Protein AF-A0A388LQ43-F1 (afdb_monomer_lite)

Sequence (448 aa):
MLLDFRTAFRGSVFERYHVLPIQVATLEAFSDVDDGNFFWELCEFLQYGENADLLKRDDDAFVNKFSKEIRADLHSPDTSMQRAFVDMTKAFANESPELFEELLEKANAEYFSDFDYDDPICTELEIKLRELALLHSNDYLAKIFHRSGMEVGHESDMDLAIKMFDLCTNAQPLDALERRMRILVTEVHLIDFDAVGVGGKHFPLRMLMLNLTDDGYEDHGWFAEVRDRETDILVARAYESALMEETLGLMEQTRLDIVAADVVEQRYEPHGDVPTLQRTSGYFNDRSWKEPDGYDFQWCDDGFCERAGRQRKVFSKLLPEERKLVVEDLVRLRKNSFSRSHDHSISYSSALEFERLIPVAAMLSSLHFREIFAKRTRPCDHFDSVVRRFELRTSTLDESRKRDLVQNVNGFRGVFKGTCWEQLPDDLITWILSHVVRPQRHLFRPPE

pLDDT: mean 81.87, std 15.71, range [39.0, 98.69]

Foldseek 3Di:
DFFALVAQQVVWLCVVLQKRFAKKKKFQLFACPQLHPLLLLVLVQCLDDCLVVCLVPPVVVNLVVSQVSPDPSNPDVDSPVSSLLSVLVVVCCVVCVPLNVVLSVVSNVPPDDPDDVQPLSSLVSSLVSSLSCLVPPPPSLVVRMDMAHDDDPVDDSSNVNNVQSCCLQVDDDDDSRRSSVQSNQWMWMWTWIWRQAPVRFTQTKIKIKIDGHDPVVLQWDIWIFIARPVPRHTQKIWDWPCPDDDDPPDGIETEIEGPCVVCCVVRHHHPPLQALLDQKLFFFDPPCPPDPPDTDGDHPCVVVVPDDPPSVVVLVPDDPVRSVVSVVNSVSLSLQFADSARRYMYGYPDSDSVRSSVRNSVCVNVLPDDCSPCPDGDVDDQNVRSCVSGVTDDDDPVVLVVVCLVVQLVVQLVVQPPHPSVPDDSVVSSVVCVVVPDDGGIRDRDDD

Organism: Chara braunii (NCBI:txid69332)

Structure (mmCIF, N/CA/C/O backbone):
data_AF-A0A388LQ43-F1
#
_entry.id   AF-A0A388LQ43-F1
#
loop_
_atom_site.group_PDB
_atom_site.id
_atom_site.type_symbol
_atom_site.label_atom_id
_atom_site.label_alt_id
_atom_site.label_comp_id
_atom_site.label_asym_id
_atom_site.label_entity_id
_atom_site.label_seq_id
_atom_site.pdbx_PDB_ins_code
_atom_site.Cartn_x
_atom_site.Cartn_y
_atom_site.Cartn_z
_atom_site.occupancy
_atom_site.B_iso_or_equiv
_atom_site.auth_seq_id
_atom_site.auth_comp_id
_atom_site.auth_asym_id
_atom_site.auth_atom_id
_atom_site.pdbx_PDB_model_num
ATOM 1 N N . MET A 1 1 ? -8.028 -21.688 -0.648 1.00 91.88 1 MET A N 1
ATOM 2 C CA . MET A 1 1 ? -8.621 -20.767 0.352 1.00 91.88 1 MET A CA 1
ATOM 3 C C . MET A 1 1 ? -8.323 -19.341 -0.074 1.00 91.88 1 MET A C 1
ATOM 5 O O . MET A 1 1 ? -7.348 -19.148 -0.791 1.00 91.88 1 MET A O 1
ATOM 9 N N . LEU A 1 2 ? -9.151 -18.373 0.311 1.00 94.06 2 LEU A N 1
ATOM 10 C CA . LEU A 1 2 ? -8.925 -16.954 0.022 1.00 94.06 2 LEU A CA 1
ATOM 11 C C . LEU A 1 2 ? -9.348 -16.055 1.190 1.00 94.06 2 LEU A C 1
ATOM 13 O O . LEU A 1 2 ? -10.093 -16.501 2.069 1.00 94.06 2 LEU A O 1
ATOM 17 N N . LEU A 1 3 ? -8.901 -14.799 1.176 1.00 94.31 3 LEU A N 1
ATOM 18 C CA . LEU A 1 3 ? -9.446 -13.722 2.000 1.00 94.31 3 LEU A CA 1
ATOM 19 C C . LEU A 1 3 ? -10.449 -12.899 1.193 1.00 94.31 3 LEU A C 1
ATOM 21 O O . LEU A 1 3 ? -10.112 -12.255 0.197 1.00 94.31 3 LEU A O 1
ATOM 25 N N . ASP A 1 4 ? -11.690 -12.899 1.664 1.00 94.19 4 ASP A N 1
ATOM 26 C CA . ASP A 1 4 ? -12.735 -12.000 1.193 1.00 94.19 4 ASP A CA 1
ATOM 27 C C . ASP A 1 4 ? -12.801 -10.785 2.124 1.00 94.19 4 ASP A C 1
ATOM 29 O O . ASP A 1 4 ? -13.309 -10.888 3.240 1.00 94.19 4 ASP A O 1
ATOM 33 N N . PHE A 1 5 ? -12.335 -9.626 1.655 1.00 94.31 5 PHE A N 1
ATOM 34 C CA . PHE A 1 5 ? -12.284 -8.380 2.432 1.00 94.31 5 PHE A CA 1
ATOM 35 C C . PHE A 1 5 ? -13.626 -7.970 3.058 1.00 94.31 5 PHE A C 1
ATOM 37 O O . PHE A 1 5 ? -13.638 -7.318 4.097 1.00 94.31 5 PHE A O 1
ATOM 44 N N . ARG A 1 6 ? -14.771 -8.412 2.521 1.00 91.00 6 ARG A N 1
ATOM 45 C CA . ARG A 1 6 ? -16.088 -8.102 3.103 1.00 91.00 6 ARG A CA 1
ATOM 46 C C . ARG A 1 6 ? -16.316 -8.773 4.451 1.00 91.00 6 ARG A C 1
ATOM 48 O O . ARG A 1 6 ? -17.154 -8.325 5.237 1.00 91.00 6 ARG A O 1
ATOM 55 N N . THR A 1 7 ? -15.651 -9.902 4.698 1.00 93.94 7 THR A N 1
ATOM 56 C CA . THR A 1 7 ? -15.949 -10.749 5.862 1.00 93.94 7 THR A CA 1
ATOM 57 C C . THR A 1 7 ? -14.750 -11.349 6.569 1.00 93.94 7 THR A C 1
ATOM 59 O O . THR A 1 7 ? -14.905 -11.768 7.716 1.00 93.94 7 THR A O 1
ATOM 62 N N . ALA A 1 8 ? -13.576 -11.344 5.939 1.00 96.44 8 ALA A N 1
ATOM 63 C CA . ALA A 1 8 ? -12.334 -11.846 6.508 1.00 96.44 8 ALA A CA 1
ATOM 64 C C . ALA A 1 8 ? -11.986 -11.147 7.825 1.00 96.44 8 ALA A C 1
ATOM 66 O O . ALA A 1 8 ? -11.459 -11.781 8.732 1.00 96.44 8 ALA A O 1
ATOM 67 N N . PHE A 1 9 ? -12.351 -9.870 7.950 1.00 97.31 9 PHE A N 1
ATOM 68 C CA . PHE A 1 9 ? -12.008 -9.044 9.102 1.00 97.31 9 PHE A CA 1
ATOM 69 C C . PHE A 1 9 ? -13.013 -9.118 10.262 1.00 97.31 9 PHE A C 1
ATOM 71 O O . PHE A 1 9 ? -12.752 -8.553 11.319 1.00 97.31 9 PHE A O 1
ATOM 78 N N . ARG A 1 10 ? -14.128 -9.851 10.134 1.00 96.56 10 ARG A N 1
ATOM 79 C CA . ARG A 1 10 ? -15.099 -9.992 11.234 1.00 96.56 10 ARG A CA 1
ATOM 80 C C . ARG A 1 10 ? -14.528 -10.836 12.371 1.00 96.56 10 ARG A C 1
ATOM 82 O O . ARG A 1 10 ? -14.233 -12.018 12.188 1.00 96.56 10 ARG A O 1
ATOM 89 N N . GLY A 1 11 ? -14.454 -10.265 13.561 1.00 97.12 11 GLY A N 1
ATOM 90 C CA . GLY A 1 11 ? -13.809 -10.817 14.748 1.00 97.12 11 GLY A CA 1
ATOM 91 C C . GLY A 1 11 ? -12.283 -10.801 14.687 1.00 97.12 11 GLY A C 1
ATOM 92 O O . GLY A 1 11 ? -11.658 -11.444 15.520 1.00 97.12 11 GLY A O 1
ATOM 93 N N . SER A 1 12 ? -11.691 -10.123 13.700 1.00 97.81 12 SER A N 1
ATOM 94 C CA . SER A 1 12 ? -10.238 -10.064 13.535 1.00 97.81 12 SER A CA 1
ATOM 95 C C . SER A 1 12 ? -9.582 -9.097 14.522 1.00 97.81 12 SER A C 1
ATOM 97 O O . SER A 1 12 ? -10.242 -8.323 15.219 1.00 97.81 12 SER A O 1
ATOM 99 N N . VAL A 1 13 ? -8.248 -9.093 14.547 1.00 96.81 13 VAL A N 1
ATOM 100 C CA . VAL A 1 13 ? -7.459 -8.037 15.206 1.00 96.81 13 VAL A CA 1
ATOM 101 C C . VAL A 1 13 ? -7.864 -6.646 14.708 1.00 96.81 13 VAL A C 1
ATOM 103 O O . VAL A 1 13 ? -8.061 -5.754 15.524 1.00 96.81 13 VAL A O 1
ATOM 106 N N . PHE A 1 14 ? -8.035 -6.460 13.398 1.00 98.06 14 PHE A N 1
ATOM 107 C CA . PHE A 1 14 ? -8.345 -5.150 12.821 1.00 98.06 14 PHE A CA 1
ATOM 108 C C . PHE A 1 14 ? -9.700 -4.617 13.303 1.00 98.06 14 PHE A C 1
ATOM 110 O O . PHE A 1 14 ? -9.779 -3.471 13.736 1.00 98.06 14 PHE A O 1
ATOM 117 N N . GLU A 1 15 ? -10.734 -5.468 13.340 1.00 97.75 15 GLU A N 1
ATOM 118 C CA . GLU A 1 15 ? -12.054 -5.081 13.864 1.00 97.75 15 GLU A CA 1
ATOM 119 C C . GLU A 1 15 ? -11.996 -4.741 15.361 1.00 97.75 15 GLU A C 1
ATOM 121 O O . GLU A 1 15 ? -12.636 -3.783 15.783 1.00 97.75 15 GLU A O 1
ATOM 126 N N . ARG A 1 16 ? -11.186 -5.457 16.157 1.00 97.44 16 ARG A N 1
ATOM 127 C CA . ARG A 1 16 ? -10.976 -5.139 17.585 1.00 97.44 16 ARG A CA 1
ATOM 128 C C . ARG A 1 16 ? -10.305 -3.787 17.823 1.00 97.44 16 ARG A C 1
ATOM 130 O O . ARG A 1 16 ? -10.501 -3.211 18.882 1.00 97.44 16 ARG A O 1
ATOM 137 N N . TYR A 1 17 ? -9.514 -3.308 16.866 1.00 97.75 17 TYR A N 1
ATOM 138 C CA . TYR A 1 17 ? -8.923 -1.967 16.880 1.00 97.75 17 TYR A CA 1
ATOM 139 C C . TYR A 1 17 ? -9.683 -0.996 15.975 1.00 97.75 17 TYR A C 1
ATOM 141 O O . TYR A 1 17 ? -9.131 0.016 15.557 1.00 97.75 17 TYR A O 1
ATOM 149 N N . HIS A 1 18 ? -10.943 -1.297 15.653 1.00 97.94 18 HIS A N 1
ATOM 150 C CA . HIS A 1 18 ? -11.836 -0.391 14.931 1.00 97.94 18 HIS A CA 1
ATOM 151 C C . HIS A 1 18 ? -11.313 0.052 13.556 1.00 97.94 18 HIS A C 1
ATOM 153 O O . HIS A 1 18 ? -11.688 1.106 13.042 1.00 97.94 18 HIS A O 1
ATOM 159 N N . VAL A 1 19 ? -10.454 -0.766 12.947 1.00 98.38 19 VAL A N 1
ATOM 160 C CA . VAL A 1 19 ? -9.948 -0.601 11.585 1.00 98.38 19 VAL A CA 1
ATOM 161 C C . VAL A 1 19 ? -10.724 -1.551 10.684 1.00 98.38 19 VAL A C 1
ATOM 163 O O . VAL A 1 19 ? -10.642 -2.770 10.833 1.00 98.38 19 VAL A O 1
ATOM 166 N N . LEU A 1 20 ? -11.463 -1.000 9.722 1.00 98.06 20 LEU A N 1
ATOM 167 C CA . LEU A 1 20 ? -12.168 -1.768 8.702 1.00 98.06 20 LEU A CA 1
ATOM 168 C C . LEU A 1 20 ? -11.425 -1.669 7.361 1.00 98.06 20 LEU A C 1
ATOM 170 O O . LEU A 1 20 ? -11.495 -0.629 6.706 1.00 98.06 20 LEU A O 1
ATOM 174 N N . PRO A 1 21 ? -10.731 -2.727 6.914 1.00 97.56 21 PRO A N 1
ATOM 175 C CA . PRO A 1 21 ? -9.998 -2.700 5.652 1.00 97.56 21 PRO A CA 1
ATOM 176 C C . PRO A 1 21 ? -10.946 -2.716 4.452 1.00 97.56 21 PRO A C 1
ATOM 178 O O . PRO A 1 21 ? -11.890 -3.506 4.411 1.00 97.56 21 PRO A O 1
ATOM 181 N N . ILE A 1 22 ? -10.667 -1.881 3.453 1.00 97.19 22 ILE A N 1
ATOM 182 C CA . ILE A 1 22 ? -11.454 -1.779 2.216 1.00 97.19 22 ILE A CA 1
ATOM 183 C C . ILE A 1 22 ? -10.654 -2.307 1.028 1.00 97.19 22 ILE A C 1
ATOM 185 O O . ILE A 1 22 ? -11.149 -3.143 0.266 1.00 97.19 22 ILE A O 1
ATOM 189 N N . GLN A 1 23 ? -9.415 -1.840 0.888 1.00 96.62 23 GLN A N 1
ATOM 190 C CA . GLN A 1 23 ? -8.528 -2.181 -0.214 1.00 96.62 23 GLN A CA 1
ATOM 191 C C . GLN A 1 23 ? -7.077 -2.148 0.260 1.00 96.62 23 GLN A C 1
ATOM 193 O O . GLN A 1 23 ? -6.700 -1.294 1.058 1.00 96.62 23 GLN A O 1
ATOM 198 N N . VAL A 1 24 ? -6.255 -3.040 -0.279 1.00 96.88 24 VAL A N 1
ATOM 199 C CA . VAL A 1 24 ? -4.796 -2.934 -0.212 1.00 96.88 24 VAL A CA 1
ATOM 200 C C . VAL A 1 24 ? -4.269 -3.037 -1.634 1.00 96.88 24 VAL A C 1
ATOM 202 O O . VAL A 1 24 ? -4.712 -3.897 -2.396 1.00 96.88 24 VAL A O 1
ATOM 205 N N . ALA A 1 25 ? -3.353 -2.155 -2.005 1.00 96.31 25 ALA A N 1
ATOM 206 C CA . ALA A 1 25 ? -2.533 -2.280 -3.193 1.00 96.31 25 ALA A CA 1
ATOM 207 C C . ALA A 1 25 ? -1.055 -2.185 -2.808 1.00 96.31 25 ALA A C 1
ATOM 209 O O . ALA A 1 25 ? -0.704 -1.417 -1.916 1.00 96.31 25 ALA A O 1
ATOM 210 N N . THR A 1 26 ? -0.210 -2.962 -3.472 1.00 94.31 26 THR A N 1
ATOM 211 C CA . THR A 1 26 ? 1.242 -2.975 -3.293 1.00 94.31 26 THR A CA 1
ATOM 212 C C . THR A 1 26 ? 1.895 -2.830 -4.655 1.00 94.31 26 THR A C 1
ATOM 214 O O . THR A 1 26 ? 1.435 -3.442 -5.620 1.00 94.31 26 THR A O 1
ATOM 217 N N . LEU A 1 27 ? 2.939 -2.012 -4.718 1.00 92.62 27 LEU A N 1
ATOM 218 C CA . LEU A 1 27 ? 3.814 -1.870 -5.867 1.00 92.62 27 LEU A CA 1
ATOM 219 C C . LEU A 1 27 ? 5.225 -2.294 -5.444 1.00 92.62 27 LEU A C 1
ATOM 221 O O . LEU A 1 27 ? 5.887 -1.586 -4.686 1.00 92.62 27 LEU A O 1
ATOM 225 N N . GLU A 1 28 ? 5.660 -3.433 -5.967 1.00 85.81 28 GLU A N 1
ATOM 226 C CA . GLU A 1 28 ? 6.992 -4.035 -5.829 1.00 85.81 28 GLU A CA 1
ATOM 227 C C . GLU A 1 28 ? 7.897 -3.551 -6.973 1.00 85.81 28 GLU A C 1
ATOM 229 O O . GLU A 1 28 ? 8.601 -4.323 -7.617 1.00 85.81 28 GLU A O 1
ATOM 234 N N . ALA A 1 29 ? 7.823 -2.262 -7.320 1.00 70.25 29 ALA A N 1
ATOM 235 C CA . ALA A 1 29 ? 8.491 -1.750 -8.518 1.00 70.25 29 ALA A CA 1
ATOM 236 C C . ALA A 1 29 ? 10.015 -1.851 -8.451 1.00 70.25 29 ALA A C 1
ATOM 238 O O . ALA A 1 29 ? 10.653 -1.693 -9.488 1.00 70.25 29 ALA A O 1
ATOM 239 N N . PHE A 1 30 ? 10.581 -2.085 -7.270 1.00 71.19 30 PHE A N 1
ATOM 240 C CA . PHE A 1 30 ? 11.991 -1.865 -7.004 1.00 71.19 30 PHE A CA 1
ATOM 241 C C . PHE A 1 30 ? 12.665 -2.996 -6.235 1.00 71.19 30 PHE A C 1
ATOM 243 O O . PHE A 1 30 ? 13.814 -3.292 -6.527 1.00 71.19 30 PHE A O 1
ATOM 250 N N . SER A 1 31 ? 11.939 -3.676 -5.345 1.00 64.12 31 SER A N 1
ATOM 251 C CA . SER A 1 31 ? 12.473 -4.743 -4.502 1.00 64.12 31 SER A CA 1
ATOM 252 C C . SER A 1 31 ? 13.214 -5.816 -5.312 1.00 64.12 31 SER A C 1
ATOM 254 O O . SER A 1 31 ? 12.702 -6.293 -6.327 1.00 64.12 31 SER A O 1
ATOM 256 N N . ASP A 1 32 ? 14.384 -6.219 -4.810 1.00 58.84 32 ASP A N 1
ATOM 257 C CA . ASP A 1 32 ? 15.380 -7.147 -5.388 1.00 58.84 32 ASP A CA 1
ATOM 258 C C . ASP A 1 32 ? 14.907 -8.625 -5.437 1.00 58.84 32 ASP A C 1
ATOM 260 O O . ASP A 1 32 ? 15.654 -9.583 -5.234 1.00 58.84 32 ASP A O 1
ATOM 264 N N . VAL A 1 33 ? 13.605 -8.820 -5.630 1.00 52.72 33 VAL A N 1
ATOM 265 C CA . VAL A 1 33 ? 12.873 -10.071 -5.436 1.00 52.72 33 VAL A CA 1
ATOM 266 C C . VAL A 1 33 ? 13.206 -11.054 -6.544 1.00 52.72 33 VAL A C 1
ATOM 268 O O . VAL A 1 33 ? 12.558 -11.012 -7.581 1.00 52.72 33 VAL A O 1
ATOM 271 N N . ASP A 1 34 ? 14.188 -11.923 -6.279 1.00 50.56 34 ASP A N 1
ATOM 272 C CA . ASP A 1 34 ? 14.472 -13.281 -6.801 1.00 50.56 34 ASP A CA 1
ATOM 273 C C . ASP A 1 34 ? 14.432 -13.557 -8.330 1.00 50.56 34 ASP A C 1
ATOM 275 O O . ASP A 1 34 ? 15.023 -14.540 -8.769 1.00 50.56 34 ASP A O 1
ATOM 279 N N . ASP A 1 35 ? 13.844 -12.703 -9.169 1.00 52.22 35 ASP A N 1
ATOM 280 C CA . ASP A 1 35 ? 13.850 -12.769 -10.639 1.00 52.22 35 ASP A CA 1
ATOM 281 C C . ASP A 1 35 ? 15.061 -12.033 -11.241 1.00 52.22 35 ASP A C 1
ATOM 283 O O . ASP A 1 35 ? 15.132 -11.793 -12.451 1.00 52.22 35 ASP A O 1
ATOM 287 N N . GLY A 1 36 ? 16.038 -11.713 -10.387 1.00 55.44 36 GLY A N 1
ATOM 288 C CA . GLY A 1 36 ? 17.244 -10.992 -10.745 1.00 55.44 36 GLY A CA 1
ATOM 289 C C . GLY A 1 36 ? 16.996 -9.522 -10.933 1.00 55.44 36 GLY A C 1
ATOM 290 O O . GLY A 1 36 ? 15.954 -9.097 -11.431 1.00 55.44 36 GLY A O 1
ATOM 291 N N . ASN A 1 37 ? 17.989 -8.728 -10.571 1.00 72.44 37 ASN A N 1
ATOM 292 C CA . ASN A 1 37 ? 17.971 -7.313 -10.860 1.00 72.44 37 ASN A CA 1
ATOM 293 C C . ASN A 1 37 ? 18.207 -7.095 -12.367 1.00 72.44 37 ASN A C 1
ATOM 295 O O . ASN A 1 37 ? 19.271 -6.679 -12.810 1.00 72.44 37 ASN A O 1
ATOM 299 N N . PHE A 1 38 ? 17.223 -7.475 -13.185 1.00 78.00 38 PHE A N 1
ATOM 300 C CA . PHE A 1 38 ? 17.348 -7.536 -14.635 1.00 78.00 38 PHE A CA 1
ATOM 301 C C . PHE A 1 38 ? 17.635 -6.161 -15.228 1.00 78.00 38 PHE A C 1
ATOM 303 O O . PHE A 1 38 ? 18.419 -6.038 -16.165 1.00 78.00 38 PHE A O 1
ATOM 310 N N . PHE A 1 39 ? 16.986 -5.124 -14.693 1.00 83.56 39 PHE A N 1
ATOM 311 C CA . PHE A 1 39 ? 17.239 -3.758 -15.126 1.00 83.56 39 PHE A CA 1
ATOM 312 C C . PHE A 1 39 ? 18.651 -3.321 -14.768 1.00 83.56 39 PHE A C 1
ATOM 314 O O . PHE A 1 39 ? 19.301 -2.739 -15.627 1.00 83.56 39 PHE A O 1
ATOM 321 N N . TRP A 1 40 ? 19.151 -3.663 -13.580 1.00 83.12 40 TRP A N 1
ATOM 322 C CA . TRP A 1 40 ? 20.548 -3.427 -13.234 1.00 83.12 40 TRP A CA 1
ATOM 323 C C . TRP A 1 40 ? 21.513 -4.153 -14.171 1.00 83.12 40 TRP A C 1
ATOM 325 O O . TRP A 1 40 ? 22.398 -3.520 -14.736 1.00 83.12 40 TRP A O 1
ATOM 335 N N . GLU A 1 41 ? 21.315 -5.452 -14.420 1.00 84.75 41 GLU A N 1
ATOM 336 C CA . GLU A 1 41 ? 22.174 -6.219 -15.336 1.00 84.75 41 GLU A CA 1
ATOM 337 C C . GLU A 1 41 ? 22.113 -5.676 -16.770 1.00 84.75 41 GLU A C 1
ATOM 339 O O . GLU A 1 41 ? 23.115 -5.664 -17.483 1.00 84.75 41 GLU A O 1
ATOM 344 N N . LEU A 1 42 ? 20.946 -5.196 -17.203 1.00 86.69 42 LEU A N 1
ATOM 345 C CA . LEU A 1 42 ? 20.780 -4.521 -18.484 1.00 86.69 42 LEU A CA 1
ATOM 346 C C . LEU A 1 42 ? 21.525 -3.182 -18.510 1.00 86.69 42 LEU A C 1
ATOM 348 O O . LEU A 1 42 ? 22.198 -2.901 -19.499 1.00 86.69 42 LEU A O 1
ATOM 352 N N . CYS A 1 43 ? 21.418 -2.370 -17.456 1.00 86.25 43 CYS A N 1
ATOM 353 C CA . CYS A 1 43 ? 22.168 -1.123 -17.314 1.00 86.25 43 CYS A CA 1
ATOM 354 C C . CYS A 1 43 ? 23.670 -1.402 -17.399 1.00 86.25 43 CYS A C 1
ATOM 356 O O . CYS A 1 43 ? 24.331 -0.863 -18.283 1.00 86.25 43 CYS A O 1
ATOM 358 N N . GLU A 1 44 ? 24.177 -2.313 -16.571 1.00 84.69 44 GLU A N 1
ATOM 359 C CA . GLU A 1 44 ? 25.574 -2.751 -16.554 1.00 84.69 44 GLU A CA 1
ATOM 360 C C . GLU A 1 44 ? 26.016 -3.246 -17.945 1.00 84.69 44 GLU A C 1
ATOM 362 O O . GLU A 1 44 ? 27.027 -2.801 -18.490 1.00 84.69 44 GLU A O 1
ATOM 367 N N . PHE A 1 45 ? 25.216 -4.095 -18.599 1.00 88.69 45 PHE A N 1
ATOM 368 C CA . PHE A 1 45 ? 25.523 -4.590 -19.940 1.00 88.69 45 PHE A CA 1
ATOM 369 C C . PHE A 1 45 ? 25.579 -3.470 -20.986 1.00 88.69 45 PHE A C 1
ATOM 371 O O . PHE A 1 45 ? 26.456 -3.485 -21.854 1.00 88.69 45 PHE A O 1
ATOM 378 N N . LEU A 1 46 ? 24.675 -2.489 -20.926 1.00 87.88 46 LEU A N 1
ATOM 379 C CA . LEU A 1 46 ? 24.654 -1.353 -21.852 1.00 87.88 46 LEU A CA 1
ATOM 380 C C . LEU A 1 46 ? 25.879 -0.448 -21.706 1.00 87.88 46 LEU A C 1
ATOM 382 O O . LEU A 1 46 ? 26.302 0.142 -22.701 1.00 87.88 46 LEU A O 1
ATOM 386 N N . GLN A 1 47 ? 26.463 -0.372 -20.509 1.00 83.62 47 GLN A N 1
ATOM 387 C CA . GLN A 1 47 ? 27.664 0.421 -20.248 1.00 83.62 47 GLN A CA 1
ATOM 388 C C . GLN A 1 47 ? 28.932 -0.186 -20.869 1.00 83.62 47 GLN A C 1
ATOM 390 O O . GLN A 1 47 ? 29.909 0.525 -21.104 1.00 83.62 47 GLN A O 1
ATOM 395 N N . TYR A 1 48 ? 28.941 -1.483 -21.196 1.00 84.00 48 TYR A N 1
ATOM 396 C CA . TYR A 1 48 ? 30.130 -2.139 -21.738 1.00 84.00 48 TYR A CA 1
ATOM 397 C C . TYR A 1 48 ? 30.265 -2.035 -23.268 1.00 84.00 48 TYR A C 1
ATOM 399 O O . TYR A 1 48 ? 29.606 -2.733 -24.043 1.00 84.00 48 TYR A O 1
ATOM 407 N N . GLY A 1 49 ? 31.256 -1.258 -23.716 1.00 80.56 49 GLY A N 1
ATOM 408 C CA . GLY A 1 49 ? 31.788 -1.308 -25.083 1.00 80.56 49 GLY A CA 1
ATOM 409 C C . GLY A 1 49 ? 30.765 -0.951 -26.168 1.00 80.56 49 GLY A C 1
ATOM 410 O O . GLY A 1 49 ? 30.114 0.081 -26.104 1.00 80.56 49 GLY A O 1
ATOM 411 N N . GLU A 1 50 ? 30.637 -1.798 -27.197 1.00 88.75 50 GLU A N 1
ATOM 412 C CA . GLU A 1 50 ? 29.730 -1.580 -28.342 1.00 88.75 50 GLU A CA 1
ATOM 413 C C . GLU A 1 50 ? 28.282 -2.053 -28.074 1.00 88.75 50 GLU A C 1
ATOM 415 O O . GLU A 1 50 ? 27.505 -2.209 -29.014 1.00 88.75 50 GLU A O 1
ATOM 420 N N . ASN A 1 51 ? 27.897 -2.353 -26.826 1.00 90.56 51 ASN A N 1
ATOM 421 C CA . ASN A 1 51 ? 26.597 -2.972 -26.530 1.00 90.56 51 ASN A CA 1
ATOM 422 C C . ASN A 1 51 ? 25.406 -2.042 -26.789 1.00 90.56 51 ASN A C 1
ATOM 424 O O . ASN A 1 51 ? 24.409 -2.483 -27.361 1.00 90.56 51 ASN A O 1
ATOM 428 N N . ALA A 1 52 ? 25.513 -0.756 -26.452 1.00 87.94 52 ALA A N 1
ATOM 429 C CA . ALA A 1 52 ? 24.486 0.224 -26.803 1.00 87.94 52 ALA A CA 1
ATOM 430 C C . ALA A 1 52 ? 24.323 0.370 -28.328 1.00 87.94 52 ALA A C 1
ATOM 432 O O . ALA A 1 52 ? 23.204 0.437 -28.839 1.00 87.94 52 ALA A O 1
ATOM 433 N N . ASP A 1 53 ? 25.426 0.344 -29.080 1.00 89.19 53 ASP A N 1
ATOM 434 C CA . ASP A 1 53 ? 25.388 0.353 -30.546 1.00 89.19 53 ASP A CA 1
ATOM 435 C C . ASP A 1 53 ? 24.818 -0.953 -31.111 1.00 89.19 53 ASP A C 1
ATOM 437 O O . ASP A 1 53 ? 24.089 -0.947 -32.108 1.00 89.19 53 ASP A O 1
ATOM 441 N N . LEU A 1 54 ? 25.104 -2.083 -30.460 1.00 90.50 54 LEU A N 1
ATOM 442 C CA . LEU A 1 54 ? 24.544 -3.382 -30.809 1.00 90.50 54 LEU A CA 1
ATOM 443 C C . LEU A 1 54 ? 23.023 -3.391 -30.627 1.00 90.50 54 LEU A C 1
ATOM 445 O O . LEU A 1 54 ? 22.333 -3.849 -31.533 1.00 90.50 54 LEU A O 1
ATOM 449 N N . LEU A 1 55 ? 22.502 -2.815 -29.534 1.00 89.44 55 LEU A N 1
ATOM 450 C CA . LEU A 1 55 ? 21.060 -2.656 -29.298 1.00 89.44 55 LEU A CA 1
ATOM 451 C C . LEU A 1 55 ? 20.382 -1.897 -30.447 1.00 89.44 55 LEU A C 1
ATOM 453 O O . LEU A 1 55 ? 19.283 -2.255 -30.873 1.00 89.44 55 LEU A O 1
ATOM 457 N N . LYS A 1 56 ? 21.043 -0.851 -30.955 1.00 87.44 56 LYS A N 1
ATOM 458 C CA . LYS A 1 56 ? 20.540 -0.015 -32.055 1.00 87.44 56 LYS A CA 1
ATOM 459 C C . LYS A 1 56 ? 20.611 -0.727 -33.411 1.00 87.44 56 LYS A C 1
ATOM 461 O O . LYS A 1 56 ? 19.757 -0.489 -34.262 1.00 87.44 56 LYS A O 1
ATOM 466 N N . ARG A 1 57 ? 21.631 -1.566 -33.637 1.00 92.31 57 ARG A N 1
ATOM 467 C CA . ARG A 1 57 ? 21.929 -2.167 -34.950 1.00 92.31 57 ARG A CA 1
ATOM 468 C C . ARG A 1 57 ? 21.314 -3.552 -35.172 1.00 92.31 57 ARG A C 1
ATOM 470 O O . ARG A 1 57 ? 20.930 -3.837 -36.304 1.00 92.31 57 ARG A O 1
ATOM 477 N N . ASP A 1 58 ? 21.319 -4.421 -34.161 1.00 91.00 58 ASP A N 1
ATOM 478 C CA . ASP A 1 58 ? 20.959 -5.841 -34.296 1.00 91.00 58 ASP A CA 1
ATOM 479 C C . ASP A 1 58 ? 20.386 -6.419 -32.987 1.00 91.00 58 ASP A C 1
ATOM 481 O O . ASP A 1 58 ? 21.111 -6.824 -32.075 1.00 91.00 58 ASP A O 1
ATOM 485 N N . ASP A 1 59 ? 19.058 -6.464 -32.928 1.00 85.12 59 ASP A N 1
ATOM 486 C CA . ASP A 1 59 ? 18.240 -6.872 -31.783 1.00 85.12 59 ASP A CA 1
ATOM 487 C C . ASP A 1 59 ? 18.525 -8.312 -31.368 1.00 85.12 59 ASP A C 1
ATOM 489 O O . ASP A 1 59 ? 18.739 -8.605 -30.191 1.00 85.12 59 ASP A O 1
ATOM 493 N N . ASP A 1 60 ? 18.560 -9.218 -32.344 1.00 86.00 60 ASP A N 1
ATOM 494 C CA . ASP A 1 60 ? 18.777 -10.635 -32.090 1.00 86.00 60 ASP A CA 1
ATOM 495 C C . ASP A 1 60 ? 20.207 -10.864 -31.593 1.00 86.00 60 ASP A C 1
ATOM 497 O O . ASP A 1 60 ? 20.424 -11.662 -30.678 1.00 86.00 60 ASP A O 1
ATOM 501 N N . ALA A 1 61 ? 21.200 -10.161 -32.148 1.00 91.31 61 ALA A N 1
ATOM 502 C CA . ALA A 1 61 ? 22.569 -10.239 -31.652 1.00 91.31 61 ALA A CA 1
ATOM 503 C C . ALA A 1 61 ? 22.703 -9.665 -30.234 1.00 91.31 61 ALA A C 1
ATOM 505 O O . ALA A 1 61 ? 23.392 -10.276 -29.413 1.00 91.31 61 ALA A O 1
ATOM 506 N N . PHE A 1 62 ? 22.026 -8.552 -29.927 1.00 90.12 62 PHE A N 1
ATOM 507 C CA . PHE A 1 62 ? 21.988 -7.981 -28.580 1.00 90.12 62 PHE A CA 1
ATOM 508 C C . PHE A 1 62 ? 21.374 -8.964 -27.583 1.00 90.12 62 PHE A C 1
ATOM 510 O O . PHE A 1 62 ? 22.045 -9.342 -26.628 1.00 90.12 62 PHE A O 1
ATOM 517 N N . VAL A 1 63 ? 20.151 -9.451 -27.833 1.00 85.62 63 VAL A N 1
ATOM 518 C CA . VAL A 1 63 ? 19.451 -10.405 -26.952 1.00 85.62 63 VAL A CA 1
ATOM 519 C C . VAL A 1 63 ? 20.299 -11.654 -26.733 1.00 85.62 63 VAL A C 1
ATOM 521 O O . VAL A 1 63 ? 20.445 -12.112 -25.602 1.00 85.62 63 VAL A O 1
ATOM 524 N N . ASN A 1 64 ? 20.897 -12.200 -27.796 1.00 86.44 64 ASN A N 1
ATOM 525 C CA . ASN A 1 64 ? 21.738 -13.391 -27.701 1.00 86.44 64 ASN A CA 1
ATOM 526 C C . ASN A 1 64 ? 23.035 -13.154 -26.925 1.00 86.44 64 ASN A C 1
ATOM 528 O O . ASN A 1 64 ? 23.537 -14.092 -26.306 1.00 86.44 64 ASN A O 1
ATOM 532 N N . LYS A 1 65 ? 23.621 -11.955 -27.008 1.00 91.19 65 LYS A N 1
ATOM 533 C CA . LYS A 1 65 ? 24.821 -11.600 -26.246 1.00 91.19 65 LYS A CA 1
ATOM 534 C C . LYS A 1 65 ? 24.459 -11.363 -24.782 1.00 91.19 65 LYS A C 1
ATOM 536 O O . LYS A 1 65 ? 25.023 -12.023 -23.918 1.00 91.19 65 LYS A O 1
ATOM 541 N N . PHE A 1 66 ? 23.451 -10.534 -24.529 1.00 87.50 66 PHE A N 1
ATOM 542 C CA . PHE A 1 66 ? 22.964 -10.221 -23.192 1.00 87.50 66 PHE A CA 1
ATOM 543 C C . PHE A 1 66 ? 22.534 -11.480 -22.429 1.00 87.50 66 PHE A C 1
ATOM 545 O O . PHE A 1 66 ? 23.012 -11.729 -21.330 1.00 87.50 66 PHE A O 1
ATOM 552 N N . SER A 1 67 ? 21.761 -12.371 -23.060 1.00 83.44 67 SER A N 1
ATOM 553 C CA . SER A 1 67 ? 21.320 -13.633 -22.437 1.00 83.44 67 SER A CA 1
ATOM 554 C C . SER A 1 67 ? 22.466 -14.578 -22.051 1.00 83.44 67 SER A C 1
ATOM 556 O O . SER A 1 67 ? 22.258 -15.477 -21.242 1.00 83.44 67 SER A O 1
ATOM 558 N N . LYS A 1 68 ? 23.657 -14.431 -22.652 1.00 85.50 68 LYS A N 1
ATOM 559 C CA . LYS A 1 68 ? 24.851 -15.222 -22.305 1.00 85.50 68 LYS A CA 1
ATOM 560 C C . LYS A 1 68 ? 25.679 -14.595 -21.186 1.00 85.50 68 LYS A C 1
ATOM 562 O O . LYS A 1 68 ? 26.486 -15.307 -20.597 1.00 85.50 68 LYS A O 1
ATOM 567 N N . GLU A 1 69 ? 25.539 -13.290 -20.977 1.00 83.94 69 GLU A N 1
ATOM 568 C CA . GLU A 1 69 ? 26.323 -12.512 -20.011 1.00 83.94 69 GLU A CA 1
ATOM 569 C C . GLU A 1 69 ? 25.551 -12.252 -18.707 1.00 83.94 69 GLU A C 1
ATOM 571 O O . GLU A 1 69 ? 26.181 -12.093 -17.666 1.00 83.94 69 GLU A O 1
ATOM 576 N N . ILE A 1 70 ? 24.214 -12.314 -18.744 1.00 81.06 70 ILE A N 1
ATOM 577 C CA . ILE A 1 70 ? 23.331 -12.349 -17.567 1.00 81.06 70 ILE A CA 1
ATOM 578 C C . ILE A 1 70 ? 23.716 -13.499 -16.621 1.00 81.06 70 ILE A C 1
ATOM 580 O O . ILE A 1 70 ? 24.079 -14.595 -17.072 1.00 81.06 70 ILE A O 1
ATOM 584 N N . ARG A 1 71 ? 23.612 -13.265 -15.303 1.00 70.81 71 ARG A N 1
ATOM 585 C CA . ARG A 1 71 ? 23.952 -14.259 -14.270 1.00 70.81 71 ARG A CA 1
ATOM 586 C C . ARG A 1 71 ? 23.184 -15.564 -14.484 1.00 70.81 71 ARG A C 1
ATOM 588 O O . ARG A 1 71 ? 21.996 -15.574 -14.801 1.00 70.81 71 ARG A O 1
ATOM 595 N N . ALA A 1 72 ? 23.866 -16.690 -14.256 1.00 60.22 72 ALA A N 1
ATOM 596 C CA . ALA A 1 72 ? 23.328 -18.015 -14.564 1.00 60.22 72 ALA A CA 1
ATOM 597 C C . ALA A 1 72 ? 22.032 -18.359 -13.811 1.00 60.22 72 ALA A C 1
ATOM 599 O O . ALA A 1 72 ? 21.227 -19.158 -14.292 1.00 60.22 72 ALA A O 1
ATOM 600 N N . ASP A 1 73 ? 21.823 -17.723 -12.660 1.00 58.53 73 ASP A N 1
ATOM 601 C CA . ASP A 1 73 ? 20.650 -17.900 -11.806 1.00 58.53 73 ASP A CA 1
ATOM 602 C C . ASP A 1 73 ? 19.376 -17.300 -12.436 1.00 58.53 73 ASP A C 1
ATOM 604 O O . ASP A 1 73 ? 18.269 -17.685 -12.073 1.00 58.53 73 ASP A O 1
ATOM 608 N N . LEU A 1 74 ? 19.530 -16.436 -13.448 1.00 58.69 74 LEU A N 1
ATOM 609 C CA . LEU A 1 74 ? 18.447 -15.809 -14.217 1.00 58.69 74 LEU A CA 1
ATOM 610 C C . LEU A 1 74 ? 18.201 -16.484 -15.566 1.00 58.69 74 LEU A C 1
ATOM 612 O O . LEU A 1 74 ? 17.424 -15.996 -16.394 1.00 58.69 74 LEU A O 1
ATOM 616 N N . HIS A 1 75 ? 18.846 -17.627 -15.815 1.00 57.38 75 HIS A N 1
ATOM 617 C CA . HIS A 1 75 ? 18.564 -18.453 -16.979 1.00 57.38 75 HIS A CA 1
ATOM 618 C C . HIS A 1 75 ? 17.208 -19.149 -16.829 1.00 57.38 75 HIS A C 1
ATOM 620 O O . HIS A 1 75 ? 17.109 -20.358 -16.610 1.00 57.38 75 HIS A O 1
ATOM 626 N N . SER A 1 76 ? 16.137 -18.386 -17.028 1.00 60.31 76 SER A N 1
ATOM 627 C CA . SER A 1 76 ? 14.879 -18.970 -17.457 1.00 60.31 76 SER A CA 1
ATOM 628 C C . SER A 1 76 ? 15.063 -19.521 -18.877 1.00 60.31 76 SER A C 1
ATOM 630 O O . SER A 1 76 ? 15.567 -18.808 -19.750 1.00 60.31 76 SER A O 1
ATOM 632 N N . PRO A 1 77 ? 14.643 -20.768 -19.163 1.00 61.81 77 PRO A N 1
ATOM 633 C CA . PRO A 1 77 ? 14.579 -21.262 -20.536 1.00 61.81 77 PRO A CA 1
ATOM 634 C C . PRO A 1 77 ? 13.587 -20.457 -21.392 1.00 61.81 77 PRO A C 1
ATOM 636 O O . PRO A 1 77 ? 13.607 -20.568 -22.618 1.00 61.81 77 PRO A O 1
ATOM 639 N N . ASP A 1 78 ? 12.725 -19.654 -20.764 1.00 70.75 78 ASP A N 1
ATOM 640 C CA . ASP A 1 78 ? 11.845 -18.728 -21.452 1.00 70.75 78 ASP A CA 1
ATOM 641 C C . ASP A 1 78 ? 12.539 -17.382 -21.705 1.00 70.75 78 ASP A C 1
ATOM 643 O O . ASP A 1 78 ? 12.671 -16.556 -20.804 1.00 70.75 78 ASP A O 1
ATOM 647 N N . THR A 1 79 ? 12.935 -17.157 -22.964 1.00 70.94 79 THR A N 1
ATOM 648 C CA . THR A 1 79 ? 13.538 -15.888 -23.407 1.00 70.94 79 THR A CA 1
ATOM 649 C C . THR A 1 79 ? 12.545 -14.719 -23.551 1.00 70.94 79 THR A C 1
ATOM 651 O O . THR A 1 79 ? 12.924 -13.630 -23.993 1.00 70.94 79 THR A O 1
ATOM 654 N N . SER A 1 80 ? 11.248 -14.943 -23.295 1.00 72.38 80 SER A N 1
ATOM 655 C CA . SER A 1 80 ? 10.194 -13.947 -23.536 1.00 72.38 80 SER A CA 1
ATOM 656 C C . SER A 1 80 ? 1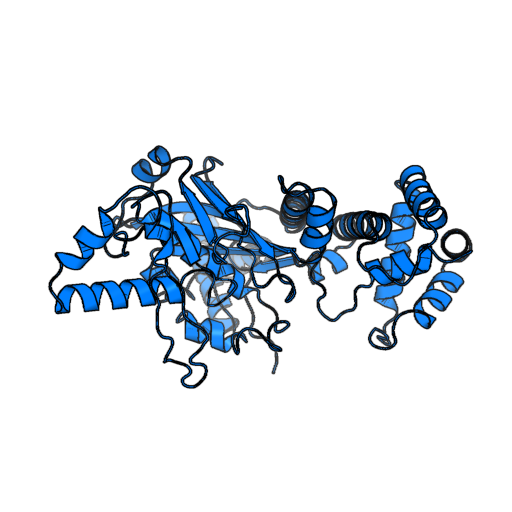0.398 -12.683 -22.707 1.00 72.38 80 SER A C 1
ATOM 658 O O . SER A 1 80 ? 10.186 -11.577 -23.205 1.00 72.38 80 SER A O 1
ATOM 660 N N . MET A 1 81 ? 10.881 -12.842 -21.473 1.00 69.50 81 MET A N 1
ATOM 661 C CA . MET A 1 81 ? 11.124 -11.724 -20.574 1.00 69.50 81 MET A CA 1
ATOM 662 C C . MET A 1 81 ? 12.305 -10.874 -21.053 1.00 69.50 81 MET A C 1
ATOM 664 O O . MET A 1 81 ? 12.152 -9.662 -21.172 1.00 69.50 81 MET A O 1
ATOM 668 N N . GLN A 1 82 ? 13.431 -11.494 -21.436 1.00 73.88 82 GLN A N 1
ATOM 669 C CA . GLN A 1 82 ? 14.589 -10.779 -21.990 1.00 73.88 82 GLN A CA 1
ATOM 670 C C . GLN A 1 82 ? 14.205 -9.969 -23.228 1.00 73.88 82 GLN A C 1
ATOM 672 O O . GLN A 1 82 ? 14.609 -8.817 -23.357 1.00 73.88 82 GLN A O 1
ATOM 677 N N . ARG A 1 83 ? 13.399 -10.550 -24.127 1.00 77.12 83 ARG A N 1
ATOM 678 C CA . ARG A 1 83 ? 12.903 -9.842 -25.317 1.00 77.12 83 ARG A CA 1
ATOM 679 C C . ARG A 1 83 ? 12.040 -8.643 -24.942 1.00 77.12 83 ARG A C 1
ATOM 681 O O . ARG A 1 83 ? 12.298 -7.558 -25.442 1.00 77.12 83 ARG A O 1
ATOM 688 N N . ALA A 1 84 ? 11.085 -8.819 -24.027 1.00 76.56 84 ALA A N 1
ATOM 689 C CA . ALA A 1 84 ? 10.234 -7.723 -23.572 1.00 76.56 84 ALA A CA 1
ATOM 690 C C . ALA A 1 84 ? 11.060 -6.570 -22.985 1.00 76.56 84 ALA A C 1
ATOM 692 O O . ALA A 1 84 ? 10.798 -5.411 -23.289 1.00 76.56 84 ALA A O 1
ATOM 693 N N . PHE A 1 85 ? 12.092 -6.869 -22.193 1.00 75.81 85 PHE A N 1
ATOM 694 C CA . PHE A 1 85 ? 12.975 -5.834 -21.666 1.00 75.81 85 PHE A CA 1
ATOM 695 C C . PHE A 1 85 ? 13.786 -5.133 -22.751 1.00 75.81 85 PHE A C 1
ATOM 697 O O . PHE A 1 85 ? 13.835 -3.910 -22.747 1.00 75.81 85 PHE A O 1
ATOM 704 N N . VAL A 1 86 ? 14.355 -5.871 -23.707 1.00 78.81 86 VAL A N 1
ATOM 705 C CA . VAL A 1 86 ? 15.086 -5.279 -24.839 1.00 78.81 86 VAL A CA 1
ATOM 706 C C . VAL A 1 86 ? 14.185 -4.373 -25.679 1.00 78.81 86 VAL A C 1
ATOM 708 O O . VAL A 1 86 ? 14.593 -3.270 -26.047 1.00 78.81 86 VAL A O 1
ATOM 711 N N . ASP A 1 87 ? 12.947 -4.797 -25.933 1.00 81.00 87 ASP A N 1
ATOM 712 C CA . ASP A 1 87 ? 11.946 -3.990 -26.630 1.00 81.00 87 ASP A CA 1
ATOM 713 C C . ASP A 1 87 ? 11.623 -2.705 -25.844 1.00 81.00 87 ASP A C 1
ATOM 715 O O . ASP A 1 87 ? 11.521 -1.627 -26.435 1.00 81.00 87 ASP A O 1
ATOM 719 N N . MET A 1 88 ? 11.543 -2.779 -24.510 1.00 79.31 88 MET A N 1
ATOM 720 C CA . MET A 1 88 ? 11.346 -1.610 -23.640 1.00 79.31 88 MET A CA 1
ATOM 721 C C . MET A 1 88 ? 12.565 -0.677 -23.622 1.00 79.31 88 MET A C 1
ATOM 723 O O . MET A 1 88 ? 12.401 0.538 -23.705 1.00 79.31 88 MET A O 1
ATOM 727 N N . THR A 1 89 ? 13.793 -1.203 -23.596 1.00 80.75 89 THR A N 1
ATOM 728 C CA . THR A 1 89 ? 15.018 -0.387 -23.706 1.00 80.75 89 THR A CA 1
ATOM 729 C C . THR A 1 89 ? 15.082 0.343 -25.041 1.00 80.75 89 THR A C 1
ATOM 731 O O . THR A 1 89 ? 15.485 1.501 -25.105 1.00 80.75 89 THR A O 1
ATOM 734 N N . LYS A 1 90 ? 14.653 -0.309 -26.124 1.00 81.38 90 LYS A N 1
ATOM 735 C CA . LYS A 1 90 ? 14.539 0.324 -27.442 1.00 81.38 90 LYS A CA 1
ATOM 736 C C . LYS A 1 90 ? 13.481 1.407 -27.463 1.00 81.38 90 LYS A C 1
ATOM 738 O O . LYS A 1 90 ? 13.724 2.462 -28.042 1.00 81.38 90 LYS A O 1
ATOM 743 N N . ALA A 1 91 ? 12.323 1.157 -26.854 1.00 82.25 91 ALA A N 1
ATOM 744 C CA . ALA A 1 91 ? 11.301 2.182 -26.697 1.00 82.25 91 ALA A CA 1
ATOM 745 C C . ALA A 1 91 ? 11.888 3.400 -25.971 1.00 82.25 91 ALA A C 1
ATOM 747 O O . ALA A 1 91 ? 11.798 4.501 -26.503 1.00 82.25 91 ALA A O 1
ATOM 748 N N . PHE A 1 92 ? 12.624 3.196 -24.872 1.00 80.75 92 PHE A N 1
ATOM 749 C CA . PHE A 1 92 ? 13.308 4.282 -24.167 1.00 80.75 92 PHE A CA 1
ATOM 750 C C . PHE A 1 92 ? 14.301 5.045 -25.050 1.00 80.75 92 PHE A C 1
ATOM 752 O O . PHE A 1 92 ? 14.219 6.268 -25.159 1.00 80.75 92 PHE A O 1
ATOM 759 N N . ALA A 1 93 ? 15.203 4.327 -25.724 1.00 83.69 93 ALA A N 1
ATOM 760 C CA . ALA A 1 93 ? 16.205 4.929 -26.599 1.00 83.69 93 ALA A CA 1
ATOM 761 C C . ALA A 1 93 ? 15.575 5.727 -27.756 1.00 83.69 93 ALA A C 1
ATOM 763 O O . ALA A 1 93 ? 16.172 6.684 -28.240 1.00 83.69 93 ALA A O 1
ATOM 764 N N . ASN A 1 94 ? 14.367 5.357 -28.194 1.00 84.69 94 ASN A N 1
ATOM 765 C CA . ASN A 1 94 ? 13.633 6.063 -29.243 1.00 84.69 94 ASN A CA 1
ATOM 766 C C . ASN A 1 94 ? 12.797 7.239 -28.713 1.00 84.69 94 ASN A C 1
ATOM 768 O O . ASN A 1 94 ? 12.668 8.249 -29.402 1.00 84.69 94 ASN A O 1
ATOM 772 N N . GLU A 1 95 ? 12.197 7.109 -27.528 1.00 84.00 95 GLU A N 1
ATOM 773 C CA . GLU A 1 95 ? 11.345 8.134 -26.910 1.00 84.00 95 GLU A CA 1
ATOM 774 C C . GLU A 1 95 ? 12.150 9.260 -26.259 1.00 84.00 95 GLU A C 1
ATOM 776 O O . GLU A 1 95 ? 11.669 10.388 -26.155 1.00 84.00 95 GLU A O 1
ATOM 781 N N . SER A 1 96 ? 13.364 8.966 -25.798 1.00 84.81 96 SER A N 1
ATOM 782 C CA . SER A 1 96 ? 14.247 9.921 -25.122 1.00 84.81 96 SER A CA 1
ATOM 783 C C . SER A 1 96 ? 15.709 9.706 -25.532 1.00 84.81 96 SER A C 1
ATOM 785 O O . SER A 1 96 ? 16.543 9.386 -24.680 1.00 84.81 96 SER A O 1
ATOM 787 N N . PRO A 1 97 ? 16.043 9.875 -26.828 1.00 87.69 97 PRO A N 1
ATOM 788 C CA . PRO A 1 97 ? 17.378 9.586 -27.337 1.00 87.69 97 PRO A CA 1
ATOM 789 C C . PRO A 1 97 ? 18.445 10.447 -26.662 1.00 87.69 97 PRO A C 1
ATOM 791 O O . PRO A 1 97 ? 19.497 9.930 -26.309 1.00 87.69 97 PRO A O 1
ATOM 794 N N . GLU A 1 98 ? 18.178 11.731 -26.405 1.00 87.75 98 GLU A N 1
ATOM 795 C CA . GLU A 1 98 ? 19.152 12.616 -25.757 1.00 87.75 98 GLU A CA 1
ATOM 796 C C . GLU A 1 98 ? 19.483 12.163 -24.331 1.00 87.75 98 GLU A C 1
ATOM 798 O O . GLU A 1 98 ? 20.652 12.135 -23.958 1.00 87.75 98 GLU A O 1
ATOM 803 N N . LEU A 1 99 ? 18.470 11.768 -23.552 1.00 81.12 99 LEU A N 1
ATOM 804 C CA . LEU A 1 99 ? 18.661 11.279 -22.185 1.00 81.12 99 LEU A CA 1
ATOM 805 C C . LEU A 1 99 ? 19.367 9.917 -22.174 1.00 81.12 99 LEU A C 1
ATOM 807 O O . LEU A 1 99 ? 20.221 9.678 -21.325 1.00 81.12 99 LEU A O 1
ATOM 811 N N . PHE A 1 100 ? 19.027 9.031 -23.114 1.00 85.19 100 PHE A N 1
ATOM 812 C CA . PHE A 1 100 ? 19.671 7.727 -23.238 1.00 85.19 100 PHE A CA 1
ATOM 813 C C . PHE A 1 100 ? 21.166 7.868 -23.550 1.00 85.19 100 PHE A C 1
ATOM 815 O O . PHE A 1 100 ? 21.987 7.266 -22.861 1.00 85.19 100 PHE A O 1
ATOM 822 N N . GLU A 1 101 ? 21.534 8.703 -24.527 1.00 87.44 101 GLU A N 1
ATOM 823 C CA . GLU A 1 101 ? 22.948 8.964 -24.830 1.00 87.44 101 GLU A CA 1
ATOM 824 C C . GLU A 1 101 ? 23.648 9.691 -23.673 1.00 87.44 101 GLU A C 1
ATOM 826 O O . GLU A 1 101 ? 24.772 9.335 -23.342 1.00 87.44 101 GLU A O 1
ATOM 831 N N . GLU A 1 102 ? 22.995 10.651 -23.004 1.00 86.06 102 GLU A N 1
ATOM 832 C CA . GLU A 1 102 ? 23.567 11.346 -21.840 1.00 86.06 102 GLU A CA 1
ATOM 833 C C . GLU A 1 102 ? 23.922 10.368 -20.709 1.00 86.06 102 GLU A C 1
ATOM 835 O O . GLU A 1 102 ? 25.008 10.453 -20.131 1.00 86.06 102 GLU A O 1
ATOM 840 N N . LEU A 1 103 ? 23.025 9.427 -20.395 1.00 80.44 103 LEU A N 1
ATOM 841 C CA . LEU A 1 103 ? 23.265 8.408 -19.372 1.00 80.44 103 LEU A CA 1
ATOM 842 C C . LEU A 1 103 ? 24.413 7.471 -19.779 1.00 80.44 103 LEU A C 1
ATOM 844 O O . LEU A 1 103 ? 25.271 7.164 -18.953 1.00 80.44 103 LEU A O 1
ATOM 848 N N . LEU A 1 104 ? 24.493 7.072 -21.051 1.00 82.75 104 LEU A N 1
ATOM 849 C CA . LEU A 1 104 ? 25.590 6.234 -21.549 1.00 82.75 104 LEU A CA 1
ATOM 850 C C . LEU A 1 104 ? 26.937 6.968 -21.593 1.00 82.75 104 LEU A C 1
ATOM 852 O O . LEU A 1 104 ? 27.972 6.382 -21.274 1.00 82.75 104 LEU A O 1
ATOM 856 N N . GLU A 1 105 ? 26.959 8.243 -21.982 1.00 85.00 105 GLU A N 1
ATOM 857 C CA . GLU A 1 105 ? 28.174 9.063 -21.988 1.00 85.00 105 GLU A CA 1
ATOM 858 C C . GLU A 1 105 ? 28.712 9.260 -20.570 1.00 85.00 105 GLU A C 1
ATOM 860 O O . GLU A 1 105 ? 29.914 9.100 -20.343 1.00 85.00 105 GLU A O 1
ATOM 865 N N . LYS A 1 106 ? 27.825 9.552 -19.609 1.00 80.06 106 LYS A N 1
ATOM 866 C CA . LYS A 1 106 ? 28.180 9.663 -18.189 1.00 80.06 106 LYS A CA 1
ATOM 867 C C . LYS A 1 106 ? 28.787 8.364 -17.667 1.00 80.06 106 LYS A C 1
ATOM 869 O O . LYS A 1 106 ? 29.853 8.407 -17.060 1.00 80.06 106 LYS A O 1
ATOM 874 N N . ALA A 1 107 ? 28.166 7.226 -17.978 1.00 73.31 107 ALA A N 1
ATOM 875 C CA . ALA A 1 107 ? 28.669 5.921 -17.564 1.00 73.31 107 ALA A CA 1
ATOM 876 C C . ALA A 1 107 ? 30.060 5.608 -18.143 1.00 73.31 107 ALA A C 1
ATOM 878 O O . ALA A 1 107 ? 30.914 5.064 -17.458 1.00 73.31 107 ALA A O 1
ATOM 879 N N . ASN A 1 108 ? 30.331 5.992 -19.394 1.00 73.81 108 ASN A N 1
ATOM 880 C CA . ASN A 1 108 ? 31.643 5.776 -20.016 1.00 73.81 108 ASN A CA 1
ATOM 881 C C . ASN A 1 108 ? 32.745 6.715 -19.485 1.00 73.81 108 ASN A C 1
ATOM 883 O O . ASN A 1 108 ? 33.932 6.399 -19.599 1.00 73.81 108 ASN A O 1
ATOM 887 N N . ALA A 1 109 ? 32.379 7.896 -18.976 1.00 74.38 109 ALA A N 1
ATOM 888 C CA . ALA A 1 109 ? 33.327 8.907 -18.507 1.00 74.38 109 ALA A CA 1
ATOM 889 C C . ALA A 1 109 ? 33.870 8.614 -17.100 1.00 74.38 109 ALA A C 1
ATOM 891 O O . ALA A 1 109 ? 35.009 8.982 -16.788 1.00 74.38 109 ALA A O 1
ATOM 892 N N . GLU A 1 110 ? 33.080 7.954 -16.257 1.00 70.69 110 GLU A N 1
ATOM 893 C CA . GLU A 1 110 ? 33.480 7.556 -14.912 1.00 70.69 110 GLU A CA 1
ATOM 894 C C . GLU A 1 110 ? 34.185 6.195 -14.984 1.00 70.69 110 GLU A C 1
ATOM 896 O O . GLU A 1 110 ? 33.581 5.146 -15.172 1.00 70.69 110 GLU A O 1
ATOM 901 N N . TYR A 1 111 ? 35.521 6.208 -14.914 1.00 62.59 111 TYR A N 1
ATOM 902 C CA . TYR A 1 111 ? 36.324 4.984 -14.929 1.00 62.59 111 TYR A CA 1
ATOM 903 C C . TYR A 1 111 ? 36.039 4.184 -13.652 1.00 62.59 111 TYR A C 1
ATOM 905 O O . TYR A 1 111 ? 36.607 4.480 -12.599 1.00 62.59 111 TYR A O 1
ATOM 913 N N . PHE A 1 112 ? 35.160 3.187 -13.756 1.00 60.41 112 PHE A N 1
ATOM 914 C CA . PHE A 1 112 ? 34.762 2.309 -12.660 1.00 60.41 112 PHE A CA 1
ATOM 915 C C . PHE A 1 112 ? 35.984 1.676 -11.986 1.00 60.41 112 PHE A C 1
ATOM 917 O O . PHE A 1 112 ? 36.672 0.825 -12.558 1.00 60.41 112 PHE A O 1
ATOM 924 N N . SER A 1 113 ? 36.269 2.093 -10.754 1.00 54.22 113 SER A N 1
ATOM 925 C CA . SER A 1 113 ? 37.115 1.324 -9.851 1.00 54.22 113 SER A CA 1
ATOM 926 C C . SER A 1 113 ? 36.217 0.353 -9.092 1.00 54.22 113 SER A C 1
ATOM 928 O O . SER A 1 113 ? 35.391 0.811 -8.318 1.00 54.22 113 SER A O 1
ATOM 930 N N . ASP A 1 114 ? 36.377 -0.947 -9.345 1.00 57.97 114 ASP A N 1
ATOM 931 C CA . ASP A 1 114 ? 35.796 -2.075 -8.601 1.00 57.97 114 ASP A CA 1
ATOM 932 C C . ASP A 1 114 ? 34.323 -1.919 -8.150 1.00 57.97 114 ASP A C 1
ATOM 934 O O . ASP A 1 114 ? 34.075 -1.491 -7.033 1.00 57.97 114 ASP A O 1
ATOM 938 N N . PHE A 1 115 ? 33.372 -2.354 -8.996 1.00 56.56 115 PHE A N 1
ATOM 939 C CA . PHE A 1 115 ? 31.988 -2.767 -8.661 1.00 56.56 115 PHE A CA 1
ATOM 940 C C . PHE A 1 115 ? 31.337 -2.082 -7.447 1.00 56.56 115 PHE A C 1
ATOM 942 O O . PHE A 1 115 ? 30.919 -2.757 -6.500 1.00 56.56 115 PHE A O 1
ATOM 949 N N . ASP A 1 116 ? 31.241 -0.756 -7.470 1.00 62.94 116 ASP A N 1
ATOM 950 C CA . ASP A 1 116 ? 30.455 -0.048 -6.470 1.00 62.94 116 ASP A CA 1
ATOM 951 C C . ASP A 1 116 ? 28.974 -0.185 -6.852 1.00 62.94 116 ASP A C 1
ATOM 953 O O . ASP A 1 116 ? 28.568 0.237 -7.937 1.00 62.94 116 ASP A O 1
ATOM 957 N N . TYR A 1 117 ? 28.172 -0.817 -5.988 1.00 62.12 117 TYR A N 1
ATOM 958 C CA . TYR A 1 117 ? 26.716 -0.962 -6.173 1.00 62.12 117 TYR A CA 1
ATOM 959 C C . TYR A 1 117 ? 25.991 0.397 -6.174 1.00 62.12 117 TYR A C 1
ATOM 961 O O . TYR A 1 117 ? 24.805 0.471 -6.482 1.00 62.12 117 TYR A O 1
ATOM 969 N N . ASP A 1 118 ? 26.732 1.469 -5.904 1.00 67.44 118 ASP A N 1
ATOM 970 C CA . ASP A 1 118 ? 26.250 2.830 -5.765 1.00 67.44 118 ASP A CA 1
ATOM 971 C C . ASP A 1 118 ? 26.465 3.682 -7.034 1.00 67.44 118 ASP A C 1
ATOM 973 O O . ASP A 1 118 ? 26.488 4.909 -6.925 1.00 67.44 118 ASP A O 1
ATOM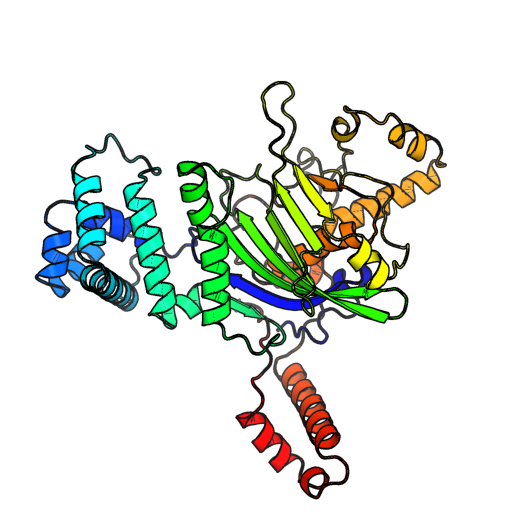 977 N N . ASP A 1 119 ? 26.622 3.093 -8.238 1.00 77.81 119 ASP A N 1
ATOM 978 C CA . ASP A 1 119 ? 26.707 3.886 -9.481 1.00 77.81 119 ASP A CA 1
ATOM 979 C C . ASP A 1 119 ? 25.413 4.712 -9.670 1.00 77.81 119 ASP A C 1
ATOM 981 O O . ASP A 1 119 ? 24.340 4.167 -9.995 1.00 77.81 119 ASP A O 1
ATOM 985 N N . PRO A 1 120 ? 25.486 6.050 -9.505 1.00 77.81 120 PRO A N 1
ATOM 986 C CA . PRO A 1 120 ? 24.316 6.902 -9.601 1.00 77.81 120 PRO A CA 1
ATOM 987 C C . PRO A 1 120 ? 23.691 6.842 -11.001 1.00 77.81 120 PRO A C 1
ATOM 989 O O . PRO A 1 120 ? 22.477 7.018 -11.122 1.00 77.81 120 PRO A O 1
ATOM 992 N N . ILE A 1 121 ? 24.483 6.600 -12.046 1.00 80.69 121 ILE A N 1
ATOM 993 C CA . ILE A 1 121 ? 24.041 6.605 -13.441 1.00 80.69 121 ILE A CA 1
ATOM 994 C C . ILE A 1 121 ? 23.285 5.316 -13.772 1.00 80.69 121 ILE A C 1
ATOM 996 O O . ILE A 1 121 ? 22.184 5.407 -14.321 1.00 80.69 121 ILE A O 1
ATOM 1000 N N . CYS A 1 122 ? 23.810 4.141 -13.388 1.00 81.06 122 CYS A N 1
ATOM 1001 C CA . CYS A 1 122 ? 23.077 2.867 -13.478 1.00 81.06 122 CYS A CA 1
ATOM 1002 C C . CYS A 1 122 ? 21.704 2.967 -12.815 1.00 81.06 122 CYS A C 1
ATOM 1004 O O . CYS A 1 122 ? 20.696 2.603 -13.420 1.00 81.06 122 CYS A O 1
ATOM 1006 N N . THR A 1 123 ? 21.665 3.518 -11.599 1.00 80.62 123 THR A N 1
ATOM 1007 C CA . THR A 1 123 ? 20.427 3.633 -10.821 1.00 80.62 123 THR A CA 1
ATOM 1008 C C . THR A 1 123 ? 19.411 4.553 -11.502 1.00 80.62 123 THR A C 1
ATOM 1010 O O . THR A 1 123 ? 18.219 4.256 -11.556 1.00 80.62 123 THR A O 1
ATOM 1013 N N . GLU A 1 124 ? 19.859 5.681 -12.059 1.00 83.75 124 GLU A N 1
ATOM 1014 C CA . GLU A 1 124 ? 18.979 6.614 -12.768 1.00 83.75 124 GLU A CA 1
ATOM 1015 C C . GLU A 1 124 ? 18.407 6.002 -14.055 1.00 83.75 124 GLU A C 1
ATOM 1017 O O . GLU A 1 124 ? 17.208 6.133 -14.321 1.00 83.75 124 GLU A O 1
ATOM 1022 N N . LEU A 1 125 ? 19.242 5.286 -14.816 1.00 83.19 125 LEU A N 1
ATOM 1023 C CA . LEU A 1 125 ? 18.816 4.541 -15.999 1.00 83.19 125 LEU A CA 1
ATOM 1024 C C . LEU A 1 125 ? 17.815 3.438 -15.632 1.00 83.19 125 LEU A C 1
ATOM 1026 O O . LEU A 1 125 ? 16.776 3.311 -16.279 1.00 83.19 125 LEU A O 1
ATOM 1030 N N . GLU A 1 126 ? 18.084 2.687 -14.568 1.00 84.81 126 GLU A N 1
ATOM 1031 C CA . GLU A 1 126 ? 17.201 1.637 -14.069 1.00 84.81 126 GLU A CA 1
ATOM 1032 C C . GLU A 1 126 ? 15.823 2.192 -13.685 1.00 84.81 126 GLU A C 1
ATOM 1034 O O . GLU A 1 126 ? 14.802 1.663 -14.131 1.00 84.81 126 GLU A O 1
ATOM 1039 N N . ILE A 1 127 ? 15.772 3.286 -12.917 1.00 85.25 127 ILE A N 1
ATOM 1040 C CA . ILE A 1 127 ? 14.510 3.932 -12.529 1.00 85.25 127 ILE A CA 1
ATOM 1041 C C . ILE A 1 127 ? 13.704 4.319 -13.775 1.00 85.25 127 ILE A C 1
ATOM 1043 O O . ILE A 1 127 ? 12.497 4.076 -13.823 1.00 85.25 127 ILE A O 1
ATOM 1047 N N . LYS A 1 128 ? 14.355 4.871 -14.806 1.00 85.75 128 LYS A N 1
ATOM 1048 C CA . LYS A 1 128 ? 13.695 5.268 -16.061 1.00 85.75 128 LYS A CA 1
ATOM 1049 C C . LYS A 1 128 ? 13.190 4.077 -16.868 1.00 85.75 128 LYS A C 1
ATOM 1051 O O . LYS A 1 128 ? 12.079 4.118 -17.395 1.00 85.75 128 LYS A O 1
ATOM 1056 N N . LEU A 1 129 ? 13.966 2.999 -16.938 1.00 85.00 129 LEU A N 1
ATOM 1057 C CA . LEU A 1 129 ? 13.540 1.771 -17.604 1.00 85.00 129 LEU A CA 1
ATOM 1058 C C . LEU A 1 129 ? 12.352 1.120 -16.881 1.00 85.00 129 LEU A C 1
ATOM 1060 O O . LEU A 1 129 ? 11.420 0.665 -17.544 1.00 85.00 129 LEU A O 1
ATOM 1064 N N . ARG A 1 130 ? 12.336 1.132 -15.542 1.00 86.06 130 ARG A N 1
ATOM 1065 C CA . ARG A 1 130 ? 11.204 0.658 -14.729 1.00 86.06 130 ARG A CA 1
ATOM 1066 C C . ARG A 1 130 ? 9.960 1.534 -14.907 1.00 86.06 130 ARG A C 1
ATOM 1068 O O . ARG A 1 130 ? 8.866 0.989 -15.033 1.00 86.06 130 ARG A O 1
ATOM 1075 N N . GLU A 1 131 ? 10.118 2.859 -14.969 1.00 87.88 131 GLU A N 1
ATOM 1076 C CA . GLU A 1 131 ? 9.035 3.815 -15.263 1.00 87.88 131 GLU A CA 1
ATOM 1077 C C . GLU A 1 131 ? 8.377 3.501 -16.614 1.00 87.88 131 GLU A C 1
ATOM 1079 O O . GLU A 1 131 ? 7.159 3.357 -16.711 1.00 87.88 131 GLU A O 1
ATOM 1084 N N . LEU A 1 132 ? 9.185 3.306 -17.657 1.00 85.31 132 LEU A N 1
ATOM 1085 C CA . LEU A 1 132 ? 8.680 2.963 -18.985 1.00 85.31 132 LEU A CA 1
ATOM 1086 C C . LEU A 1 132 ? 8.056 1.575 -19.032 1.00 85.31 132 LEU A C 1
ATOM 1088 O O . LEU A 1 132 ? 6.993 1.393 -19.625 1.00 85.31 132 LEU A O 1
ATOM 1092 N N . ALA A 1 133 ? 8.671 0.595 -18.375 1.00 84.19 133 ALA A N 1
ATOM 1093 C CA . ALA A 1 133 ? 8.102 -0.738 -18.287 1.00 84.19 133 ALA A CA 1
ATOM 1094 C C . ALA A 1 133 ? 6.730 -0.715 -17.610 1.00 84.19 133 ALA A C 1
ATOM 1096 O O . ALA A 1 133 ? 5.797 -1.368 -18.079 1.00 84.19 133 ALA A O 1
ATOM 1097 N N . LEU A 1 134 ? 6.580 0.091 -16.559 1.00 86.56 134 LEU A N 1
ATOM 1098 C CA . LEU A 1 134 ? 5.308 0.296 -15.883 1.00 86.56 134 LEU A CA 1
ATOM 1099 C C . LEU A 1 134 ? 4.259 0.914 -16.818 1.00 86.56 134 LEU A C 1
ATOM 1101 O O . LEU A 1 134 ? 3.136 0.421 -16.862 1.00 86.56 134 LEU A O 1
ATOM 1105 N N . LEU A 1 135 ? 4.621 1.943 -17.590 1.00 86.69 135 LEU A N 1
ATOM 1106 C CA . LEU A 1 135 ? 3.700 2.657 -18.483 1.00 86.69 135 LEU A CA 1
ATOM 1107 C C . LEU A 1 135 ? 3.294 1.856 -19.730 1.00 86.69 135 LEU A C 1
ATOM 1109 O O . LEU A 1 135 ? 2.181 2.026 -20.235 1.00 86.69 135 LEU A O 1
ATOM 1113 N N . HIS A 1 136 ? 4.177 0.991 -20.235 1.00 83.69 136 HIS A N 1
ATOM 1114 C CA . HIS A 1 136 ? 4.021 0.368 -21.554 1.00 83.69 136 HIS A CA 1
ATOM 1115 C C . HIS A 1 136 ? 3.813 -1.151 -21.528 1.00 83.69 136 HIS A C 1
ATOM 1117 O O . HIS A 1 136 ? 3.392 -1.715 -22.541 1.00 83.69 136 HIS A O 1
ATOM 1123 N N . SER A 1 137 ? 4.049 -1.829 -20.399 1.00 83.19 137 SER A N 1
ATOM 1124 C CA . SER A 1 137 ? 3.927 -3.286 -20.298 1.00 83.19 137 SER A CA 1
ATOM 1125 C C . SER A 1 137 ? 2.917 -3.709 -19.231 1.00 83.19 137 SER A C 1
ATOM 1127 O O . SER A 1 137 ? 3.199 -3.727 -18.035 1.00 83.19 137 SER A O 1
ATOM 1129 N N . ASN A 1 138 ? 1.731 -4.138 -19.680 1.00 84.75 138 ASN A N 1
ATOM 1130 C CA . ASN A 1 138 ? 0.720 -4.736 -18.797 1.00 84.75 138 ASN A CA 1
ATOM 1131 C C . ASN A 1 138 ? 1.241 -5.997 -18.092 1.00 84.75 138 ASN A C 1
ATOM 1133 O O . ASN A 1 138 ? 0.842 -6.264 -16.963 1.00 84.75 138 ASN A O 1
ATOM 1137 N N . ASP A 1 139 ? 2.126 -6.756 -18.744 1.00 81.00 139 ASP A N 1
ATOM 1138 C CA . ASP A 1 139 ? 2.734 -7.953 -18.160 1.00 81.00 139 ASP A CA 1
ATOM 1139 C C . ASP A 1 139 ? 3.709 -7.582 -17.041 1.00 81.00 139 ASP A C 1
ATOM 1141 O O . ASP A 1 139 ? 3.750 -8.256 -16.014 1.00 81.00 139 ASP A O 1
ATOM 1145 N N . TYR A 1 140 ? 4.472 -6.498 -17.217 1.00 83.19 140 TYR A N 1
ATOM 1146 C CA . TYR A 1 140 ? 5.328 -5.963 -16.163 1.00 83.19 140 TYR A CA 1
ATOM 1147 C C . TYR A 1 140 ? 4.484 -5.440 -14.999 1.00 83.19 140 TYR A C 1
ATOM 1149 O O . TYR A 1 140 ? 4.668 -5.894 -13.873 1.00 83.19 140 TYR A O 1
ATOM 1157 N N . LEU A 1 141 ? 3.485 -4.592 -15.276 1.00 87.31 141 LEU A N 1
ATOM 1158 C CA . LEU A 1 141 ? 2.535 -4.103 -14.273 1.00 87.31 141 LEU A CA 1
ATOM 1159 C C . LEU A 1 141 ? 1.896 -5.260 -13.489 1.00 87.31 141 LEU A C 1
ATOM 1161 O O . LEU A 1 141 ? 1.870 -5.223 -12.266 1.00 87.31 141 LEU A O 1
ATOM 1165 N N . ALA A 1 142 ? 1.416 -6.308 -14.163 1.00 85.19 142 ALA A N 1
ATOM 1166 C CA . ALA A 1 142 ? 0.783 -7.456 -13.512 1.00 85.19 142 ALA A CA 1
ATOM 1167 C C . ALA A 1 142 ? 1.731 -8.247 -12.592 1.00 85.19 142 ALA A C 1
ATOM 1169 O O . ALA A 1 142 ? 1.257 -8.915 -11.670 1.00 85.19 142 ALA A O 1
ATOM 1170 N N . LYS A 1 143 ? 3.046 -8.187 -12.836 1.00 83.19 143 LYS A N 1
ATOM 1171 C CA . LYS A 1 143 ? 4.064 -8.813 -11.982 1.00 83.19 143 LYS A CA 1
ATOM 1172 C C . LYS A 1 143 ? 4.357 -7.987 -10.738 1.00 83.19 143 LYS A C 1
ATOM 1174 O O . LYS A 1 143 ? 4.440 -8.572 -9.668 1.00 83.19 143 LYS A O 1
ATOM 1179 N N . ILE A 1 144 ? 4.494 -6.668 -10.881 1.00 86.25 144 ILE A N 1
ATOM 1180 C CA . ILE A 1 144 ? 4.949 -5.793 -9.788 1.00 86.25 144 ILE A CA 1
ATOM 1181 C C . ILE A 1 144 ? 3.810 -5.130 -9.009 1.00 86.25 144 ILE A C 1
ATOM 1183 O O . ILE A 1 144 ? 4.044 -4.563 -7.947 1.00 86.25 144 ILE A O 1
ATOM 1187 N N . PHE A 1 145 ? 2.580 -5.139 -9.528 1.00 92.06 145 PHE A N 1
ATOM 1188 C CA . PHE A 1 145 ? 1.432 -4.506 -8.889 1.00 92.06 145 PHE A CA 1
ATOM 1189 C C . PHE A 1 145 ? 0.412 -5.541 -8.420 1.00 92.06 145 PHE A C 1
ATOM 1191 O O . PHE A 1 145 ? -0.106 -6.362 -9.184 1.00 92.06 145 PHE A O 1
ATOM 1198 N N . HIS A 1 146 ? 0.061 -5.460 -7.143 1.00 92.31 146 HIS A N 1
ATOM 1199 C CA . HIS A 1 146 ? -0.873 -6.369 -6.494 1.00 92.31 146 HIS A CA 1
ATOM 1200 C C . HIS A 1 146 ? -1.983 -5.578 -5.823 1.00 92.31 146 HIS A C 1
ATOM 1202 O O . HIS A 1 146 ? -1.718 -4.643 -5.080 1.00 92.31 146 HIS A O 1
ATOM 1208 N N . ARG A 1 147 ? -3.246 -5.955 -6.048 1.00 95.00 147 ARG A N 1
ATOM 1209 C CA . ARG A 1 147 ? -4.412 -5.265 -5.476 1.00 95.00 147 ARG A CA 1
ATOM 1210 C C . ARG A 1 147 ? -5.456 -6.260 -4.991 1.00 95.00 147 ARG A C 1
ATOM 1212 O O . ARG A 1 147 ? -5.942 -7.073 -5.775 1.00 95.00 147 ARG A O 1
ATOM 1219 N N . SER A 1 148 ? -5.861 -6.117 -3.734 1.00 94.81 148 SER A N 1
ATOM 1220 C CA . SER A 1 148 ? -6.909 -6.901 -3.079 1.00 94.81 148 SER A CA 1
ATOM 1221 C C . SER A 1 148 ? -7.966 -5.989 -2.460 1.00 94.81 148 SER A C 1
ATOM 1223 O O . SER A 1 148 ? -7.683 -4.856 -2.072 1.00 94.81 148 SER A O 1
ATOM 1225 N N . GLY A 1 149 ? -9.193 -6.492 -2.342 1.00 94.38 149 GLY A N 1
ATOM 1226 C CA . GLY A 1 149 ? -10.315 -5.770 -1.749 1.00 94.38 149 GLY A CA 1
ATOM 1227 C C . GLY A 1 149 ? -11.268 -5.154 -2.772 1.00 94.38 149 GLY A C 1
ATOM 1228 O O . GLY A 1 149 ? -11.412 -5.642 -3.897 1.00 94.38 149 GLY A O 1
ATOM 1229 N N . MET A 1 150 ? -11.997 -4.130 -2.335 1.00 90.38 150 MET A N 1
ATOM 1230 C CA . MET A 1 150 ? -12.994 -3.432 -3.147 1.00 90.38 150 MET A CA 1
ATOM 1231 C C . MET A 1 150 ? -12.349 -2.299 -3.942 1.00 90.38 150 MET A C 1
ATOM 1233 O O . MET A 1 150 ? -11.509 -1.585 -3.410 1.00 90.38 150 MET A O 1
ATOM 1237 N N . GLU A 1 151 ? -12.767 -2.108 -5.197 1.00 89.12 151 GLU A N 1
ATOM 1238 C CA . GLU A 1 151 ? -12.320 -0.962 -5.992 1.00 89.12 151 GLU A CA 1
ATOM 1239 C C . GLU A 1 151 ? -12.873 0.337 -5.398 1.00 89.12 151 G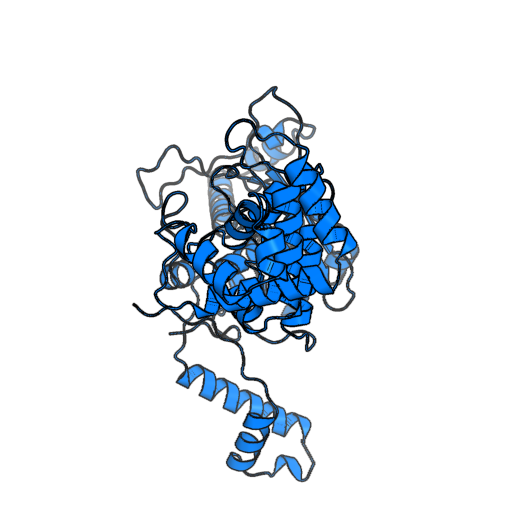LU A C 1
ATOM 1241 O O . GLU A 1 151 ? -14.068 0.631 -5.474 1.00 89.12 151 GLU A O 1
ATOM 1246 N N . VAL A 1 152 ? -11.982 1.120 -4.807 1.00 89.75 152 VAL A N 1
ATOM 1247 C CA . VAL A 1 152 ? -12.268 2.465 -4.325 1.00 89.75 152 VAL A CA 1
ATOM 1248 C C . VAL A 1 152 ? -12.116 3.459 -5.478 1.00 89.75 152 VAL A C 1
ATOM 1250 O O . VAL A 1 152 ? -11.164 3.385 -6.250 1.00 89.75 152 VAL A O 1
ATOM 1253 N N . GLY A 1 153 ? -13.076 4.376 -5.631 1.00 87.38 153 GLY A N 1
ATOM 1254 C CA . GLY A 1 153 ? -12.967 5.507 -6.563 1.00 87.38 153 GLY A CA 1
ATOM 1255 C C . GLY A 1 153 ? -12.930 5.162 -8.059 1.00 87.38 153 GLY A C 1
ATOM 1256 O O . GLY A 1 153 ? -12.689 6.057 -8.859 1.00 87.38 153 GLY A O 1
ATOM 1257 N N . HIS A 1 154 ? -13.171 3.903 -8.448 1.00 88.00 154 HIS A N 1
ATOM 1258 C CA . HIS A 1 154 ? -13.025 3.413 -9.831 1.00 88.00 154 HIS A CA 1
ATOM 1259 C C . HIS A 1 154 ? -11.631 3.644 -10.445 1.00 88.00 154 HIS A C 1
ATOM 1261 O O . HIS A 1 154 ? -11.493 3.690 -11.667 1.00 88.00 154 HIS A O 1
ATOM 1267 N N . GLU A 1 155 ? -10.597 3.764 -9.612 1.00 93.88 155 GLU A N 1
ATOM 1268 C CA . GLU A 1 155 ? -9.218 3.950 -10.069 1.00 93.88 155 GLU A CA 1
ATOM 1269 C C . GLU A 1 155 ? -8.715 2.686 -10.776 1.00 93.88 155 GLU A C 1
ATOM 1271 O O . GLU A 1 155 ? -8.919 1.565 -10.283 1.00 93.88 155 GLU A O 1
ATOM 1276 N N . SER A 1 156 ? -8.061 2.856 -11.929 1.00 93.50 156 SER A N 1
ATOM 1277 C CA . SER A 1 156 ? -7.434 1.739 -12.632 1.00 93.50 156 SER A CA 1
ATOM 1278 C C . SER A 1 156 ? -6.142 1.310 -11.936 1.00 93.50 156 SER A C 1
ATOM 1280 O O . SER A 1 156 ? -5.550 2.063 -11.167 1.00 93.50 156 SER A O 1
ATOM 1282 N N . ASP A 1 157 ? -5.697 0.083 -12.198 1.00 94.81 157 ASP A N 1
ATOM 1283 C CA . ASP A 1 157 ? -4.440 -0.410 -11.625 1.00 94.81 157 ASP A CA 1
ATOM 1284 C C . ASP A 1 157 ? -3.237 0.379 -12.135 1.00 94.81 157 ASP A C 1
ATOM 1286 O O . ASP A 1 157 ? -2.330 0.655 -11.361 1.00 94.81 157 ASP A O 1
ATOM 1290 N N . MET A 1 158 ? -3.274 0.803 -13.401 1.00 94.69 158 MET A N 1
ATOM 1291 C CA . MET A 1 158 ? -2.250 1.664 -13.983 1.00 94.69 158 MET A CA 1
ATOM 1292 C C . MET A 1 158 ? -2.191 3.015 -13.259 1.00 94.69 158 MET A C 1
ATOM 1294 O O . MET A 1 158 ? -1.115 3.432 -12.849 1.00 94.69 158 MET A O 1
ATOM 1298 N N . ASP A 1 159 ? -3.338 3.665 -13.020 1.00 95.06 159 ASP A N 1
ATOM 1299 C CA . ASP A 1 159 ? -3.371 4.960 -12.318 1.00 95.06 159 ASP A CA 1
ATOM 1300 C C . ASP A 1 159 ? -2.817 4.843 -10.892 1.00 95.06 159 ASP A C 1
ATOM 1302 O O . ASP A 1 159 ? -2.063 5.702 -10.433 1.00 95.06 159 ASP A O 1
ATOM 1306 N N . LEU A 1 160 ? -3.184 3.768 -10.182 1.00 95.88 160 LEU A N 1
ATOM 1307 C CA . LEU A 1 160 ? -2.680 3.512 -8.836 1.00 95.88 160 LEU A CA 1
ATOM 1308 C C . LEU A 1 160 ? -1.181 3.220 -8.843 1.00 95.88 160 LEU A C 1
ATOM 1310 O O . LEU A 1 160 ? -0.461 3.765 -8.010 1.00 95.88 160 LEU A O 1
ATOM 1314 N N . ALA A 1 161 ? -0.710 2.396 -9.776 1.00 95.19 161 ALA A N 1
ATOM 1315 C CA . ALA A 1 161 ? 0.694 2.042 -9.872 1.00 95.19 161 ALA A CA 1
ATOM 1316 C C . ALA A 1 161 ? 1.561 3.252 -10.245 1.00 95.19 161 ALA A C 1
ATOM 1318 O O . ALA A 1 161 ? 2.565 3.478 -9.579 1.00 95.19 161 ALA A O 1
ATOM 1319 N N . ILE A 1 162 ? 1.140 4.085 -11.206 1.00 93.88 162 ILE A N 1
ATOM 1320 C CA . ILE A 1 162 ? 1.818 5.352 -11.537 1.00 93.88 162 ILE A CA 1
ATOM 1321 C C . ILE A 1 162 ? 1.870 6.255 -10.305 1.00 93.88 162 ILE A C 1
ATOM 1323 O O . ILE A 1 162 ? 2.937 6.719 -9.924 1.00 93.88 162 ILE A O 1
ATOM 1327 N N . LYS A 1 163 ? 0.745 6.440 -9.605 1.00 94.50 163 LYS A N 1
ATOM 1328 C CA . LYS A 1 163 ? 0.700 7.260 -8.386 1.00 94.50 163 LYS A CA 1
ATOM 1329 C C . LYS A 1 163 ? 1.645 6.751 -7.291 1.00 94.50 163 LYS A C 1
ATOM 1331 O O . LYS A 1 163 ? 2.238 7.545 -6.564 1.00 94.50 163 LYS A O 1
ATOM 1336 N N . MET A 1 164 ? 1.749 5.434 -7.132 1.00 94.62 164 MET A N 1
ATOM 1337 C CA . MET A 1 164 ? 2.642 4.800 -6.160 1.00 94.62 164 MET A CA 1
ATOM 1338 C C . MET A 1 164 ? 4.111 4.915 -6.590 1.00 94.62 164 MET A C 1
ATOM 1340 O O . MET A 1 164 ? 4.967 5.188 -5.751 1.00 94.62 164 MET A O 1
ATOM 1344 N N . PHE A 1 165 ? 4.392 4.793 -7.886 1.00 91.44 165 PHE A N 1
ATOM 1345 C CA . PHE A 1 165 ? 5.713 5.010 -8.469 1.00 91.44 165 PHE A CA 1
ATOM 1346 C C . PHE A 1 165 ? 6.173 6.464 -8.290 1.00 91.44 165 PHE A C 1
ATOM 1348 O O . PHE A 1 165 ? 7.263 6.713 -7.776 1.00 91.44 165 PHE A O 1
ATOM 1355 N N . ASP A 1 166 ? 5.305 7.428 -8.605 1.00 90.88 166 ASP A N 1
ATOM 1356 C CA . ASP A 1 166 ? 5.541 8.861 -8.413 1.00 90.88 166 ASP A CA 1
ATOM 1357 C C . ASP A 1 166 ? 5.812 9.204 -6.948 1.00 90.88 166 ASP A C 1
ATOM 1359 O O . ASP A 1 166 ? 6.648 10.056 -6.650 1.00 90.88 166 ASP A O 1
ATOM 1363 N N . LEU A 1 167 ? 5.115 8.558 -6.010 1.00 88.12 167 LEU A N 1
ATOM 1364 C CA . LEU A 1 167 ? 5.364 8.762 -4.586 1.00 88.12 167 LEU A CA 1
ATOM 1365 C C . LEU A 1 167 ? 6.787 8.342 -4.204 1.00 88.12 167 LEU A C 1
ATOM 1367 O O . LEU A 1 167 ? 7.448 9.065 -3.464 1.00 88.12 167 LEU A O 1
ATOM 1371 N N . CYS A 1 168 ? 7.247 7.195 -4.707 1.00 86.19 168 CYS A N 1
ATOM 1372 C CA . CYS A 1 168 ? 8.585 6.681 -4.436 1.00 86.19 168 CYS A CA 1
ATOM 1373 C C . CYS A 1 168 ? 9.668 7.604 -5.020 1.00 86.19 168 CYS A C 1
ATOM 1375 O O . CYS A 1 168 ? 10.587 8.011 -4.312 1.00 86.19 168 CYS A O 1
ATOM 1377 N N . THR A 1 169 ? 9.513 8.025 -6.278 1.00 84.12 169 THR A N 1
ATOM 1378 C CA . THR A 1 169 ? 10.500 8.876 -6.966 1.00 84.12 169 THR A CA 1
ATOM 1379 C C . THR A 1 169 ? 10.540 10.313 -6.433 1.00 84.12 169 THR A C 1
ATOM 1381 O O . THR A 1 169 ? 11.598 10.950 -6.435 1.00 84.12 169 THR A O 1
ATOM 1384 N N . ASN A 1 170 ? 9.413 10.828 -5.927 1.00 83.88 170 ASN A N 1
ATOM 1385 C CA . ASN A 1 170 ? 9.299 12.197 -5.416 1.00 83.88 170 ASN A CA 1
ATOM 1386 C C . ASN A 1 170 ? 9.409 12.318 -3.886 1.00 83.88 170 ASN A C 1
ATOM 1388 O O . ASN A 1 170 ? 9.285 13.433 -3.366 1.00 83.88 170 ASN A O 1
ATOM 1392 N N . ALA A 1 171 ? 9.643 11.226 -3.151 1.00 75.81 171 ALA A N 1
ATOM 1393 C CA . ALA A 1 171 ? 9.768 11.258 -1.695 1.00 75.81 171 ALA A CA 1
ATOM 1394 C C . ALA A 1 171 ? 10.958 12.142 -1.249 1.00 75.81 171 ALA A C 1
ATOM 1396 O O . ALA A 1 171 ? 12.127 11.780 -1.359 1.00 75.81 171 ALA A O 1
ATOM 1397 N N . GLN A 1 172 ? 10.653 13.342 -0.746 1.00 64.31 172 GLN A N 1
ATOM 1398 C CA . GLN A 1 172 ? 11.582 14.244 -0.047 1.00 64.31 172 GLN A CA 1
ATOM 1399 C C . GLN A 1 172 ? 11.527 13.935 1.464 1.00 64.31 172 GLN A C 1
ATOM 1401 O O . GLN A 1 172 ? 10.443 13.588 1.940 1.00 64.31 172 GLN A O 1
ATOM 1406 N N . PRO A 1 173 ? 12.614 14.096 2.251 1.00 52.28 173 PRO A N 1
ATOM 1407 C CA . PRO A 1 173 ? 13.788 14.936 2.001 1.00 52.28 173 PRO A CA 1
ATOM 1408 C C . PRO A 1 173 ? 15.118 14.158 2.010 1.00 52.28 173 PRO A C 1
ATOM 1410 O O . PRO A 1 173 ? 16.094 14.623 2.589 1.00 52.28 173 PRO A O 1
ATOM 1413 N N . LEU A 1 174 ? 15.159 12.973 1.407 1.00 58.50 174 LEU A N 1
ATOM 1414 C CA . LEU A 1 174 ? 16.397 12.193 1.334 1.00 58.50 174 LEU A CA 1
ATOM 1415 C C . LEU A 1 174 ? 17.415 12.896 0.434 1.00 58.50 174 LEU A C 1
ATOM 1417 O O . LEU A 1 174 ? 17.023 13.524 -0.566 1.00 58.50 174 LEU A O 1
ATOM 1421 N N . ASP A 1 175 ? 18.700 12.790 0.779 1.00 63.72 175 ASP A N 1
ATOM 1422 C CA . ASP A 1 175 ? 19.762 13.225 -0.122 1.00 63.72 175 ASP A CA 1
ATOM 1423 C C . ASP A 1 175 ? 19.667 12.468 -1.464 1.00 63.72 175 ASP A C 1
ATOM 1425 O O . ASP A 1 175 ? 18.937 11.485 -1.602 1.00 63.72 175 ASP A O 1
ATOM 1429 N N . ALA A 1 176 ? 20.318 12.971 -2.512 1.00 63.84 176 ALA A N 1
ATOM 1430 C CA . ALA A 1 176 ? 20.134 12.413 -3.850 1.00 63.84 176 ALA A CA 1
ATOM 1431 C C . ALA A 1 176 ? 20.620 10.955 -3.988 1.00 63.84 176 ALA A C 1
ATOM 1433 O O . ALA A 1 176 ? 20.105 10.261 -4.863 1.00 63.84 176 ALA A O 1
ATOM 1434 N N . LEU A 1 177 ? 21.571 10.506 -3.160 1.00 61.62 177 LEU A N 1
ATOM 1435 C CA . LEU A 1 177 ? 22.155 9.163 -3.204 1.00 61.62 177 LEU A CA 1
ATOM 1436 C C . LEU A 1 177 ? 21.345 8.186 -2.337 1.00 61.62 177 LEU A C 1
ATOM 1438 O O . LEU A 1 177 ? 20.892 7.159 -2.835 1.00 61.62 177 LEU A O 1
ATOM 1442 N N . GLU A 1 178 ? 21.037 8.555 -1.093 1.00 66.62 178 GLU A N 1
ATOM 1443 C CA . GLU A 1 178 ? 20.130 7.827 -0.199 1.00 66.62 178 GLU A CA 1
ATOM 1444 C C . GLU A 1 178 ? 18.754 7.647 -0.831 1.00 66.62 178 GLU A C 1
ATOM 1446 O O . GLU A 1 178 ? 18.145 6.588 -0.709 1.00 66.62 178 GLU A O 1
ATOM 1451 N N . ARG A 1 179 ? 18.254 8.660 -1.548 1.00 69.25 179 ARG A N 1
ATOM 1452 C CA . ARG A 1 179 ? 16.995 8.556 -2.292 1.00 69.25 179 ARG A CA 1
ATOM 1453 C C . ARG A 1 179 ? 17.058 7.470 -3.355 1.00 69.25 179 ARG A C 1
ATOM 1455 O O . ARG A 1 179 ? 16.098 6.725 -3.496 1.00 69.25 179 ARG A O 1
ATOM 1462 N N . ARG A 1 180 ? 18.162 7.391 -4.099 1.00 67.56 180 ARG A N 1
ATOM 1463 C CA . ARG A 1 180 ? 18.357 6.416 -5.180 1.00 67.56 180 ARG A CA 1
ATOM 1464 C C . ARG A 1 180 ? 18.415 4.995 -4.625 1.00 67.56 180 ARG A C 1
ATOM 1466 O O . ARG A 1 180 ? 17.628 4.161 -5.061 1.00 67.56 180 ARG A O 1
ATOM 1473 N N . MET A 1 181 ? 19.233 4.774 -3.596 1.00 67.62 181 MET A N 1
ATOM 1474 C CA . MET A 1 181 ? 19.333 3.478 -2.916 1.00 67.62 181 MET A CA 1
ATOM 1475 C C . MET A 1 181 ? 18.002 3.060 -2.296 1.00 67.62 181 MET A C 1
ATOM 1477 O O . MET A 1 181 ? 17.536 1.944 -2.502 1.00 67.62 181 MET A O 1
ATOM 1481 N N . ARG A 1 182 ? 17.320 3.986 -1.610 1.00 71.44 182 ARG A N 1
ATOM 1482 C CA . ARG A 1 182 ? 16.020 3.706 -0.996 1.00 71.44 182 ARG A CA 1
ATOM 1483 C C . ARG A 1 182 ? 14.957 3.374 -2.031 1.00 71.44 182 ARG A C 1
ATOM 1485 O O . ARG A 1 182 ? 14.181 2.465 -1.765 1.00 71.44 182 ARG A O 1
ATOM 1492 N N . ILE A 1 183 ? 14.922 4.043 -3.189 1.00 75.75 183 ILE A N 1
ATOM 1493 C CA . ILE A 1 183 ? 13.964 3.722 -4.259 1.00 75.75 183 ILE A CA 1
ATOM 1494 C C . ILE A 1 183 ? 14.065 2.240 -4.618 1.00 75.75 183 ILE A C 1
ATOM 1496 O O . ILE A 1 183 ? 13.041 1.569 -4.553 1.00 75.75 183 ILE A O 1
ATOM 1500 N N . LEU A 1 184 ? 15.277 1.729 -4.878 1.00 73.94 184 LEU A N 1
ATOM 1501 C CA . LEU A 1 184 ? 15.529 0.328 -5.249 1.00 73.94 184 LEU A CA 1
ATOM 1502 C C . LEU A 1 184 ? 15.071 -0.684 -4.187 1.00 73.94 184 LEU A C 1
ATOM 1504 O O . LEU A 1 184 ? 14.759 -1.821 -4.499 1.00 73.94 184 LEU A O 1
ATOM 1508 N N . VAL A 1 185 ? 14.953 -0.275 -2.931 1.00 76.75 185 VAL A N 1
ATOM 1509 C CA . VAL A 1 185 ? 14.553 -1.171 -1.841 1.00 76.75 185 VAL A CA 1
ATOM 1510 C C . VAL A 1 185 ? 13.216 -0.768 -1.229 1.00 76.75 185 VAL A C 1
ATOM 1512 O O . VAL A 1 185 ? 12.925 -1.136 -0.098 1.00 76.75 185 VAL A O 1
ATOM 1515 N N . THR A 1 186 ? 12.396 0.023 -1.927 1.00 84.31 186 THR A N 1
ATOM 1516 C CA . THR A 1 186 ? 11.097 0.467 -1.408 1.00 84.31 186 THR A CA 1
ATOM 1517 C C . THR A 1 186 ? 9.948 -0.349 -1.985 1.00 84.31 186 THR A C 1
ATOM 1519 O O . THR A 1 186 ? 9.693 -0.345 -3.189 1.00 84.31 186 THR A O 1
ATOM 1522 N N . GLU A 1 187 ? 9.154 -0.933 -1.096 1.00 88.06 187 GLU A N 1
ATOM 1523 C CA . GLU A 1 187 ? 7.775 -1.310 -1.372 1.00 88.06 187 GLU A CA 1
ATOM 1524 C C . GLU A 1 187 ? 6.848 -0.130 -1.092 1.00 88.06 187 GLU A C 1
ATOM 1526 O O . GLU A 1 187 ? 6.892 0.504 -0.031 1.00 88.06 187 GLU A O 1
ATOM 1531 N N . VAL A 1 188 ? 5.957 0.149 -2.039 1.00 92.75 188 VAL A N 1
ATOM 1532 C CA . VAL A 1 188 ? 4.907 1.146 -1.841 1.00 92.75 188 VAL A CA 1
ATOM 1533 C C . VAL A 1 188 ? 3.600 0.424 -1.575 1.00 92.75 188 VAL A C 1
ATOM 1535 O O . VAL A 1 188 ? 3.214 -0.466 -2.331 1.00 92.75 188 VAL A O 1
ATOM 1538 N N . HIS A 1 189 ? 2.875 0.839 -0.540 1.00 95.25 189 HIS A N 1
ATOM 1539 C CA . HIS A 1 189 ? 1.533 0.348 -0.252 1.00 95.25 189 HIS A CA 1
ATOM 1540 C C . HIS A 1 189 ? 0.513 1.482 -0.304 1.00 95.25 189 HIS A C 1
ATOM 1542 O O . HIS A 1 189 ? 0.733 2.578 0.212 1.00 95.25 189 HIS A O 1
ATOM 1548 N N . LEU A 1 190 ? -0.644 1.192 -0.886 1.00 97.50 190 LEU A N 1
ATOM 1549 C CA . LEU A 1 190 ? -1.846 2.003 -0.782 1.00 97.50 190 LEU A CA 1
ATOM 1550 C C . LEU A 1 190 ? -2.889 1.196 -0.018 1.00 97.50 190 LEU A C 1
ATOM 1552 O O . LEU A 1 190 ? -3.330 0.142 -0.470 1.00 97.50 190 LEU A O 1
ATOM 1556 N N . ILE A 1 191 ? -3.290 1.693 1.144 1.00 98.25 191 ILE A N 1
ATOM 1557 C CA . ILE A 1 191 ? -4.216 1.015 2.049 1.00 98.25 191 ILE A CA 1
ATOM 1558 C C . ILE A 1 191 ? -5.439 1.909 2.230 1.00 98.25 191 ILE A C 1
ATOM 1560 O O . ILE A 1 191 ? -5.364 2.962 2.863 1.00 98.25 191 ILE A O 1
ATOM 1564 N N . ASP A 1 192 ? -6.576 1.483 1.690 1.00 98.56 192 ASP A N 1
ATOM 1565 C CA . ASP A 1 192 ? -7.865 2.097 1.985 1.00 98.56 192 ASP A CA 1
ATOM 1566 C C . ASP A 1 192 ? -8.514 1.365 3.154 1.00 98.56 192 ASP A C 1
ATOM 1568 O O . ASP A 1 192 ? -8.731 0.150 3.114 1.00 98.56 192 ASP A O 1
ATOM 1572 N N . PHE A 1 193 ? -8.856 2.116 4.191 1.00 98.62 193 PHE A N 1
ATOM 1573 C CA . PHE A 1 193 ? -9.517 1.599 5.381 1.00 98.62 193 PHE A CA 1
ATOM 1574 C C . PHE A 1 193 ? -10.471 2.647 5.943 1.00 98.62 193 PHE A C 1
ATOM 1576 O O . PHE A 1 193 ? -10.353 3.835 5.646 1.00 98.62 193 PHE A O 1
ATOM 1583 N N . ASP A 1 194 ? -11.418 2.212 6.759 1.00 98.56 194 ASP A N 1
ATOM 1584 C CA . ASP A 1 194 ? -12.257 3.107 7.539 1.00 98.56 194 ASP A CA 1
ATOM 1585 C C . ASP A 1 194 ? -11.889 2.954 9.018 1.00 98.56 194 ASP A C 1
ATOM 1587 O O . ASP A 1 194 ? -11.837 1.837 9.537 1.00 98.56 194 ASP A O 1
ATOM 1591 N N . ALA A 1 195 ? -11.647 4.071 9.706 1.00 98.38 195 ALA A N 1
ATOM 1592 C CA . ALA A 1 195 ? -11.625 4.085 11.165 1.00 98.38 195 ALA A CA 1
ATOM 1593 C C . ALA A 1 195 ? -13.072 4.195 11.665 1.00 98.38 195 ALA A C 1
ATOM 1595 O O . ALA A 1 195 ? -13.789 5.134 11.309 1.00 98.38 195 ALA A O 1
ATOM 1596 N N . VAL A 1 196 ? -13.527 3.226 12.453 1.00 98.44 196 VAL A N 1
ATOM 1597 C CA . VAL A 1 196 ? -14.923 3.130 12.896 1.00 98.44 196 VAL A CA 1
ATOM 1598 C C . VAL A 1 196 ? -15.038 3.712 14.299 1.00 98.44 196 VAL A C 1
ATOM 1600 O O . VAL A 1 196 ? -14.454 3.176 15.227 1.00 98.44 196 VAL A O 1
ATOM 1603 N N . GLY A 1 197 ? -15.777 4.805 14.483 1.00 98.06 197 GLY A N 1
ATOM 1604 C CA . GLY A 1 197 ? -16.000 5.377 15.818 1.00 98.06 197 GLY A CA 1
ATOM 1605 C C . GLY A 1 197 ? -17.007 4.580 16.657 1.00 98.06 197 GLY A C 1
ATOM 1606 O O . GLY A 1 197 ? -17.718 3.722 16.130 1.00 98.06 197 GLY A O 1
ATOM 1607 N N . VAL A 1 198 ? -17.134 4.906 17.946 1.00 97.69 198 VAL A N 1
ATOM 1608 C CA . VAL A 1 198 ? -18.021 4.198 18.902 1.00 97.69 198 VAL A CA 1
ATOM 1609 C C . VAL A 1 198 ? -19.490 4.136 18.465 1.00 97.69 198 VAL A C 1
ATOM 1611 O O . VAL A 1 198 ? -20.174 3.138 18.685 1.00 97.69 198 VAL A O 1
ATOM 1614 N N . GLY A 1 199 ? -19.977 5.166 17.767 1.00 95.81 199 GLY A N 1
ATOM 1615 C CA . GLY A 1 199 ? -21.320 5.193 17.178 1.00 95.81 199 GLY A CA 1
ATOM 1616 C C . GLY A 1 199 ? -21.482 4.375 15.889 1.00 95.81 199 GLY A C 1
ATOM 1617 O O . GLY A 1 199 ? -22.529 4.458 15.249 1.00 95.81 199 GLY A O 1
ATOM 1618 N N . GLY A 1 200 ? -20.454 3.641 15.453 1.00 97.06 200 GLY A N 1
ATOM 1619 C CA . GLY A 1 200 ? -20.424 2.943 14.166 1.00 97.06 200 GLY A CA 1
ATOM 1620 C C . GLY A 1 200 ? -20.276 3.879 12.963 1.00 97.06 200 GLY A C 1
ATOM 1621 O O . GLY A 1 200 ? -20.538 3.472 11.836 1.00 97.06 200 GLY A O 1
ATOM 1622 N N . LYS A 1 201 ? -19.896 5.147 13.177 1.00 97.75 201 LYS A N 1
ATOM 1623 C CA . LYS A 1 201 ? -19.631 6.107 12.096 1.00 97.75 201 LYS A CA 1
ATOM 1624 C C . LYS A 1 201 ? -18.270 5.807 11.476 1.00 97.75 201 LYS A C 1
ATOM 1626 O O . LYS A 1 201 ? -17.277 5.704 12.189 1.00 97.75 201 LYS A O 1
ATOM 1631 N N . HIS A 1 202 ? -18.230 5.713 10.152 1.00 98.12 202 HIS A N 1
ATOM 1632 C CA . HIS A 1 202 ? -17.000 5.463 9.410 1.00 98.12 202 HIS A CA 1
ATOM 1633 C C . HIS A 1 202 ? -16.277 6.781 9.114 1.00 98.12 202 HIS A C 1
ATOM 1635 O O . HIS A 1 202 ? -16.883 7.746 8.637 1.00 98.12 202 HIS A O 1
ATOM 1641 N N . PHE A 1 203 ? -14.971 6.801 9.363 1.00 98.31 203 PHE A N 1
ATOM 1642 C CA . PHE A 1 203 ? -14.054 7.815 8.869 1.00 98.31 203 PHE A CA 1
ATOM 1643 C C . PHE A 1 203 ? -13.200 7.195 7.750 1.00 98.31 203 PHE A C 1
ATOM 1645 O O . PHE A 1 203 ? -12.267 6.449 8.053 1.00 98.31 203 PHE A O 1
ATOM 1652 N N . PRO A 1 204 ? -13.544 7.443 6.473 1.00 98.38 204 PRO A N 1
ATOM 1653 C CA . PRO A 1 204 ? -12.875 6.823 5.339 1.00 98.38 204 PRO A CA 1
ATOM 1654 C C . PRO A 1 204 ? -11.501 7.438 5.090 1.00 98.38 204 PRO A C 1
ATOM 1656 O O . PRO A 1 204 ? -11.366 8.644 4.884 1.00 98.38 204 PRO A O 1
ATOM 1659 N N . LEU A 1 205 ? -10.476 6.594 5.077 1.00 98.69 205 LEU A N 1
ATOM 1660 C CA . LEU A 1 205 ? -9.083 7.002 4.986 1.00 98.69 205 LEU A CA 1
ATOM 1661 C C . LEU A 1 205 ? -8.368 6.261 3.863 1.00 98.69 205 LEU A C 1
ATOM 1663 O O . LEU A 1 205 ? -8.742 5.152 3.467 1.00 98.69 205 LEU A O 1
ATOM 1667 N N . ARG A 1 206 ? -7.318 6.902 3.366 1.00 98.50 206 ARG A N 1
ATOM 1668 C CA . ARG A 1 206 ? -6.336 6.326 2.460 1.00 98.50 206 ARG A CA 1
ATOM 1669 C C . ARG A 1 206 ? -4.953 6.563 3.030 1.00 98.50 206 ARG A C 1
ATOM 1671 O O . ARG A 1 206 ? -4.582 7.704 3.294 1.00 98.50 206 ARG A O 1
ATOM 1678 N N . MET A 1 207 ? -4.194 5.493 3.194 1.00 98.44 207 MET A N 1
ATOM 1679 C CA . MET A 1 207 ? -2.791 5.541 3.565 1.00 98.44 207 MET A CA 1
ATOM 1680 C C . MET A 1 207 ? -1.934 5.235 2.344 1.00 98.44 207 MET A C 1
ATOM 1682 O O . MET A 1 207 ? -2.145 4.225 1.681 1.00 98.44 207 MET A O 1
ATOM 1686 N N . LEU A 1 208 ? -0.972 6.106 2.067 1.00 96.81 208 LEU A N 1
ATOM 1687 C CA . LEU A 1 208 ? 0.136 5.853 1.156 1.00 96.81 208 LEU A CA 1
ATOM 1688 C C . LEU A 1 208 ? 1.379 5.625 2.005 1.00 96.81 208 LEU A C 1
ATOM 1690 O O . LEU A 1 208 ? 1.760 6.521 2.750 1.00 96.81 208 LEU A O 1
ATOM 1694 N N . MET A 1 209 ? 1.971 4.442 1.926 1.00 93.88 209 MET A N 1
ATOM 1695 C CA . MET A 1 209 ? 3.043 3.991 2.806 1.00 93.88 209 MET A CA 1
ATOM 1696 C C . MET A 1 209 ? 4.259 3.564 1.986 1.00 93.88 209 MET A C 1
ATOM 1698 O O . MET A 1 209 ? 4.107 2.863 0.991 1.00 93.88 209 MET A O 1
ATOM 1702 N N . LEU A 1 210 ? 5.448 3.973 2.424 1.00 90.75 210 LEU A N 1
ATOM 1703 C CA . LEU A 1 210 ? 6.734 3.520 1.901 1.00 90.75 210 LEU A CA 1
ATOM 1704 C C . LEU A 1 210 ? 7.376 2.616 2.956 1.00 90.75 210 LEU A C 1
ATOM 1706 O O . LEU A 1 210 ? 7.588 3.035 4.100 1.00 90.75 210 LEU A O 1
ATOM 1710 N N . ASN A 1 211 ? 7.648 1.376 2.567 1.00 86.44 211 ASN A N 1
ATOM 1711 C CA . ASN A 1 211 ? 8.288 0.362 3.387 1.00 86.44 211 ASN A CA 1
ATOM 1712 C C . ASN A 1 211 ? 9.624 -0.015 2.748 1.00 86.44 211 ASN A C 1
ATOM 1714 O O . ASN A 1 211 ? 9.643 -0.550 1.646 1.00 86.44 211 ASN A O 1
ATOM 1718 N N . LEU A 1 212 ? 10.734 0.265 3.425 1.00 80.62 212 LEU A N 1
ATOM 1719 C CA . LEU A 1 212 ? 12.044 -0.170 2.948 1.00 80.62 212 LEU A CA 1
ATOM 1720 C C . LEU A 1 212 ? 12.200 -1.672 3.248 1.00 80.62 212 LEU A C 1
ATOM 1722 O O . LEU A 1 212 ? 11.813 -2.141 4.321 1.00 80.62 212 LEU A O 1
ATOM 1726 N N . THR A 1 213 ? 12.721 -2.447 2.307 1.00 73.62 213 THR A N 1
ATOM 1727 C CA . THR A 1 213 ? 12.756 -3.915 2.370 1.00 73.62 213 THR A CA 1
ATOM 1728 C C . THR A 1 213 ? 14.146 -4.502 2.518 1.00 73.62 213 THR A C 1
ATOM 1730 O O . THR A 1 213 ? 14.257 -5.699 2.735 1.00 73.62 213 THR A O 1
ATOM 1733 N N . ASP A 1 214 ? 15.202 -3.709 2.390 1.00 71.56 214 ASP A N 1
ATOM 1734 C CA . ASP A 1 214 ? 16.561 -4.246 2.406 1.00 71.56 214 ASP A CA 1
ATOM 1735 C C . ASP A 1 214 ? 17.078 -4.497 3.834 1.00 71.56 214 ASP A C 1
ATOM 1737 O O . ASP A 1 214 ? 16.893 -3.682 4.745 1.00 71.56 214 ASP A O 1
ATOM 1741 N N . ASP A 1 215 ? 17.701 -5.669 3.992 1.00 60.75 215 ASP A N 1
ATOM 1742 C CA . ASP A 1 215 ? 18.302 -6.218 5.210 1.00 60.75 215 ASP A CA 1
ATOM 1743 C C . ASP A 1 215 ? 19.444 -5.323 5.731 1.00 60.75 215 ASP A C 1
ATOM 1745 O O . ASP A 1 215 ? 19.715 -5.285 6.930 1.00 60.75 215 ASP A O 1
ATOM 1749 N N . GLY A 1 216 ? 20.110 -4.562 4.854 1.00 64.56 216 GLY A N 1
ATOM 1750 C CA . GLY A 1 216 ? 21.099 -3.555 5.262 1.00 64.56 216 GLY A CA 1
ATOM 1751 C C . GLY A 1 216 ? 20.494 -2.357 6.003 1.00 64.56 216 GLY A C 1
ATOM 1752 O O . GLY A 1 216 ? 21.218 -1.601 6.649 1.00 64.56 216 GLY A O 1
ATOM 1753 N N . TYR A 1 217 ? 19.169 -2.209 5.943 1.00 61.34 217 TYR A N 1
ATOM 1754 C CA . TYR A 1 217 ? 18.409 -1.077 6.463 1.00 61.34 217 TYR A CA 1
ATOM 1755 C C . TYR A 1 217 ? 17.319 -1.512 7.453 1.00 61.34 217 TYR A C 1
ATOM 1757 O O . TYR A 1 217 ? 16.251 -0.883 7.534 1.00 61.34 217 TYR A O 1
ATOM 1765 N N . GLU A 1 218 ? 17.566 -2.599 8.195 1.00 62.12 218 GLU A N 1
ATOM 1766 C CA . GLU A 1 218 ? 16.705 -3.069 9.294 1.00 62.12 218 GLU A CA 1
ATOM 1767 C C . GLU A 1 218 ? 16.451 -1.980 10.345 1.00 62.12 218 GLU A C 1
ATOM 1769 O O . GLU A 1 218 ? 15.389 -1.973 10.973 1.00 62.12 218 GLU A O 1
ATOM 1774 N N . ASP A 1 219 ? 17.381 -1.033 10.470 1.00 64.19 219 ASP A N 1
ATOM 1775 C CA . ASP A 1 219 ? 17.285 0.064 11.421 1.00 64.19 219 ASP A CA 1
ATOM 1776 C C . ASP A 1 219 ? 16.254 1.122 10.993 1.00 64.19 219 ASP A C 1
ATOM 1778 O O . ASP A 1 219 ? 15.683 1.775 11.856 1.00 64.19 219 ASP A O 1
ATOM 1782 N N . HIS A 1 220 ? 15.903 1.239 9.706 1.00 72.38 220 HIS A N 1
ATOM 1783 C CA . HIS A 1 220 ? 15.066 2.347 9.235 1.00 72.38 220 HIS A CA 1
ATOM 1784 C C . HIS A 1 220 ? 13.602 2.318 9.697 1.00 72.38 220 HIS A C 1
ATOM 1786 O O . HIS A 1 220 ? 12.940 1.276 9.790 1.00 72.38 220 HIS A O 1
ATOM 1792 N N . GLY A 1 221 ? 13.044 3.509 9.923 1.00 79.38 221 GLY A N 1
ATOM 1793 C CA . GLY A 1 221 ? 11.615 3.702 10.163 1.00 79.38 221 GLY A CA 1
ATOM 1794 C C . GLY A 1 221 ? 10.752 3.335 8.946 1.00 79.38 221 GLY A C 1
ATOM 1795 O O . GLY A 1 221 ? 11.221 2.817 7.933 1.00 79.38 221 GLY A O 1
ATOM 1796 N N . TRP A 1 222 ? 9.450 3.610 9.027 1.00 88.69 222 TRP A N 1
ATOM 1797 C CA . TRP A 1 222 ? 8.560 3.586 7.861 1.00 88.69 222 TRP A CA 1
ATOM 1798 C C . TRP A 1 222 ? 7.904 4.946 7.673 1.00 88.69 222 TRP A C 1
ATOM 1800 O O . TRP A 1 222 ? 7.706 5.708 8.623 1.00 88.69 222 TRP A O 1
ATOM 1810 N N . PHE A 1 223 ? 7.560 5.248 6.426 1.00 91.38 223 PHE A N 1
ATOM 1811 C CA . PHE A 1 223 ? 6.898 6.492 6.073 1.00 91.38 223 PHE A CA 1
ATOM 1812 C C . PHE A 1 223 ? 5.465 6.220 5.639 1.00 91.38 223 PHE A C 1
ATOM 1814 O O . PHE A 1 223 ? 5.195 5.243 4.943 1.00 91.38 223 PHE A O 1
ATOM 1821 N N . ALA A 1 224 ? 4.545 7.105 6.008 1.00 94.94 224 ALA A N 1
ATOM 1822 C CA . ALA A 1 224 ? 3.218 7.114 5.423 1.00 94.94 224 ALA A CA 1
ATOM 1823 C C . ALA A 1 224 ? 2.555 8.490 5.465 1.00 94.94 224 ALA A C 1
ATOM 1825 O O . ALA A 1 224 ? 2.705 9.242 6.425 1.00 94.94 224 ALA A O 1
ATOM 1826 N N . GLU A 1 225 ? 1.717 8.772 4.473 1.00 96.75 225 GLU A N 1
ATOM 1827 C CA . GLU A 1 225 ? 0.705 9.823 4.537 1.00 96.75 225 GLU A CA 1
ATOM 1828 C C . GLU A 1 225 ? -0.681 9.196 4.673 1.00 96.75 225 GLU A C 1
ATOM 1830 O O . GLU A 1 225 ? -1.044 8.313 3.898 1.00 96.75 225 GLU A O 1
ATOM 1835 N N . VAL A 1 226 ? -1.481 9.678 5.626 1.00 98.38 226 VAL A N 1
ATOM 1836 C CA . VAL A 1 226 ? -2.879 9.269 5.799 1.00 98.38 226 VAL A CA 1
ATOM 1837 C C . VAL A 1 226 ? -3.782 10.445 5.464 1.00 98.38 226 VAL A C 1
ATOM 1839 O O . VAL A 1 226 ? -3.695 11.499 6.098 1.00 98.38 226 VAL A O 1
ATOM 1842 N N . ARG A 1 227 ? -4.662 10.266 4.481 1.00 98.38 227 ARG A N 1
ATOM 1843 C CA . ARG A 1 227 ? -5.597 11.282 3.986 1.00 98.38 227 ARG A CA 1
ATOM 1844 C C . ARG A 1 227 ? -7.039 10.850 4.192 1.00 98.38 227 ARG A C 1
ATOM 1846 O O . ARG A 1 227 ? -7.357 9.667 4.089 1.00 98.38 227 ARG A O 1
ATOM 1853 N N . ASP A 1 228 ? -7.906 11.818 4.455 1.00 98.31 228 ASP A N 1
ATOM 1854 C CA . ASP A 1 228 ? -9.353 11.639 4.378 1.00 98.31 228 ASP A CA 1
ATOM 1855 C C . ASP A 1 228 ? -9.729 11.386 2.919 1.00 98.31 228 ASP A C 1
ATOM 1857 O O . ASP A 1 228 ? -9.482 12.213 2.045 1.00 98.31 228 ASP A O 1
ATOM 1861 N N . ARG A 1 229 ? -10.325 10.230 2.649 1.00 97.12 229 ARG A N 1
ATOM 1862 C CA . ARG A 1 229 ? -10.611 9.782 1.287 1.00 97.12 229 ARG A CA 1
ATOM 1863 C C . ARG A 1 229 ? -11.719 10.583 0.604 1.00 97.12 229 ARG A C 1
ATOM 1865 O O . ARG A 1 229 ? -11.809 10.570 -0.619 1.00 97.12 229 ARG A O 1
ATOM 1872 N N . GLU A 1 230 ? -12.569 11.259 1.371 1.00 96.75 230 GLU A N 1
ATOM 1873 C CA . GLU A 1 230 ? -13.661 12.076 0.831 1.00 96.75 230 GLU A CA 1
ATOM 1874 C C . GLU A 1 230 ? -13.240 13.521 0.563 1.00 96.75 230 GLU A C 1
ATOM 1876 O O . GLU A 1 230 ? -13.785 14.159 -0.336 1.00 96.75 230 GLU A O 1
ATOM 1881 N N . THR A 1 231 ? -12.301 14.051 1.350 1.00 97.31 231 THR A N 1
ATOM 1882 C CA . THR A 1 231 ? -11.902 15.469 1.289 1.00 97.31 231 THR A CA 1
ATOM 1883 C C . THR A 1 231 ? -10.473 15.686 0.794 1.00 97.31 231 THR A C 1
ATOM 1885 O O . THR A 1 231 ? -10.088 16.826 0.547 1.00 97.31 231 THR A O 1
ATOM 1888 N N . ASP A 1 232 ? -9.693 14.611 0.657 1.00 97.06 232 ASP A N 1
ATOM 1889 C CA . ASP A 1 232 ? -8.257 14.592 0.344 1.00 97.06 232 ASP A CA 1
ATOM 1890 C C . ASP A 1 232 ? -7.372 15.378 1.338 1.00 97.06 232 ASP A C 1
ATOM 1892 O O . ASP A 1 232 ? -6.186 15.632 1.102 1.00 97.06 232 ASP A O 1
ATOM 1896 N N . ILE A 1 233 ? -7.928 15.742 2.499 1.00 98.06 233 ILE A N 1
ATOM 1897 C CA . ILE A 1 233 ? -7.194 16.430 3.559 1.00 98.06 233 ILE A CA 1
ATOM 1898 C C . ILE A 1 233 ? -6.180 15.463 4.172 1.00 98.06 233 ILE A C 1
ATOM 1900 O O . ILE A 1 233 ? -6.523 14.349 4.566 1.00 98.06 233 ILE A O 1
ATOM 1904 N N . LEU A 1 234 ? -4.930 15.908 4.300 1.00 98.06 234 LEU A N 1
ATOM 1905 C CA . LEU A 1 234 ? -3.894 15.189 5.034 1.00 98.06 234 LEU A CA 1
ATOM 1906 C C . LEU A 1 234 ? -4.215 15.177 6.533 1.00 98.06 234 LEU A C 1
ATOM 1908 O O . LEU A 1 234 ? -4.175 16.210 7.198 1.00 98.06 234 LEU A O 1
ATOM 1912 N N . VAL A 1 235 ? -4.497 13.989 7.057 1.00 98.44 235 VAL A N 1
ATOM 1913 C CA . VAL A 1 235 ? -4.901 13.766 8.446 1.00 98.44 235 VAL A CA 1
ATOM 1914 C C . VAL A 1 235 ? -3.693 13.476 9.326 1.00 98.44 235 VAL A C 1
ATOM 1916 O O . VAL A 1 235 ? -3.580 14.038 10.416 1.00 98.44 235 VAL A O 1
ATOM 1919 N N . ALA A 1 236 ? -2.781 12.621 8.863 1.00 98.06 236 ALA A N 1
ATOM 1920 C CA . ALA A 1 236 ? -1.616 12.206 9.633 1.00 98.06 236 ALA A CA 1
ATOM 1921 C C . ALA A 1 236 ? -0.412 11.881 8.745 1.00 98.06 236 ALA A C 1
ATOM 1923 O O . ALA A 1 236 ? -0.561 11.596 7.554 1.00 98.06 236 ALA A O 1
ATOM 1924 N N . ARG A 1 237 ? 0.778 11.899 9.347 1.00 96.38 237 ARG A N 1
ATOM 1925 C CA . ARG A 1 237 ? 2.032 11.465 8.728 1.00 96.38 237 ARG A CA 1
ATOM 1926 C C . ARG A 1 237 ? 2.811 10.562 9.671 1.00 96.38 237 ARG A C 1
ATOM 1928 O O . ARG A 1 237 ? 2.934 10.879 10.849 1.00 96.38 237 ARG A O 1
ATOM 1935 N N . ALA A 1 238 ? 3.357 9.481 9.137 1.00 93.81 238 ALA A N 1
ATOM 1936 C CA . ALA A 1 238 ? 4.435 8.719 9.743 1.00 93.81 238 ALA A CA 1
ATOM 1937 C C . ALA A 1 238 ? 5.717 9.036 8.973 1.00 93.81 238 ALA A C 1
ATOM 1939 O O . ALA A 1 238 ? 5.699 9.073 7.744 1.00 93.81 238 ALA A O 1
ATOM 1940 N N . TYR A 1 239 ? 6.808 9.314 9.669 1.00 89.56 239 TYR A N 1
ATOM 1941 C CA . TYR A 1 239 ? 8.096 9.570 9.043 1.00 89.56 239 TYR A CA 1
ATOM 1942 C C . TYR A 1 239 ? 9.232 9.153 9.969 1.00 89.56 239 TYR A C 1
ATOM 1944 O O . TYR A 1 239 ? 9.080 9.082 11.191 1.00 89.56 239 TYR A O 1
ATOM 1952 N N . GLU A 1 240 ? 10.382 8.882 9.372 1.00 81.50 240 GLU A N 1
ATOM 1953 C CA . GLU A 1 240 ? 11.601 8.568 10.097 1.00 81.50 240 GLU A CA 1
ATOM 1954 C C . GLU A 1 240 ? 12.074 9.791 10.883 1.00 81.50 240 GLU A C 1
ATOM 1956 O O . GLU A 1 240 ? 12.314 10.870 10.333 1.00 81.50 240 GLU A O 1
ATOM 1961 N N . SER A 1 241 ? 12.169 9.647 12.202 1.00 71.62 241 SER A N 1
ATOM 1962 C CA . SER A 1 241 ? 12.743 10.691 13.032 1.00 71.62 241 SER A CA 1
ATOM 1963 C C . SER A 1 241 ? 14.259 10.616 12.914 1.00 71.62 241 SER A C 1
ATOM 1965 O O . SER A 1 241 ? 14.885 9.855 13.646 1.00 71.62 241 SER A O 1
ATOM 1967 N N . ALA A 1 242 ? 14.840 11.453 12.051 1.00 56.16 242 ALA A N 1
ATOM 1968 C CA . ALA A 1 242 ? 16.272 11.745 12.021 1.00 56.16 242 ALA A CA 1
ATOM 1969 C C . ALA A 1 242 ? 16.683 12.467 13.318 1.00 56.16 242 ALA A C 1
ATOM 1971 O O . ALA A 1 242 ? 16.932 13.674 13.346 1.00 56.16 242 ALA A O 1
ATOM 1972 N N . LEU A 1 243 ? 16.673 11.759 14.446 1.00 53.62 243 LEU A N 1
ATOM 1973 C CA . LEU A 1 243 ? 17.362 12.214 15.642 1.00 53.62 243 LEU A CA 1
ATOM 1974 C C . LEU A 1 243 ? 18.853 12.073 15.343 1.00 53.62 243 LEU A C 1
ATOM 1976 O O . LEU A 1 243 ? 19.439 11.013 15.524 1.00 53.62 243 LEU A O 1
ATOM 1980 N N . MET A 1 244 ? 19.411 13.155 14.798 1.00 44.84 244 MET A N 1
ATOM 1981 C CA . MET A 1 244 ? 20.829 13.298 14.504 1.00 44.84 244 MET A CA 1
ATOM 1982 C C . MET A 1 244 ? 21.710 12.873 15.687 1.00 44.84 244 MET A C 1
ATOM 1984 O O . MET A 1 244 ? 21.491 13.281 16.829 1.00 44.84 244 MET A O 1
ATOM 1988 N N . GLU A 1 245 ? 22.768 12.163 15.301 1.00 46.03 245 GLU A N 1
ATOM 1989 C CA . GLU A 1 245 ? 24.123 12.162 15.856 1.00 46.03 245 GLU A CA 1
ATOM 1990 C C . GLU A 1 245 ? 24.399 11.407 17.163 1.00 46.03 245 GLU A C 1
ATOM 1992 O O . GLU A 1 245 ? 24.250 11.909 18.280 1.00 46.03 245 GLU A O 1
ATOM 1997 N N . GLU A 1 246 ? 24.955 10.204 16.946 1.00 48.00 246 GLU A N 1
ATOM 1998 C CA . GLU A 1 246 ? 26.245 9.686 17.459 1.00 48.00 246 GLU A CA 1
ATOM 1999 C C . GLU A 1 246 ? 26.462 9.561 18.971 1.00 48.00 246 GLU A C 1
ATOM 2001 O O . GLU A 1 246 ? 27.357 8.838 19.406 1.00 48.00 246 GLU A O 1
ATOM 2006 N N . THR A 1 247 ? 25.661 10.202 19.813 1.00 48.16 247 THR A N 1
ATOM 2007 C CA . THR A 1 247 ? 26.070 10.425 21.202 1.00 48.16 247 THR A CA 1
ATOM 2008 C C . THR A 1 247 ? 25.538 9.357 22.158 1.00 48.16 247 THR A C 1
ATOM 2010 O O . THR A 1 247 ? 26.066 9.212 23.260 1.00 48.16 247 THR A O 1
ATOM 2013 N N . LEU A 1 248 ? 24.507 8.593 21.770 1.00 52.84 248 LEU A N 1
ATOM 2014 C CA . LEU A 1 248 ? 23.837 7.650 22.681 1.00 52.84 248 LEU A CA 1
ATOM 2015 C C . LEU A 1 248 ? 23.402 6.310 22.059 1.00 52.84 248 LEU A C 1
ATOM 2017 O O . LEU A 1 248 ? 22.823 5.499 22.777 1.00 52.84 248 LEU A O 1
ATOM 2021 N N . GLY A 1 249 ? 23.686 6.044 20.776 1.00 55.50 249 GLY A N 1
ATOM 2022 C CA . GLY A 1 249 ? 23.251 4.799 20.117 1.00 55.50 249 GLY A CA 1
ATOM 2023 C C . GLY A 1 249 ? 21.730 4.608 20.159 1.00 55.50 249 GLY A C 1
ATOM 2024 O O . GLY A 1 249 ? 21.250 3.496 20.364 1.00 55.50 249 GLY A O 1
ATOM 2025 N N . LEU A 1 250 ? 20.980 5.712 20.075 1.00 54.66 250 LEU A N 1
ATOM 2026 C CA . LEU A 1 250 ? 19.528 5.682 20.174 1.00 54.66 250 LEU A CA 1
ATOM 2027 C C . LEU A 1 250 ? 18.940 5.072 18.906 1.00 54.66 250 LEU A C 1
ATOM 2029 O O . LEU A 1 250 ? 19.220 5.531 17.805 1.00 54.66 250 LEU A O 1
ATOM 2033 N N . MET A 1 251 ? 18.125 4.042 19.122 1.00 59.94 251 MET A N 1
ATOM 2034 C CA . MET A 1 251 ? 17.397 3.297 18.101 1.00 59.94 251 MET A CA 1
ATOM 2035 C C . MET A 1 251 ? 16.487 4.214 17.292 1.00 59.94 251 MET A C 1
ATOM 2037 O O . MET A 1 251 ? 15.861 5.132 17.838 1.00 59.94 251 MET A O 1
ATOM 2041 N N . GLU A 1 252 ? 16.394 3.935 16.001 1.00 64.81 252 GLU A N 1
ATOM 2042 C CA . GLU A 1 252 ? 15.570 4.694 15.077 1.00 64.81 252 GLU A CA 1
ATOM 2043 C C . GLU A 1 252 ? 14.082 4.580 15.445 1.00 64.81 252 GLU A C 1
ATOM 2045 O O . GLU A 1 252 ? 13.581 3.559 15.937 1.00 64.81 252 GLU A O 1
ATOM 2050 N N . GLN A 1 253 ? 13.356 5.682 15.258 1.00 75.50 253 GLN A N 1
ATOM 2051 C CA . GLN A 1 253 ? 11.954 5.784 15.647 1.00 75.50 253 GLN A CA 1
ATOM 2052 C C . GLN A 1 253 ? 11.125 6.269 14.469 1.00 75.50 253 GLN A C 1
ATOM 2054 O O . GLN A 1 253 ? 11.398 7.331 13.902 1.00 75.50 253 GLN A O 1
ATOM 2059 N N . THR A 1 254 ? 10.044 5.553 14.159 1.00 88.25 254 THR A N 1
ATOM 2060 C CA . THR A 1 254 ? 8.983 6.139 13.337 1.00 88.25 254 THR A CA 1
ATOM 2061 C C . THR A 1 254 ? 8.231 7.141 14.192 1.00 88.25 254 THR A C 1
ATOM 2063 O O . THR A 1 254 ? 7.634 6.783 15.206 1.00 88.25 254 THR A O 1
ATOM 2066 N N . ARG A 1 255 ? 8.229 8.408 13.792 1.00 91.06 255 ARG A N 1
ATOM 2067 C CA . ARG A 1 255 ? 7.409 9.431 14.425 1.00 91.06 255 ARG A CA 1
ATOM 2068 C C . ARG A 1 255 ? 6.096 9.577 13.680 1.00 91.06 255 ARG A C 1
ATOM 2070 O O . ARG A 1 255 ? 6.073 9.693 12.459 1.00 91.06 255 ARG A O 1
ATOM 2077 N N . LEU A 1 256 ? 5.011 9.599 14.440 1.00 94.62 256 LEU A N 1
ATOM 2078 C CA . LEU A 1 256 ? 3.663 9.743 13.940 1.00 94.62 256 LEU A CA 1
ATOM 2079 C C . LEU A 1 256 ? 3.058 11.051 14.442 1.00 94.62 256 LEU A C 1
ATOM 2081 O O . LEU A 1 256 ? 2.968 11.280 15.648 1.00 94.62 256 LEU A O 1
ATOM 2085 N N . ASP A 1 257 ? 2.644 11.886 13.495 1.00 95.00 257 ASP A N 1
ATOM 2086 C CA . ASP A 1 257 ? 2.090 13.212 13.731 1.00 95.00 257 ASP A CA 1
ATOM 2087 C C . ASP A 1 257 ? 0.660 13.298 13.172 1.00 95.00 257 ASP A C 1
ATOM 2089 O O . ASP A 1 257 ? 0.410 12.970 12.008 1.00 95.00 257 ASP A O 1
ATOM 2093 N N . ILE A 1 258 ? -0.284 13.784 13.985 1.00 97.12 258 ILE A N 1
ATOM 2094 C CA . ILE A 1 258 ? -1.628 14.162 13.522 1.00 97.12 258 ILE A CA 1
ATOM 2095 C C . ILE A 1 258 ? -1.583 15.604 13.016 1.00 97.12 258 ILE A C 1
ATOM 2097 O O . ILE A 1 258 ? -1.382 16.540 13.788 1.00 97.12 258 ILE A O 1
ATOM 2101 N N . VAL A 1 259 ? -1.777 15.780 11.709 1.00 97.25 259 VAL A N 1
ATOM 2102 C CA . VAL A 1 259 ? -1.661 17.075 11.021 1.00 97.25 259 VAL A CA 1
ATOM 2103 C C . VAL A 1 259 ? -2.980 17.854 11.065 1.00 97.25 259 VAL A C 1
ATOM 2105 O O . VAL A 1 259 ? -2.956 19.070 11.239 1.00 97.25 259 VAL A O 1
ATOM 2108 N N . ALA A 1 260 ? -4.122 17.166 10.964 1.00 97.19 260 ALA A N 1
ATOM 2109 C CA . ALA A 1 260 ? -5.460 17.770 10.984 1.00 97.19 260 ALA A CA 1
ATOM 2110 C C . ALA A 1 260 ? -6.296 17.239 12.162 1.00 97.19 260 ALA A C 1
ATOM 2112 O O . ALA A 1 260 ? -7.261 16.492 11.987 1.00 97.19 260 ALA A O 1
ATOM 2113 N N . ALA A 1 261 ? -5.889 17.583 13.388 1.00 97.12 261 ALA A N 1
ATOM 2114 C CA . ALA A 1 261 ? -6.535 17.096 14.612 1.00 97.12 261 ALA A CA 1
ATOM 2115 C C . ALA A 1 261 ? -8.013 17.511 14.719 1.00 97.12 261 ALA A C 1
ATOM 2117 O O . ALA A 1 261 ? -8.838 16.733 15.189 1.00 97.12 261 ALA A O 1
ATOM 2118 N N . ASP A 1 262 ? -8.363 18.697 14.224 1.00 97.62 262 ASP A N 1
ATOM 2119 C CA . ASP A 1 262 ? -9.736 19.199 14.169 1.00 97.62 262 ASP A CA 1
ATOM 2120 C C . ASP A 1 262 ? -10.633 18.349 13.258 1.00 97.62 262 ASP A C 1
ATOM 2122 O O . ASP A 1 262 ? -11.786 18.083 13.601 1.00 97.62 262 ASP A O 1
ATOM 2126 N N . VAL A 1 263 ? -10.102 17.869 12.128 1.00 97.62 263 VAL A N 1
ATOM 2127 C CA . VAL A 1 263 ? -10.813 16.937 11.240 1.00 97.62 263 VAL A CA 1
ATOM 2128 C C . VAL A 1 263 ? -11.030 15.598 11.942 1.00 97.62 263 VAL A C 1
ATOM 2130 O O . VAL A 1 263 ? -12.137 15.060 11.892 1.00 97.62 263 VAL A O 1
ATOM 2133 N N . VAL A 1 264 ? -10.015 15.082 12.645 1.00 97.38 264 VAL A N 1
ATOM 2134 C CA . VAL A 1 264 ? -10.136 13.839 13.427 1.00 97.38 264 VAL A CA 1
ATOM 2135 C C . VAL A 1 264 ? -11.227 13.971 14.489 1.00 97.38 264 VAL A C 1
ATOM 2137 O O . VAL A 1 264 ? -12.121 13.135 14.524 1.00 97.38 264 VAL A O 1
ATOM 2140 N N . GLU A 1 265 ? -11.217 15.032 15.299 1.00 96.75 265 GLU A N 1
ATOM 2141 C CA . GLU A 1 265 ? -12.210 15.252 16.366 1.00 96.75 265 GLU A CA 1
ATOM 2142 C C . GLU A 1 265 ? -13.650 15.376 15.837 1.00 96.75 265 GLU A C 1
ATOM 2144 O O . GLU A 1 265 ? -14.601 14.963 16.498 1.00 96.75 265 GLU A O 1
ATOM 2149 N N . GLN A 1 266 ? -13.835 15.921 14.631 1.00 97.44 266 GLN A N 1
ATOM 2150 C CA . GLN A 1 266 ? -15.157 16.048 14.004 1.00 97.44 266 GLN A CA 1
ATOM 2151 C C . GLN A 1 266 ? -15.654 14.739 13.372 1.00 97.44 266 GLN A C 1
ATOM 2153 O O . GLN A 1 266 ? -16.867 14.495 13.267 1.00 97.44 266 GLN A O 1
ATOM 2158 N N . ARG A 1 267 ? -14.733 13.910 12.871 1.00 97.31 267 ARG A N 1
ATOM 2159 C CA . ARG A 1 267 ? -15.066 12.742 12.046 1.00 97.31 267 ARG A CA 1
ATOM 2160 C C . ARG A 1 267 ? -14.990 11.416 12.793 1.00 97.31 267 ARG A C 1
ATOM 2162 O O . ARG A 1 267 ? -15.781 10.534 12.458 1.00 97.31 267 ARG A O 1
ATOM 2169 N N . TYR A 1 268 ? -14.121 11.301 13.792 1.00 98.06 268 TYR A N 1
ATOM 2170 C CA . TYR A 1 268 ? -13.865 10.090 14.566 1.00 98.06 268 TYR A CA 1
ATOM 2171 C C . TYR A 1 268 ? -14.238 10.275 16.039 1.00 98.06 268 TYR A C 1
ATOM 2173 O O . TYR A 1 268 ? -13.696 11.135 16.729 1.00 98.06 268 TYR A O 1
ATOM 2181 N N . GLU A 1 269 ? -15.144 9.430 16.527 1.00 98.06 269 GLU A N 1
ATOM 2182 C CA . GLU A 1 269 ? -15.513 9.378 17.942 1.00 98.06 269 GLU A CA 1
ATOM 2183 C C . GLU A 1 269 ? -14.785 8.198 18.608 1.00 98.06 269 GLU A C 1
ATOM 2185 O O . GLU A 1 269 ? -15.056 7.054 18.230 1.00 98.06 269 GLU A O 1
ATOM 2190 N N . PRO A 1 270 ? -13.859 8.442 19.553 1.00 97.62 270 PRO A N 1
ATOM 2191 C CA . PRO A 1 270 ? -13.037 7.389 20.141 1.00 97.62 270 PRO A CA 1
ATOM 2192 C C . PRO A 1 270 ? -13.863 6.419 20.991 1.00 97.62 270 PRO A C 1
ATOM 2194 O O . PRO A 1 270 ? -14.816 6.819 21.661 1.00 97.62 270 PRO A O 1
ATOM 2197 N N . HIS A 1 271 ? -13.456 5.152 21.006 1.00 97.50 271 HIS A N 1
ATOM 2198 C CA . HIS A 1 271 ? -14.064 4.104 21.830 1.00 97.50 271 HIS A CA 1
ATOM 2199 C C . HIS A 1 271 ? -13.569 4.143 23.274 1.00 97.50 271 HIS A C 1
ATOM 2201 O O . HIS A 1 271 ? -14.324 3.838 24.198 1.00 97.50 271 HIS A O 1
ATOM 2207 N N . GLY A 1 272 ? -12.317 4.553 23.486 1.00 95.69 272 GLY A N 1
ATOM 2208 C CA . GLY A 1 272 ? -11.671 4.604 24.795 1.00 95.69 272 GLY A CA 1
ATOM 2209 C C . GLY A 1 272 ? -11.110 3.261 25.274 1.00 95.69 272 GLY A C 1
ATOM 2210 O O . GLY A 1 272 ? -10.648 3.177 26.411 1.00 95.69 272 GLY A O 1
ATOM 2211 N N . ASP A 1 273 ? -11.140 2.227 24.433 1.00 94.62 273 ASP A N 1
ATOM 2212 C CA . ASP A 1 273 ? -10.596 0.891 24.704 1.00 94.62 273 ASP A CA 1
ATOM 2213 C C . ASP A 1 273 ? -9.187 0.675 24.119 1.00 94.62 273 ASP A C 1
ATOM 2215 O O . ASP A 1 273 ? -8.535 -0.327 24.414 1.00 94.62 273 ASP A O 1
ATOM 2219 N N . VAL A 1 274 ? -8.670 1.639 23.352 1.00 94.31 274 VAL A N 1
ATOM 2220 C CA . VAL A 1 274 ? -7.294 1.631 22.845 1.00 94.31 274 VAL A CA 1
ATOM 2221 C C . VAL A 1 274 ? -6.379 2.403 23.805 1.00 94.31 274 VAL A C 1
ATOM 2223 O O . VAL A 1 274 ? -6.658 3.557 24.143 1.00 94.31 274 VAL A O 1
ATOM 2226 N N . PRO A 1 275 ? -5.244 1.831 24.246 1.00 90.25 275 PRO A N 1
ATOM 2227 C CA . PRO A 1 275 ? -4.387 2.486 25.228 1.00 90.25 275 PRO A CA 1
ATOM 2228 C C . PRO A 1 275 ? -3.655 3.709 24.645 1.00 90.25 275 PRO A C 1
ATOM 2230 O O . PRO A 1 275 ? -2.813 3.595 23.756 1.00 90.25 275 PRO A O 1
ATOM 2233 N N . THR A 1 276 ? -3.914 4.892 25.213 1.00 88.81 276 THR A N 1
ATOM 2234 C CA . THR A 1 276 ? -3.329 6.187 24.788 1.00 88.81 276 THR A CA 1
ATOM 2235 C C . THR A 1 276 ? -2.370 6.810 25.806 1.00 88.81 276 THR A C 1
ATOM 2237 O O . THR A 1 276 ? -1.823 7.891 25.584 1.00 88.81 276 THR A O 1
ATOM 2240 N N . LEU A 1 277 ? -2.129 6.134 26.935 1.00 78.88 277 LEU A N 1
ATOM 2241 C CA . LEU A 1 277 ? -1.343 6.666 28.058 1.00 78.88 277 LEU A CA 1
ATOM 2242 C C . LEU A 1 277 ? 0.118 6.985 27.700 1.00 78.88 277 LEU A C 1
ATOM 2244 O O . LEU A 1 277 ? 0.779 7.742 28.419 1.00 78.88 277 LEU A O 1
ATOM 2248 N N . GLN A 1 278 ? 0.633 6.406 26.617 1.00 74.00 278 GLN A N 1
ATOM 2249 C CA . GLN A 1 278 ? 2.035 6.497 26.235 1.00 74.00 278 GLN A CA 1
ATOM 2250 C C . GLN A 1 278 ? 2.250 7.287 24.963 1.00 74.00 278 GLN A C 1
ATOM 2252 O O . GLN A 1 278 ? 1.441 7.243 24.042 1.00 74.00 278 GLN A O 1
ATOM 2257 N N . ARG A 1 279 ? 3.388 7.984 24.923 1.00 81.62 279 ARG A N 1
ATOM 2258 C CA . ARG A 1 279 ? 3.865 8.692 23.732 1.00 81.62 279 ARG A CA 1
ATOM 2259 C C . ARG A 1 279 ? 4.729 7.827 22.834 1.00 81.62 279 ARG A C 1
ATOM 2261 O O . ARG A 1 279 ? 5.031 8.262 21.740 1.00 81.62 279 ARG A O 1
ATOM 2268 N N . THR A 1 280 ? 5.110 6.634 23.267 1.00 78.38 280 THR A N 1
ATOM 2269 C CA . THR A 1 280 ? 5.820 5.683 22.418 1.00 78.38 280 THR A CA 1
ATOM 2270 C C . THR A 1 280 ? 5.154 4.320 22.500 1.00 78.38 280 THR A C 1
ATOM 2272 O O . THR A 1 280 ? 4.454 4.026 23.469 1.00 78.38 280 THR A O 1
ATOM 2275 N N . SER A 1 281 ? 5.346 3.492 21.478 1.00 78.62 281 SER A N 1
ATOM 2276 C CA . SER A 1 281 ? 4.831 2.122 21.444 1.00 78.62 281 SER A CA 1
ATOM 2277 C C . SER A 1 281 ? 5.675 1.138 22.264 1.00 78.62 281 SER A C 1
ATOM 2279 O O . SER A 1 281 ? 5.268 -0.007 22.436 1.00 78.62 281 SER A O 1
ATOM 2281 N N . GLY A 1 282 ? 6.864 1.551 22.721 1.00 75.81 282 GLY A N 1
ATOM 2282 C CA . GLY A 1 282 ? 7.907 0.640 23.204 1.00 75.81 282 GLY A CA 1
ATOM 2283 C C . GLY A 1 282 ? 8.502 -0.218 22.080 1.00 75.81 282 GLY A C 1
ATOM 2284 O O . GLY A 1 282 ? 8.158 -0.035 20.906 1.00 75.81 282 GLY A O 1
ATOM 2285 N N . TYR A 1 283 ? 9.376 -1.150 22.457 1.00 71.06 283 TYR A N 1
ATOM 2286 C CA . TYR A 1 283 ? 9.993 -2.130 21.561 1.00 71.06 283 TYR A CA 1
ATOM 2287 C C . TYR A 1 283 ? 10.105 -3.502 22.246 1.00 71.06 283 TYR A C 1
ATOM 2289 O O . TYR A 1 283 ? 9.946 -3.630 23.464 1.00 71.06 283 TYR A O 1
ATOM 2297 N N . PHE A 1 284 ? 10.340 -4.550 21.463 1.00 65.88 284 PHE A N 1
ATOM 2298 C CA . PHE A 1 284 ? 10.609 -5.891 21.975 1.00 65.88 284 PHE A CA 1
ATOM 2299 C C . PHE A 1 284 ? 12.116 -6.128 21.947 1.00 65.88 284 PHE A C 1
ATOM 2301 O O . PHE A 1 284 ? 12.746 -5.963 20.908 1.00 65.88 284 PHE A O 1
ATOM 2308 N N . ASN A 1 285 ? 12.715 -6.490 23.084 1.00 62.03 285 ASN A N 1
ATOM 2309 C CA . ASN A 1 285 ? 14.143 -6.781 23.095 1.00 62.03 285 ASN A CA 1
ATOM 2310 C C . ASN A 1 285 ? 14.395 -8.157 22.477 1.00 62.03 285 ASN A C 1
ATOM 2312 O O . ASN A 1 285 ? 13.863 -9.166 22.935 1.00 62.03 285 ASN A O 1
ATOM 2316 N N . ASP A 1 286 ? 15.237 -8.177 21.455 1.00 59.84 286 ASP A N 1
ATOM 2317 C CA . ASP A 1 286 ? 15.557 -9.365 20.678 1.00 59.84 286 ASP A CA 1
ATOM 2318 C C . ASP A 1 286 ? 16.470 -10.370 21.418 1.00 59.84 286 ASP A C 1
ATOM 2320 O O . ASP A 1 286 ? 16.615 -11.530 21.043 1.00 59.84 286 ASP A O 1
ATOM 2324 N N . ARG A 1 287 ? 17.073 -9.987 22.552 1.00 53.78 287 ARG A N 1
ATOM 2325 C CA . ARG A 1 287 ? 18.075 -10.817 23.252 1.00 53.78 287 ARG A CA 1
ATOM 2326 C C . ARG A 1 287 ? 17.542 -12.129 23.857 1.00 53.78 287 ARG A C 1
ATOM 2328 O O . ARG A 1 287 ? 18.345 -12.906 24.380 1.00 53.78 287 ARG A O 1
ATOM 2335 N N . SER A 1 288 ? 16.240 -12.417 23.785 1.00 48.75 288 SER A N 1
ATOM 2336 C CA . SER A 1 288 ? 15.617 -13.641 24.312 1.00 48.75 288 SER A CA 1
ATOM 2337 C C . SER A 1 288 ? 14.964 -14.521 23.235 1.00 48.75 288 SER A C 1
ATOM 2339 O O . SER A 1 288 ? 13.860 -15.018 23.427 1.00 48.75 288 SER A O 1
ATOM 2341 N N . TRP A 1 289 ? 15.682 -14.837 22.150 1.00 45.38 289 TRP A N 1
ATOM 2342 C CA . TRP A 1 289 ? 15.312 -15.823 21.106 1.00 45.38 289 TRP A CA 1
ATOM 2343 C C . TRP A 1 289 ? 14.871 -17.231 21.580 1.00 45.38 289 TRP A C 1
ATOM 2345 O O . TRP A 1 289 ? 14.639 -18.123 20.766 1.00 45.38 289 TRP A O 1
ATOM 2355 N N . LYS A 1 290 ? 14.810 -17.499 22.889 1.00 47.59 290 LYS A N 1
ATOM 2356 C CA . LYS A 1 290 ? 14.575 -18.839 23.438 1.00 47.59 290 LYS A CA 1
ATOM 2357 C C . LYS A 1 290 ? 13.103 -19.228 23.551 1.00 47.59 290 LYS A C 1
ATOM 2359 O O . LYS A 1 290 ? 12.843 -20.418 23.703 1.00 47.59 290 LYS A O 1
ATOM 2364 N N . GLU A 1 291 ? 12.158 -18.294 23.440 1.00 47.94 291 GLU A N 1
ATOM 2365 C CA . GLU A 1 291 ? 10.727 -18.613 23.501 1.00 47.94 291 GLU A CA 1
ATOM 2366 C C . GLU A 1 291 ? 9.938 -17.836 22.428 1.00 47.94 291 GLU A C 1
ATOM 2368 O O . GLU A 1 291 ? 9.943 -16.608 22.462 1.00 47.94 291 GLU A O 1
ATOM 2373 N N . PRO A 1 292 ? 9.224 -18.515 21.502 1.00 49.06 292 PRO A N 1
ATOM 2374 C CA . PRO A 1 292 ? 8.433 -17.879 20.433 1.00 49.06 292 PRO A CA 1
ATOM 2375 C C . PRO A 1 292 ? 7.374 -16.875 20.922 1.00 49.06 292 PRO A C 1
ATOM 2377 O O . PRO A 1 292 ? 6.938 -16.015 20.161 1.00 49.06 292 PRO A O 1
ATOM 2380 N N . ASP A 1 293 ? 6.979 -16.984 22.193 1.00 49.91 293 ASP A N 1
ATOM 2381 C CA . ASP A 1 293 ? 5.984 -16.136 22.853 1.00 49.91 293 ASP A CA 1
ATOM 2382 C C . ASP A 1 293 ? 6.575 -15.298 24.012 1.00 49.91 293 ASP A C 1
ATOM 2384 O O . ASP A 1 293 ? 5.843 -14.560 24.672 1.00 49.91 293 ASP A O 1
ATOM 2388 N N . GLY A 1 294 ? 7.887 -15.396 24.266 1.00 46.00 294 GLY A N 1
ATOM 2389 C CA . GLY A 1 294 ? 8.579 -14.841 25.438 1.00 46.00 294 GLY A CA 1
ATOM 2390 C C . GLY A 1 294 ? 9.424 -13.605 25.133 1.00 46.00 294 GLY A C 1
ATOM 2391 O O . GLY A 1 294 ? 10.580 -13.519 25.553 1.00 46.00 294 GLY A O 1
ATOM 2392 N N . TYR A 1 295 ? 8.877 -12.656 24.372 1.00 52.53 295 TYR A N 1
ATOM 2393 C CA . TYR A 1 295 ? 9.532 -11.364 24.182 1.00 52.53 295 TYR A CA 1
ATOM 2394 C C . TYR A 1 295 ? 9.393 -10.518 25.448 1.00 52.53 295 TYR A C 1
ATOM 2396 O O . TYR A 1 295 ? 8.279 -10.170 25.854 1.00 52.53 295 TYR A O 1
ATOM 2404 N N . ASP A 1 296 ? 10.525 -10.132 26.036 1.00 58.00 296 ASP A N 1
ATOM 2405 C CA . ASP A 1 296 ? 10.550 -9.121 27.087 1.00 58.00 296 ASP A CA 1
ATOM 2406 C C . ASP A 1 296 ? 10.230 -7.766 26.447 1.00 58.00 296 ASP A C 1
ATOM 2408 O O . ASP A 1 296 ? 11.076 -7.122 25.820 1.00 58.00 296 ASP A O 1
ATOM 2412 N N . PHE A 1 297 ? 8.971 -7.341 26.568 1.00 62.53 297 PHE A N 1
ATOM 2413 C CA . PHE A 1 297 ? 8.560 -5.998 26.185 1.00 62.53 297 PHE A CA 1
ATOM 2414 C C . PHE A 1 297 ? 9.333 -4.984 27.026 1.00 62.53 297 PHE A C 1
ATOM 2416 O O . PHE A 1 297 ? 9.201 -4.944 28.255 1.00 62.53 297 PHE A O 1
ATOM 2423 N N . GLN A 1 298 ? 10.148 -4.173 26.359 1.00 59.88 298 GLN A N 1
ATOM 2424 C CA . 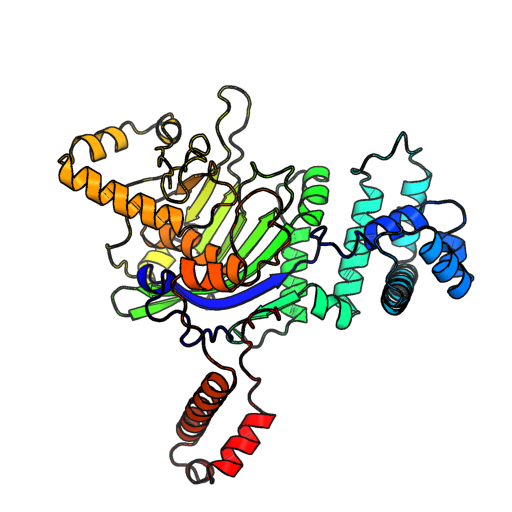GLN A 1 298 ? 10.942 -3.147 27.006 1.00 59.88 298 GLN A CA 1
ATOM 2425 C C . GLN A 1 298 ? 10.346 -1.778 26.728 1.00 59.88 298 GLN A C 1
ATOM 2427 O O . GLN A 1 298 ? 9.981 -1.403 25.611 1.00 59.88 298 GLN A O 1
ATOM 2432 N N . TRP A 1 299 ? 10.248 -1.007 27.803 1.00 60.22 299 TRP A N 1
ATOM 2433 C CA . TRP A 1 299 ? 9.938 0.402 27.697 1.00 60.22 299 TRP A CA 1
ATOM 2434 C C . TRP A 1 299 ? 11.146 1.105 27.091 1.00 60.22 299 TRP A C 1
ATOM 2436 O O . TRP A 1 299 ? 12.258 0.963 27.596 1.00 60.22 299 TRP A O 1
ATOM 2446 N N . CYS A 1 300 ? 10.924 1.904 26.051 1.00 55.22 300 CYS A N 1
ATOM 2447 C CA . CYS A 1 300 ? 11.947 2.828 25.589 1.00 55.22 300 CYS A CA 1
ATOM 2448 C C . CYS A 1 300 ? 12.100 3.925 26.652 1.00 55.22 300 CYS A C 1
ATOM 2450 O O . CYS A 1 300 ? 11.310 4.873 26.692 1.00 55.22 300 CYS A O 1
ATOM 2452 N N . ASP A 1 301 ? 13.074 3.767 27.553 1.00 50.59 301 ASP A N 1
ATOM 2453 C CA . ASP A 1 301 ? 13.393 4.769 28.576 1.00 50.59 301 ASP A CA 1
ATOM 2454 C C . ASP A 1 301 ? 13.838 6.088 27.911 1.00 50.59 301 ASP A C 1
ATOM 2456 O O . ASP A 1 301 ? 13.604 7.152 28.463 1.00 50.59 301 ASP A O 1
ATOM 2460 N N . ASP A 1 302 ? 14.365 6.077 26.684 1.00 47.44 302 ASP A N 1
ATOM 2461 C CA . ASP A 1 302 ? 14.945 7.283 26.072 1.00 47.44 302 ASP A CA 1
ATOM 2462 C C . ASP A 1 302 ? 13.933 8.251 25.441 1.00 47.44 302 ASP A C 1
ATOM 2464 O O . ASP A 1 302 ? 14.210 9.444 25.311 1.00 47.44 302 ASP A O 1
ATOM 2468 N N . GLY A 1 303 ? 12.686 7.813 25.227 1.00 45.06 303 GLY A N 1
ATOM 2469 C CA . GLY A 1 303 ? 11.556 8.730 25.026 1.00 45.06 303 GLY A CA 1
ATOM 2470 C C . GLY A 1 303 ? 11.218 9.559 26.280 1.00 45.06 303 GLY A C 1
ATOM 2471 O O . GLY A 1 303 ? 10.407 10.486 26.211 1.00 45.06 303 GLY A O 1
ATOM 2472 N N . PHE A 1 304 ? 11.831 9.253 27.437 1.00 42.00 304 PHE A N 1
ATOM 2473 C CA . PHE A 1 304 ? 11.726 10.058 28.658 1.00 42.00 304 PHE A CA 1
ATOM 2474 C C . PHE A 1 304 ? 12.717 11.223 28.723 1.00 42.00 304 PHE A C 1
ATOM 2476 O O . PHE A 1 304 ? 12.520 12.110 29.564 1.00 42.00 304 PHE A O 1
ATOM 2483 N N . CYS A 1 305 ? 13.779 11.231 27.913 1.00 39.12 305 CYS A N 1
ATOM 2484 C CA . CYS A 1 305 ? 14.956 12.042 28.220 1.00 39.12 305 CYS A CA 1
ATOM 2485 C C . CYS A 1 305 ? 14.875 13.516 27.809 1.00 39.12 305 CYS A C 1
ATOM 2487 O O . CYS A 1 305 ? 15.640 14.307 28.355 1.00 39.12 305 CYS A O 1
ATOM 2489 N N . GLU A 1 306 ? 13.882 13.962 27.030 1.00 39.00 306 GLU A N 1
ATOM 2490 C CA . GLU A 1 306 ? 13.676 15.402 26.832 1.00 39.00 306 GLU A CA 1
ATOM 2491 C C . GLU A 1 306 ? 12.253 15.890 27.174 1.00 39.00 306 GLU A C 1
ATOM 2493 O O . GLU A 1 306 ? 11.265 15.674 26.479 1.00 39.00 306 GLU A O 1
ATOM 2498 N N . ARG A 1 307 ? 12.194 16.653 28.278 1.00 39.81 307 ARG A N 1
ATOM 2499 C CA . ARG A 1 307 ? 11.200 17.686 28.652 1.00 39.81 307 ARG A CA 1
ATOM 2500 C C . ARG A 1 307 ? 9.919 17.357 29.417 1.00 39.81 307 ARG A C 1
ATOM 2502 O O . ARG A 1 307 ? 9.282 18.310 29.871 1.00 39.81 307 ARG A O 1
ATOM 2509 N N . ALA A 1 308 ? 9.552 16.114 29.718 1.00 39.88 308 ALA A N 1
ATOM 2510 C CA . ALA A 1 308 ? 8.397 15.899 30.600 1.00 39.88 308 ALA A CA 1
ATOM 2511 C C . ALA A 1 308 ? 8.573 14.743 31.587 1.00 39.88 308 ALA A C 1
ATOM 2513 O O . ALA A 1 308 ? 8.077 13.642 31.371 1.00 39.88 308 ALA A O 1
ATOM 2514 N N . GLY A 1 309 ? 9.091 15.047 32.782 1.00 45.25 309 GLY A N 1
ATOM 2515 C CA . GLY A 1 309 ? 8.966 14.214 33.992 1.00 45.25 309 GLY A CA 1
ATOM 2516 C C . GLY A 1 309 ? 7.516 13.977 34.471 1.00 45.25 309 GLY A C 1
ATOM 2517 O O . GLY A 1 309 ? 7.265 13.868 35.673 1.00 45.25 309 GLY A O 1
ATOM 2518 N N . ARG A 1 310 ? 6.539 13.952 33.554 1.00 47.44 310 ARG A N 1
ATOM 2519 C CA . ARG A 1 310 ? 5.115 13.690 33.777 1.00 47.44 310 ARG A CA 1
ATOM 2520 C C . ARG A 1 310 ? 4.766 12.211 33.596 1.00 47.44 310 ARG A C 1
ATOM 2522 O O . ARG A 1 310 ? 4.001 11.716 34.410 1.00 47.44 310 ARG A O 1
ATOM 2529 N N . GLN A 1 311 ? 5.341 11.478 32.638 1.00 47.28 311 GLN A N 1
ATOM 2530 C CA . GLN A 1 311 ? 4.913 10.088 32.373 1.00 47.28 311 GLN A CA 1
ATOM 2531 C C . GLN A 1 311 ? 5.390 9.076 33.424 1.00 47.28 311 GLN A C 1
ATOM 2533 O O . GLN A 1 311 ? 4.601 8.237 33.857 1.00 47.28 311 GLN A O 1
ATOM 2538 N N . ARG A 1 312 ? 6.606 9.234 33.974 1.00 49.84 312 ARG A N 1
ATOM 2539 C CA . ARG A 1 312 ? 7.093 8.399 35.101 1.00 49.84 312 ARG A CA 1
ATOM 2540 C C . ARG A 1 312 ? 6.206 8.578 36.335 1.00 49.84 312 ARG A C 1
ATOM 2542 O O . ARG A 1 312 ? 6.090 7.670 37.147 1.00 49.84 312 ARG A O 1
ATOM 2549 N N . LYS A 1 313 ? 5.534 9.734 36.440 1.00 55.66 313 LYS A N 1
ATOM 2550 C CA . LYS A 1 313 ? 4.543 10.043 37.477 1.00 55.66 313 LYS A CA 1
ATOM 2551 C C . LYS A 1 313 ? 3.142 9.498 37.187 1.00 55.66 313 LYS A C 1
ATOM 2553 O O . LYS A 1 313 ? 2.331 9.537 38.099 1.00 55.66 313 LYS A O 1
ATOM 2558 N N . VAL A 1 314 ? 2.815 9.063 35.967 1.00 61.94 314 VAL A N 1
ATOM 2559 C CA . VAL A 1 314 ? 1.496 8.476 35.653 1.00 61.94 314 VAL A CA 1
ATOM 2560 C C . VAL A 1 314 ? 1.499 6.996 36.024 1.00 61.94 314 VAL A C 1
ATOM 2562 O O . VAL A 1 314 ? 0.698 6.582 36.853 1.00 61.94 314 VAL A O 1
ATOM 2565 N N . PHE A 1 315 ? 2.468 6.221 35.528 1.00 64.62 315 PHE A N 1
ATOM 2566 C CA . PHE A 1 315 ? 2.560 4.792 35.851 1.00 64.62 315 PHE A CA 1
ATOM 2567 C C . PHE A 1 315 ? 2.896 4.521 37.319 1.00 64.62 315 PHE A C 1
ATOM 2569 O O . PHE A 1 315 ? 2.408 3.543 37.885 1.00 64.62 315 PHE A O 1
ATOM 2576 N N . SER A 1 316 ? 3.685 5.389 37.964 1.00 68.62 316 SER A N 1
ATOM 2577 C CA . SER A 1 316 ? 3.987 5.253 39.395 1.00 68.62 316 SER A CA 1
ATOM 2578 C C . SER A 1 316 ? 2.779 5.487 40.305 1.00 68.62 316 SER A C 1
ATOM 2580 O O . SER A 1 316 ? 2.829 5.082 41.463 1.00 68.62 316 SER A O 1
ATOM 2582 N N . LYS A 1 317 ? 1.706 6.106 39.793 1.00 76.38 317 LYS A N 1
ATOM 2583 C CA . LYS A 1 317 ? 0.445 6.309 40.521 1.00 76.38 317 LYS A CA 1
ATOM 2584 C C . LYS A 1 317 ? -0.535 5.147 40.387 1.00 76.38 317 LYS A C 1
ATOM 2586 O O . LYS A 1 317 ? -1.447 5.072 41.200 1.00 76.38 317 LYS A O 1
ATOM 2591 N N . LEU A 1 318 ? -0.367 4.286 39.382 1.00 78.94 318 LEU A N 1
ATOM 2592 C CA . LEU A 1 318 ? -1.207 3.104 39.202 1.00 78.94 318 LEU A CA 1
ATOM 2593 C C . LEU A 1 318 ? -0.850 2.039 40.235 1.00 78.94 318 LEU A C 1
ATOM 2595 O O . LEU A 1 318 ? 0.335 1.841 40.543 1.00 78.94 318 LEU A O 1
ATOM 2599 N N . LEU A 1 319 ? -1.870 1.328 40.716 1.00 87.50 319 LEU A N 1
ATOM 2600 C CA . LEU A 1 319 ? -1.665 0.127 41.516 1.00 87.50 319 LEU A CA 1
ATOM 2601 C C . LEU A 1 319 ? -0.920 -0.936 40.685 1.00 87.50 319 LEU A C 1
ATOM 2603 O O . LEU A 1 319 ? -1.020 -0.931 39.453 1.00 87.50 319 LEU A O 1
ATOM 2607 N N . PRO A 1 320 ? -0.149 -1.842 41.312 1.00 83.94 320 PRO A N 1
ATOM 2608 C CA . PRO A 1 320 ? 0.589 -2.883 40.593 1.00 83.94 320 PRO A CA 1
ATOM 2609 C C . PRO A 1 320 ? -0.276 -3.704 39.624 1.00 83.94 320 PRO A C 1
ATOM 2611 O O . PRO A 1 320 ? 0.162 -4.014 38.517 1.00 83.94 320 PRO A O 1
ATOM 2614 N N . GLU A 1 321 ? -1.510 -4.013 40.012 1.00 87.50 321 GLU A N 1
ATOM 2615 C CA . GLU A 1 321 ? -2.471 -4.793 39.233 1.00 87.50 321 GLU A CA 1
ATOM 2616 C C . GLU A 1 321 ? -2.982 -4.014 38.014 1.00 87.50 321 GLU A C 1
ATOM 2618 O O . GLU A 1 321 ? -2.986 -4.539 36.902 1.00 87.50 321 GLU A O 1
ATOM 2623 N N . GLU A 1 322 ? -3.345 -2.740 38.196 1.00 84.19 322 GLU A N 1
ATOM 2624 C CA . GLU A 1 322 ? -3.759 -1.845 37.105 1.00 84.19 322 GLU A CA 1
ATOM 2625 C C . GLU A 1 322 ? -2.615 -1.621 36.119 1.00 84.19 322 GLU A C 1
ATOM 2627 O O . GLU A 1 322 ? -2.804 -1.664 34.906 1.00 84.19 322 GLU A O 1
ATOM 2632 N N . ARG A 1 323 ? -1.399 -1.433 36.644 1.00 80.94 323 ARG A N 1
ATOM 2633 C CA . ARG A 1 323 ? -0.197 -1.306 35.827 1.00 80.94 323 ARG A CA 1
ATOM 2634 C C . ARG A 1 323 ? -0.025 -2.535 34.947 1.00 80.94 323 ARG A C 1
ATOM 2636 O O . ARG A 1 323 ? 0.225 -2.363 33.762 1.00 80.94 323 ARG A O 1
ATOM 2643 N N . LYS A 1 324 ? -0.171 -3.740 35.507 1.00 84.62 324 LYS A N 1
ATOM 2644 C CA . LYS A 1 324 ? -0.034 -4.995 34.761 1.00 84.62 324 LYS A CA 1
ATOM 2645 C C . LYS A 1 324 ? -1.013 -5.066 33.586 1.00 84.62 324 LYS A C 1
ATOM 2647 O O . LYS A 1 324 ? -0.574 -5.352 32.480 1.00 84.62 324 LYS A O 1
ATOM 2652 N N . LEU A 1 325 ? -2.288 -4.741 33.806 1.00 86.25 325 LEU A N 1
ATOM 2653 C CA . LEU A 1 325 ? -3.302 -4.724 32.743 1.00 86.25 325 LEU A CA 1
ATOM 2654 C C . LEU A 1 325 ? -2.955 -3.720 31.636 1.00 86.25 325 LEU A C 1
ATOM 2656 O O . LEU A 1 325 ? -2.969 -4.071 30.462 1.00 86.25 325 LEU A O 1
ATOM 2660 N N . VAL A 1 326 ? -2.547 -2.502 32.006 1.00 84.12 326 VAL A N 1
ATOM 2661 C CA . VAL A 1 326 ? -2.124 -1.484 31.030 1.00 84.12 326 VAL A CA 1
ATOM 2662 C C . VAL A 1 326 ? -0.906 -1.949 30.226 1.00 84.12 326 VAL A C 1
ATOM 2664 O O . VAL A 1 326 ? -0.848 -1.709 29.022 1.00 84.12 326 VAL A O 1
ATOM 2667 N N . VAL A 1 327 ? 0.067 -2.617 30.861 1.00 83.25 327 VAL A N 1
ATOM 2668 C CA . VAL A 1 327 ? 1.215 -3.199 30.144 1.00 83.25 327 VAL A CA 1
ATOM 2669 C C . VAL A 1 327 ? 0.743 -4.263 29.157 1.00 83.25 327 VAL A C 1
ATOM 2671 O O . VAL A 1 327 ? 1.167 -4.242 28.008 1.00 83.25 327 VAL A O 1
ATOM 2674 N N . GLU A 1 328 ? -0.142 -5.170 29.576 1.00 87.38 328 GLU A N 1
ATOM 2675 C CA . GLU A 1 328 ? -0.671 -6.230 28.711 1.00 87.38 328 GLU A CA 1
ATOM 2676 C C . GLU A 1 328 ? -1.383 -5.655 27.475 1.00 87.38 328 GLU A C 1
ATOM 2678 O O . GLU A 1 328 ? -1.157 -6.133 26.362 1.00 87.38 328 GLU A O 1
ATOM 2683 N N . ASP A 1 329 ? -2.182 -4.599 27.634 1.00 88.94 329 ASP A N 1
ATOM 2684 C CA . ASP A 1 329 ? -2.880 -3.961 26.512 1.00 88.94 329 ASP A CA 1
ATOM 2685 C C . ASP A 1 329 ? -1.928 -3.213 25.572 1.00 88.94 329 ASP A C 1
ATOM 2687 O O . ASP A 1 329 ? -2.082 -3.284 24.350 1.00 88.94 329 ASP A O 1
ATOM 2691 N N . LEU A 1 330 ? -0.896 -2.555 26.110 1.00 86.62 330 LEU A N 1
ATOM 2692 C CA . LEU A 1 330 ? 0.150 -1.916 25.304 1.00 86.62 330 LEU A CA 1
ATOM 2693 C C . LEU A 1 330 ? 0.968 -2.943 24.516 1.00 86.62 330 LEU A C 1
ATOM 2695 O O . LEU A 1 330 ? 1.239 -2.728 23.336 1.00 86.62 330 LEU A O 1
ATOM 2699 N N . VAL A 1 331 ? 1.298 -4.083 25.128 1.00 86.69 331 VAL A N 1
ATOM 2700 C CA . VAL A 1 331 ? 1.980 -5.200 24.457 1.00 86.69 331 VAL A CA 1
ATOM 2701 C C . VAL A 1 331 ? 1.130 -5.741 23.311 1.00 86.69 331 VAL A C 1
ATOM 2703 O O . VAL A 1 331 ? 1.645 -5.952 22.212 1.00 86.69 331 VAL A O 1
ATOM 2706 N N . ARG A 1 332 ? -0.178 -5.934 23.533 1.00 90.50 332 ARG A N 1
ATOM 2707 C CA . ARG A 1 332 ? -1.106 -6.369 22.476 1.00 90.50 332 ARG A CA 1
ATOM 2708 C C . ARG A 1 332 ? -1.175 -5.348 21.346 1.00 90.50 332 ARG A C 1
ATOM 2710 O O . ARG A 1 332 ? -1.035 -5.737 20.189 1.00 90.50 332 ARG A O 1
ATOM 2717 N N . LEU A 1 333 ? -1.331 -4.062 21.665 1.00 92.19 333 LEU A N 1
ATOM 2718 C CA . LEU A 1 333 ? -1.349 -3.001 20.658 1.00 92.19 333 LEU A CA 1
ATOM 2719 C C . LEU A 1 333 ? -0.045 -2.995 19.853 1.00 92.19 333 LEU A C 1
ATOM 2721 O O . LEU A 1 333 ? -0.092 -2.968 18.625 1.00 92.19 333 LEU A O 1
ATOM 2725 N N . ARG A 1 334 ? 1.110 -3.097 20.521 1.00 89.75 334 ARG A N 1
ATOM 2726 C CA . ARG A 1 334 ? 2.422 -3.139 19.866 1.00 89.75 334 ARG A CA 1
ATOM 2727 C C . ARG A 1 334 ? 2.561 -4.344 18.938 1.00 89.75 334 ARG A C 1
ATOM 2729 O O . ARG A 1 334 ? 2.973 -4.170 17.797 1.00 89.75 334 ARG A O 1
ATOM 2736 N N . LYS A 1 335 ? 2.180 -5.544 19.389 1.00 87.31 335 LYS A N 1
ATOM 2737 C CA . LYS A 1 335 ? 2.225 -6.787 18.589 1.00 87.31 335 LYS A CA 1
ATOM 2738 C C . LYS A 1 335 ? 1.396 -6.690 17.300 1.00 87.31 335 LYS A C 1
ATOM 2740 O O . LYS A 1 335 ? 1.730 -7.322 16.293 1.00 87.31 335 LYS A O 1
ATOM 2745 N N . ASN A 1 336 ? 0.336 -5.886 17.353 1.00 91.50 336 ASN A N 1
ATOM 2746 C CA . ASN A 1 336 ? -0.604 -5.638 16.266 1.00 91.50 336 ASN A CA 1
ATOM 2747 C C . ASN A 1 336 ? -0.330 -4.330 15.503 1.00 91.50 336 ASN A C 1
ATOM 2749 O O . ASN A 1 336 ? -1.120 -3.963 14.641 1.00 91.50 336 ASN A O 1
ATOM 2753 N N . SER A 1 337 ? 0.767 -3.633 15.805 1.00 92.62 337 SER A N 1
ATOM 2754 C CA . SER A 1 337 ? 1.183 -2.393 15.145 1.00 92.62 337 SER A CA 1
ATOM 2755 C C . SER A 1 337 ? 2.343 -2.642 14.184 1.00 92.62 337 SER A C 1
ATOM 2757 O O . SER A 1 337 ? 3.261 -3.408 14.493 1.00 92.62 337 SER A O 1
ATOM 2759 N N . PHE A 1 338 ? 2.348 -1.938 13.052 1.00 91.00 338 PHE A N 1
ATOM 2760 C CA . PHE A 1 338 ? 3.403 -2.050 12.052 1.00 91.00 338 PHE A CA 1
ATOM 2761 C C . PHE A 1 338 ? 4.766 -1.641 12.586 1.00 91.00 338 PHE A C 1
ATOM 2763 O O . PHE A 1 338 ? 4.963 -0.561 13.143 1.00 91.00 338 PHE A O 1
ATOM 2770 N N . SER A 1 339 ? 5.695 -2.582 12.452 1.00 83.94 339 SER A N 1
ATOM 2771 C CA . SER A 1 339 ? 7.023 -2.547 13.044 1.00 83.94 339 SER A CA 1
ATOM 2772 C C . SER A 1 339 ? 7.959 -3.328 12.140 1.00 83.94 339 SER A C 1
ATOM 2774 O O . SER A 1 339 ? 7.802 -4.551 12.058 1.00 83.94 339 SER A O 1
ATOM 2776 N N . ARG A 1 340 ? 8.899 -2.637 11.485 1.00 75.75 340 ARG A N 1
ATOM 2777 C CA . ARG A 1 340 ? 9.886 -3.268 10.601 1.00 75.75 340 ARG A CA 1
ATOM 2778 C C . ARG A 1 340 ? 10.724 -4.294 11.363 1.00 75.75 340 ARG A C 1
ATOM 2780 O O . ARG A 1 340 ? 10.605 -5.484 11.096 1.00 75.75 340 ARG A O 1
ATOM 2787 N N . SER A 1 341 ? 11.389 -3.867 12.428 1.00 75.94 341 SER A N 1
ATOM 2788 C CA . SER A 1 341 ? 12.146 -4.744 13.324 1.00 75.94 341 SER A CA 1
ATOM 2789 C C . SER A 1 341 ? 11.480 -4.888 14.703 1.00 75.94 341 SER A C 1
ATOM 2791 O O . SER A 1 341 ? 10.385 -4.360 14.962 1.00 75.94 341 SER A O 1
ATOM 2793 N N . HIS A 1 342 ? 12.070 -5.703 15.581 1.00 72.62 342 HIS A N 1
ATOM 2794 C CA . HIS A 1 342 ? 11.609 -5.877 16.967 1.00 72.62 342 HIS A CA 1
ATOM 2795 C C . HIS A 1 342 ? 12.009 -4.706 17.867 1.00 72.62 342 HIS A C 1
ATOM 2797 O O . HIS A 1 342 ? 11.243 -4.354 18.767 1.00 72.62 342 HIS A O 1
ATOM 2803 N N . ASP A 1 343 ? 13.159 -4.098 17.597 1.00 74.06 343 ASP A N 1
ATOM 2804 C CA . ASP A 1 343 ? 13.736 -2.973 18.330 1.00 74.06 343 ASP A CA 1
ATOM 2805 C C . ASP A 1 343 ? 13.257 -1.600 17.832 1.00 74.06 343 ASP A C 1
ATOM 2807 O O . ASP A 1 343 ? 13.307 -0.620 18.576 1.00 74.06 343 ASP A O 1
ATOM 2811 N N . HIS A 1 344 ? 12.672 -1.539 16.634 1.00 80.50 344 HIS A N 1
ATOM 2812 C CA . HIS A 1 344 ? 11.975 -0.355 16.155 1.00 80.50 344 HIS A CA 1
ATOM 2813 C C . HIS A 1 344 ? 10.907 0.081 17.172 1.00 80.50 344 HIS A C 1
ATOM 2815 O O . HIS A 1 344 ? 10.210 -0.742 17.775 1.00 80.50 344 HIS A O 1
ATOM 2821 N N . SER A 1 345 ? 10.734 1.388 17.355 1.00 85.81 345 SER A N 1
ATOM 2822 C CA . SER A 1 345 ? 9.662 1.953 18.176 1.00 85.81 345 SER A CA 1
ATOM 2823 C C . SER A 1 345 ? 8.938 3.081 17.448 1.00 85.81 345 SER A C 1
ATOM 2825 O O . SER A 1 345 ? 9.498 3.757 16.589 1.00 85.81 345 SER A O 1
ATOM 2827 N N . ILE A 1 346 ? 7.664 3.281 17.784 1.00 89.62 346 ILE A N 1
ATOM 2828 C CA . ILE A 1 346 ? 6.840 4.348 17.216 1.00 89.62 346 ILE A CA 1
ATOM 2829 C C . ILE A 1 346 ? 6.676 5.433 18.269 1.00 89.62 346 ILE A C 1
ATOM 2831 O O . ILE A 1 346 ? 6.244 5.142 19.384 1.00 89.62 346 ILE A O 1
ATOM 2835 N N . SER A 1 347 ? 6.993 6.671 17.917 1.00 90.00 347 SER A N 1
ATOM 2836 C CA . SER A 1 347 ? 6.725 7.867 18.708 1.00 90.00 347 SER A CA 1
ATOM 2837 C C . SER A 1 347 ? 5.450 8.538 18.216 1.00 90.00 347 SER A C 1
ATOM 2839 O O . SER A 1 347 ? 5.200 8.620 17.020 1.00 90.00 347 SER A O 1
ATOM 2841 N N . TYR A 1 348 ? 4.639 9.025 19.140 1.00 91.31 348 TYR A N 1
ATOM 2842 C CA . TYR A 1 348 ? 3.331 9.597 18.885 1.00 91.31 348 TYR A CA 1
ATOM 2843 C C . TYR A 1 348 ? 3.285 11.048 19.368 1.00 91.31 348 TYR A C 1
ATOM 2845 O O . TYR A 1 348 ? 3.623 11.357 20.520 1.00 91.31 348 TYR A O 1
ATOM 2853 N N . SER A 1 349 ? 2.821 11.942 18.502 1.00 91.12 349 SER A N 1
ATOM 2854 C CA . SER A 1 349 ? 2.696 13.378 18.761 1.00 91.12 349 SER A CA 1
ATOM 2855 C C . SER A 1 349 ? 1.627 13.722 19.800 1.00 91.12 349 SER A C 1
ATOM 2857 O O . SER A 1 349 ? 1.743 14.725 20.516 1.00 91.12 349 SER A O 1
ATOM 2859 N N . SER A 1 350 ? 0.594 12.883 19.922 1.00 90.69 350 SER A N 1
ATOM 2860 C CA . SER A 1 350 ? -0.609 13.167 20.697 1.00 90.69 350 SER A CA 1
ATOM 2861 C C . SER A 1 350 ? -1.025 11.999 21.609 1.00 90.69 350 SER A C 1
ATOM 2863 O O . SER A 1 350 ? -0.360 10.965 21.721 1.00 90.69 350 SER A O 1
ATOM 2865 N N . ALA A 1 351 ? -2.130 12.201 22.329 1.00 91.00 351 ALA A N 1
ATOM 2866 C CA . ALA A 1 351 ? -2.810 11.163 23.104 1.00 91.00 351 ALA A CA 1
ATOM 2867 C C . ALA A 1 351 ? -4.131 10.730 22.439 1.00 91.00 351 ALA A C 1
ATOM 2869 O O . ALA A 1 351 ? -5.004 10.181 23.108 1.00 91.00 351 ALA A O 1
ATOM 2870 N N . LEU A 1 352 ? -4.310 11.024 21.146 1.00 94.44 352 LEU A N 1
ATOM 2871 C CA . LEU A 1 352 ? -5.504 10.633 20.408 1.00 94.44 352 LEU A CA 1
ATOM 2872 C C . LEU A 1 352 ? -5.483 9.126 20.145 1.00 94.44 352 LEU A C 1
ATOM 2874 O O . LEU A 1 352 ? -4.490 8.577 19.674 1.00 94.44 352 LEU A O 1
ATOM 2878 N N . GLU A 1 353 ? -6.608 8.466 20.403 1.00 96.88 353 GLU A N 1
ATOM 2879 C CA . GLU A 1 353 ? -6.809 7.050 20.075 1.00 96.88 353 GLU A CA 1
ATOM 2880 C C . GLU A 1 353 ? -6.582 6.776 18.586 1.00 96.88 353 GLU A C 1
ATOM 2882 O O . GLU A 1 353 ? -5.873 5.839 18.233 1.00 96.88 353 GLU A O 1
ATOM 2887 N N . PHE A 1 354 ? -7.103 7.656 17.727 1.00 97.62 354 PHE A N 1
ATOM 2888 C CA . PHE A 1 354 ? -6.944 7.594 16.276 1.00 97.62 354 PHE A CA 1
ATOM 2889 C C . PHE A 1 354 ? -5.486 7.392 15.839 1.00 97.62 354 PHE A C 1
ATOM 2891 O O . PHE A 1 354 ? -5.181 6.601 14.951 1.00 97.62 354 PHE A O 1
ATOM 2898 N N . GLU A 1 355 ? -4.563 8.075 16.514 1.00 96.12 355 GLU A N 1
ATOM 2899 C CA . GLU A 1 355 ? -3.134 8.024 16.224 1.00 96.12 355 GLU A CA 1
ATOM 2900 C C . GLU A 1 355 ? -2.537 6.623 16.458 1.00 96.12 355 GLU A C 1
ATOM 2902 O O . GLU A 1 355 ? -1.581 6.228 15.794 1.00 96.12 355 GLU A O 1
ATOM 2907 N N . ARG A 1 356 ? -3.117 5.841 17.379 1.00 96.31 356 ARG A N 1
ATOM 2908 C CA . ARG A 1 356 ? -2.724 4.449 17.655 1.00 96.31 356 ARG A CA 1
ATOM 2909 C C . ARG A 1 356 ? -3.294 3.456 16.644 1.00 96.31 356 ARG A C 1
ATOM 2911 O O . ARG A 1 356 ? -2.744 2.367 16.516 1.00 96.31 356 ARG A O 1
ATOM 2918 N N . LEU A 1 357 ? -4.340 3.830 15.907 1.00 97.62 357 LEU A N 1
ATOM 2919 C CA . LEU A 1 357 ? -4.928 2.981 14.869 1.00 97.62 357 LEU A CA 1
ATOM 2920 C C . LEU A 1 357 ? -4.092 2.962 13.590 1.00 97.62 357 LEU A C 1
ATOM 2922 O O . LEU A 1 357 ? -4.119 1.976 12.862 1.00 97.62 357 LEU A O 1
ATOM 2926 N N . ILE A 1 358 ? -3.329 4.024 13.317 1.00 98.06 358 ILE A N 1
ATOM 2927 C CA . ILE A 1 358 ? -2.563 4.150 12.071 1.00 98.06 358 ILE A CA 1
ATOM 2928 C C . ILE A 1 358 ? -1.519 3.027 11.930 1.00 98.06 358 ILE A C 1
ATOM 2930 O O . ILE A 1 358 ? -1.532 2.360 10.898 1.00 98.06 358 ILE A O 1
ATOM 2934 N N . PRO A 1 359 ? -0.677 2.713 12.936 1.00 96.94 359 PRO A N 1
ATOM 2935 C CA . PRO A 1 359 ? 0.216 1.559 12.842 1.00 96.94 359 PRO A CA 1
ATOM 2936 C C . PRO A 1 359 ? -0.518 0.219 12.727 1.00 96.94 359 PRO A C 1
ATOM 2938 O O . PRO A 1 359 ? -0.000 -0.703 12.106 1.00 96.94 359 PRO A O 1
ATOM 2941 N N . VAL A 1 360 ? -1.712 0.089 13.315 1.00 97.31 360 VAL A N 1
ATOM 2942 C CA . VAL A 1 360 ? -2.525 -1.129 13.177 1.00 97.31 360 VAL A CA 1
ATOM 2943 C C . VAL A 1 360 ? -3.034 -1.265 11.743 1.00 97.31 360 VAL A C 1
ATOM 2945 O O . VAL A 1 360 ? -2.922 -2.333 11.157 1.00 97.31 360 VAL A O 1
ATOM 2948 N N . ALA A 1 361 ? -3.519 -0.182 11.133 1.00 98.06 361 ALA A N 1
ATOM 2949 C CA . ALA A 1 361 ? -3.912 -0.167 9.726 1.00 98.06 361 ALA A CA 1
ATOM 2950 C C . ALA A 1 361 ? -2.720 -0.430 8.794 1.00 98.06 361 ALA A C 1
ATOM 2952 O O . ALA A 1 361 ? -2.859 -1.177 7.830 1.00 98.06 361 ALA A O 1
ATOM 2953 N N . ALA A 1 362 ? -1.536 0.100 9.112 1.00 96.50 362 ALA A N 1
ATOM 2954 C CA . ALA A 1 362 ? -0.313 -0.169 8.359 1.00 96.50 362 ALA A CA 1
ATOM 2955 C C . ALA A 1 362 ? 0.052 -1.668 8.333 1.00 96.50 362 ALA A C 1
ATOM 2957 O O . ALA A 1 362 ? 0.613 -2.122 7.345 1.00 96.50 362 ALA A O 1
ATOM 2958 N N . MET A 1 363 ? -0.347 -2.479 9.332 1.00 94.50 363 MET A N 1
ATOM 2959 C CA . MET A 1 363 ? -0.155 -3.943 9.280 1.00 94.50 363 MET A CA 1
ATOM 2960 C C . MET A 1 363 ? -0.897 -4.616 8.121 1.00 94.50 363 MET A C 1
ATOM 2962 O O . MET A 1 363 ? -0.576 -5.756 7.791 1.00 94.50 363 MET A O 1
ATOM 2966 N N . LEU A 1 364 ? -1.867 -3.955 7.483 1.00 95.31 364 LEU A N 1
ATOM 2967 C CA . LEU A 1 364 ? -2.537 -4.491 6.297 1.00 95.31 364 LEU A CA 1
ATOM 2968 C C . LEU A 1 364 ? -1.585 -4.665 5.105 1.00 95.31 364 LEU A C 1
ATOM 2970 O O . LEU A 1 364 ? -1.888 -5.477 4.233 1.00 95.31 364 LEU A O 1
ATOM 2974 N N . SER A 1 365 ? -0.431 -3.986 5.079 1.00 92.62 365 SER A N 1
ATOM 2975 C CA . SER A 1 365 ? 0.613 -4.230 4.072 1.00 92.62 365 SER A CA 1
ATOM 2976 C C . SER A 1 365 ? 1.097 -5.685 4.077 1.00 92.62 365 SER A C 1
ATOM 2978 O O . SER A 1 365 ? 1.340 -6.258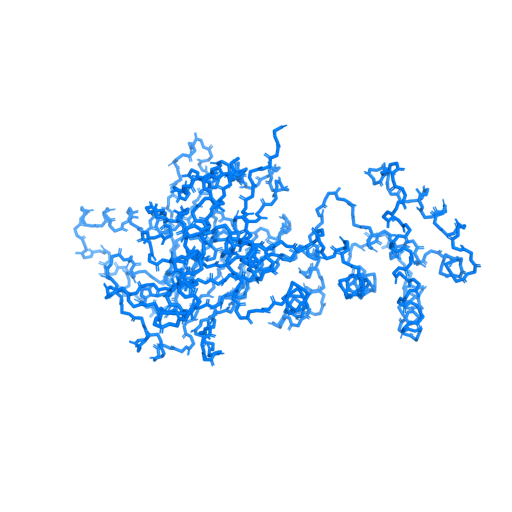 3.016 1.00 92.62 365 SER A O 1
ATOM 2980 N N . SER A 1 366 ? 1.112 -6.332 5.251 1.00 88.81 366 SER A N 1
ATOM 2981 C CA . SER A 1 366 ? 1.510 -7.740 5.401 1.00 88.81 366 SER A CA 1
ATOM 2982 C C . SER A 1 366 ? 0.594 -8.729 4.671 1.00 88.81 366 SER A C 1
ATOM 2984 O O . SER A 1 366 ? 0.959 -9.887 4.495 1.00 88.81 366 SER A O 1
ATOM 2986 N N . LEU A 1 367 ? -0.587 -8.298 4.208 1.00 89.25 367 LEU A N 1
ATOM 2987 C CA . LEU A 1 367 ? -1.466 -9.139 3.393 1.00 89.25 367 LEU A CA 1
ATOM 2988 C C . LEU A 1 367 ? -0.887 -9.419 2.000 1.00 89.25 367 LEU A C 1
ATOM 2990 O O . LEU A 1 367 ? -1.261 -10.412 1.388 1.00 89.25 367 LEU A O 1
ATOM 2994 N N . HIS A 1 368 ? -0.019 -8.551 1.483 1.00 85.50 368 HIS A N 1
ATOM 2995 C CA . HIS A 1 368 ? 0.603 -8.702 0.164 1.00 85.50 368 HIS A CA 1
ATOM 2996 C C . HIS A 1 368 ? 2.066 -9.144 0.242 1.00 85.50 368 HIS A C 1
ATOM 2998 O O . HIS A 1 368 ? 2.753 -9.134 -0.768 1.00 85.50 368 HIS A O 1
ATOM 3004 N N . PHE A 1 369 ? 2.539 -9.548 1.420 1.00 66.06 369 PHE A N 1
ATOM 3005 C CA . PHE A 1 369 ? 3.935 -9.911 1.608 1.00 66.06 369 PHE A CA 1
ATOM 3006 C C . PHE A 1 369 ? 4.261 -11.247 0.928 1.00 66.06 369 PHE A C 1
ATOM 3008 O O . PHE A 1 369 ? 3.631 -12.273 1.209 1.00 66.06 369 PHE A O 1
ATOM 3015 N N . ARG A 1 370 ? 5.257 -11.236 0.039 1.00 59.69 370 ARG A N 1
ATOM 3016 C CA . ARG A 1 370 ? 5.865 -12.438 -0.542 1.00 59.69 370 ARG A CA 1
ATOM 3017 C C . ARG A 1 370 ? 6.925 -13.019 0.407 1.00 59.69 370 ARG A C 1
ATOM 3019 O O . ARG A 1 370 ? 7.487 -12.320 1.244 1.00 59.69 370 ARG A O 1
ATOM 3026 N N . GLU A 1 371 ? 7.198 -14.321 0.277 1.00 48.69 371 GLU A N 1
ATOM 3027 C CA . GLU A 1 371 ? 8.081 -15.140 1.140 1.00 48.69 371 GLU A CA 1
ATOM 3028 C C . GLU A 1 371 ? 9.562 -14.700 1.209 1.00 48.69 371 GLU A C 1
ATOM 3030 O O . GLU A 1 371 ? 10.372 -15.371 1.846 1.00 48.69 371 GLU A O 1
ATOM 3035 N N . ILE A 1 372 ? 9.939 -13.576 0.601 1.00 45.72 372 ILE A N 1
ATOM 3036 C CA . ILE A 1 372 ? 11.334 -13.141 0.409 1.00 45.72 372 ILE A CA 1
ATOM 3037 C C . ILE A 1 372 ? 12.062 -12.941 1.746 1.00 45.72 372 ILE A C 1
ATOM 3039 O O . ILE A 1 372 ? 13.240 -13.266 1.883 1.00 45.72 372 ILE A O 1
ATOM 3043 N N . PHE A 1 373 ? 11.335 -12.541 2.789 1.00 44.97 373 PHE A N 1
ATOM 3044 C CA . PHE A 1 373 ? 11.882 -12.312 4.129 1.00 44.97 373 PHE A CA 1
ATOM 3045 C C . PHE A 1 373 ? 12.030 -13.578 4.980 1.00 44.97 373 PHE A C 1
ATOM 3047 O O . PHE A 1 373 ? 12.481 -13.511 6.127 1.00 44.97 373 PHE A O 1
ATOM 3054 N N . ALA A 1 374 ? 11.697 -14.757 4.439 1.00 44.16 374 ALA A N 1
ATOM 3055 C CA . ALA A 1 374 ? 11.797 -16.023 5.164 1.00 44.16 374 ALA A CA 1
ATOM 3056 C C . ALA A 1 374 ? 13.233 -16.361 5.607 1.00 44.16 374 ALA A C 1
ATOM 3058 O O . ALA A 1 374 ? 13.419 -17.245 6.446 1.00 44.16 374 ALA A O 1
ATOM 3059 N N . LYS A 1 375 ? 14.259 -15.686 5.063 1.00 46.69 375 LYS A N 1
ATOM 3060 C CA . LYS A 1 375 ? 15.654 -16.031 5.345 1.00 46.69 375 LYS A CA 1
ATOM 3061 C C . LYS A 1 375 ? 16.198 -15.474 6.664 1.00 46.69 375 LYS A C 1
ATOM 3063 O O . LYS A 1 375 ? 17.064 -16.160 7.211 1.00 46.69 375 LYS A O 1
ATOM 3068 N N . ARG A 1 376 ? 15.761 -14.317 7.202 1.00 47.16 376 ARG A N 1
ATOM 3069 C CA . ARG A 1 376 ? 16.446 -13.743 8.391 1.00 47.16 376 ARG A CA 1
ATOM 3070 C C . ARG A 1 376 ? 15.628 -13.027 9.466 1.00 47.16 376 ARG A C 1
ATOM 3072 O O . ARG A 1 376 ? 15.958 -13.241 10.629 1.00 47.16 376 ARG A O 1
ATOM 3079 N N . THR A 1 377 ? 14.586 -12.251 9.177 1.00 46.56 377 THR A N 1
ATOM 3080 C CA . THR A 1 377 ? 14.099 -11.306 10.209 1.00 46.56 377 THR A CA 1
ATOM 3081 C C . THR A 1 377 ? 12.833 -11.721 10.953 1.00 46.56 377 THR A C 1
ATOM 3083 O O . THR A 1 377 ? 12.709 -11.388 12.132 1.00 46.56 377 THR A O 1
ATOM 3086 N N . ARG A 1 378 ? 11.927 -12.535 10.384 1.00 47.78 378 ARG A N 1
ATOM 3087 C CA . ARG A 1 378 ? 10.830 -13.176 11.147 1.00 47.78 378 ARG A CA 1
ATOM 3088 C C . ARG A 1 378 ? 10.409 -14.525 10.530 1.00 47.78 378 ARG A C 1
ATOM 3090 O O . ARG A 1 378 ? 10.212 -14.583 9.324 1.00 47.78 378 ARG A O 1
ATOM 3097 N N . PRO A 1 379 ? 10.157 -15.595 11.319 1.00 41.47 379 PRO A N 1
ATOM 3098 C CA . PRO A 1 379 ? 9.544 -16.863 10.861 1.00 41.47 379 PRO A CA 1
ATOM 3099 C C . PRO A 1 379 ? 8.074 -16.743 10.390 1.00 41.47 379 PRO A C 1
ATOM 3101 O O . PRO A 1 379 ? 7.267 -17.659 10.548 1.00 41.47 379 PRO A O 1
ATOM 3104 N N . CYS A 1 380 ? 7.684 -15.575 9.902 1.00 44.91 380 CYS A N 1
ATOM 3105 C CA . CYS A 1 380 ? 6.329 -15.068 9.757 1.00 44.91 380 CYS A CA 1
ATOM 3106 C C . CYS A 1 380 ? 6.343 -14.242 8.455 1.00 44.91 380 CYS A C 1
ATOM 3108 O O . CYS A 1 380 ? 7.172 -13.355 8.337 1.00 44.91 380 CYS A O 1
ATOM 3110 N N . ASP A 1 381 ? 5.521 -14.454 7.430 1.00 56.12 381 ASP A N 1
ATOM 3111 C CA . ASP A 1 381 ? 4.192 -15.035 7.449 1.00 56.12 381 ASP A CA 1
ATOM 3112 C C . ASP A 1 381 ? 3.780 -15.542 6.042 1.00 56.12 381 ASP A C 1
ATOM 3114 O O . ASP A 1 381 ? 3.205 -14.799 5.254 1.00 56.12 381 ASP A O 1
ATOM 3118 N N . HIS A 1 382 ? 3.952 -16.838 5.735 1.00 75.50 382 HIS A N 1
ATOM 3119 C CA . HIS A 1 382 ? 3.089 -17.499 4.733 1.00 75.50 382 HIS A CA 1
ATOM 3120 C C . HIS A 1 382 ? 1.608 -17.185 5.035 1.00 75.50 382 HIS A C 1
ATOM 3122 O O . HIS A 1 382 ? 1.252 -16.966 6.198 1.00 75.50 382 HIS A O 1
ATOM 3128 N N . PHE A 1 383 ? 0.737 -17.199 4.021 1.00 85.94 383 PHE A N 1
ATOM 3129 C CA . PHE A 1 383 ? -0.689 -16.835 4.117 1.00 85.94 383 PHE A CA 1
ATOM 3130 C C . PHE A 1 383 ? -1.385 -17.316 5.411 1.00 85.94 383 PHE A C 1
ATOM 3132 O O . PHE A 1 383 ? -2.111 -16.564 6.060 1.00 85.94 383 PHE A O 1
ATOM 3139 N N . ASP A 1 384 ? -1.132 -18.557 5.838 1.00 88.31 384 ASP A N 1
ATOM 3140 C CA . ASP A 1 384 ? -1.735 -19.147 7.040 1.00 88.31 384 ASP A CA 1
ATOM 3141 C C . ASP A 1 384 ? -1.249 -18.519 8.360 1.00 88.31 384 ASP A C 1
ATOM 3143 O O . ASP A 1 384 ? -1.965 -18.552 9.364 1.00 88.31 384 ASP A O 1
ATOM 3147 N N . SER A 1 385 ? -0.033 -17.976 8.410 1.00 86.38 385 SER A N 1
ATOM 3148 C CA . SER A 1 385 ? 0.460 -17.241 9.579 1.00 86.38 385 SER A CA 1
ATOM 3149 C C . SER A 1 385 ? -0.165 -15.856 9.667 1.00 86.38 385 SER A C 1
ATOM 3151 O O . SER A 1 385 ? -0.649 -15.515 10.739 1.00 86.38 385 SER A O 1
ATOM 3153 N N . VAL A 1 386 ? -0.310 -15.131 8.549 1.00 88.75 386 VAL A N 1
ATOM 3154 C CA . VAL A 1 386 ? -1.091 -13.878 8.492 1.00 88.75 386 VAL A CA 1
ATOM 3155 C C . VAL A 1 386 ? -2.522 -14.124 8.984 1.00 88.75 386 VAL A C 1
ATOM 3157 O O . VAL A 1 386 ? -3.017 -13.429 9.873 1.00 88.75 386 VAL A O 1
ATOM 3160 N N . VAL A 1 387 ? -3.174 -15.168 8.459 1.00 92.31 387 VAL A N 1
ATOM 3161 C CA . VAL A 1 387 ? -4.528 -15.572 8.862 1.00 92.31 387 VAL A CA 1
ATOM 3162 C C . VAL A 1 387 ? -4.612 -15.845 10.361 1.00 92.31 387 VAL A C 1
ATOM 3164 O O . VAL A 1 387 ? -5.514 -15.335 11.023 1.00 92.31 387 VAL A O 1
ATOM 3167 N N . ARG A 1 388 ? -3.680 -16.630 10.914 1.00 92.31 388 ARG A N 1
ATOM 3168 C CA . ARG A 1 388 ? -3.659 -16.949 12.349 1.00 92.31 388 ARG A CA 1
ATOM 3169 C C . ARG A 1 388 ? -3.353 -15.725 13.205 1.00 92.31 388 ARG A C 1
ATOM 3171 O O . ARG A 1 388 ? -4.043 -15.503 14.195 1.00 92.31 388 ARG A O 1
ATOM 3178 N N . ARG A 1 389 ? -2.353 -14.932 12.819 1.00 89.12 389 ARG A N 1
ATOM 3179 C CA . ARG A 1 389 ? -1.869 -13.756 13.546 1.00 89.12 389 ARG A CA 1
ATOM 3180 C C . ARG A 1 389 ? -2.956 -12.706 13.713 1.00 89.12 389 ARG A C 1
ATOM 3182 O O . ARG A 1 389 ? -3.116 -12.182 14.810 1.00 89.12 389 ARG A O 1
ATOM 3189 N N . PHE A 1 390 ? -3.700 -12.417 12.647 1.00 93.31 390 PHE A N 1
ATOM 3190 C CA . PHE A 1 390 ? -4.760 -11.409 12.685 1.00 93.31 390 PHE A CA 1
ATOM 3191 C C . PHE A 1 390 ? -6.153 -11.990 12.905 1.00 93.31 390 PHE A C 1
ATOM 3193 O O . PHE A 1 390 ? -7.129 -11.242 12.865 1.00 93.31 390 PHE A O 1
ATOM 3200 N N . GLU A 1 391 ? -6.252 -13.297 13.163 1.00 96.56 391 GLU A N 1
ATOM 3201 C CA . GLU A 1 391 ? -7.518 -14.007 13.366 1.00 96.56 391 GLU A CA 1
ATOM 3202 C C . GLU A 1 391 ? -8.489 -13.794 12.185 1.00 96.56 391 GLU A C 1
ATOM 3204 O O . GLU A 1 391 ? -9.687 -13.560 12.355 1.00 96.56 391 GLU A O 1
ATOM 3209 N N . LEU A 1 392 ? -7.956 -13.838 10.959 1.00 96.50 392 LEU A N 1
ATOM 3210 C CA . LEU A 1 392 ? -8.735 -13.618 9.743 1.00 96.50 392 LEU A CA 1
ATOM 3211 C C . LEU A 1 392 ? -9.587 -14.838 9.418 1.00 96.50 392 LEU A C 1
ATOM 3213 O O . LEU A 1 392 ? -9.177 -15.991 9.562 1.00 96.50 392 LEU A O 1
ATOM 3217 N N . ARG A 1 393 ? -10.778 -14.583 8.885 1.00 97.00 393 ARG A N 1
ATOM 3218 C CA . ARG A 1 393 ? -11.626 -15.636 8.332 1.00 97.00 393 ARG A CA 1
ATOM 3219 C C . ARG A 1 393 ? -11.277 -15.861 6.876 1.00 97.00 393 ARG A C 1
ATOM 3221 O O . ARG A 1 393 ? -11.317 -14.949 6.054 1.00 97.00 393 ARG A O 1
ATOM 3228 N N . THR A 1 394 ? -10.994 -17.106 6.548 1.00 96.31 394 THR A N 1
ATOM 3229 C CA . THR A 1 394 ? -10.829 -17.541 5.168 1.00 96.31 394 THR A CA 1
ATOM 3230 C C . THR A 1 394 ? -12.172 -17.982 4.590 1.00 96.31 394 THR A C 1
ATOM 3232 O O . THR A 1 394 ? -13.136 -18.259 5.307 1.00 96.31 394 THR A O 1
ATOM 3235 N N . SER A 1 395 ? -12.273 -18.005 3.268 1.00 95.88 395 SER A N 1
ATOM 3236 C CA . SER A 1 395 ? -13.431 -18.541 2.551 1.00 95.88 395 SER A CA 1
ATOM 3237 C C . SER A 1 395 ? -12.972 -19.357 1.350 1.00 95.88 395 SER A C 1
ATOM 3239 O O . SER A 1 395 ? -11.833 -19.247 0.882 1.00 95.88 395 SER A O 1
ATOM 3241 N N . THR A 1 396 ? -13.861 -20.200 0.844 1.00 95.25 396 THR A N 1
ATOM 3242 C CA . THR A 1 396 ? -13.698 -20.810 -0.476 1.00 95.25 396 THR A CA 1
ATOM 3243 C C . THR A 1 396 ? -14.120 -19.827 -1.571 1.00 95.25 396 THR A C 1
ATOM 3245 O O . THR A 1 396 ? -14.908 -18.906 -1.340 1.00 95.25 396 THR A O 1
ATOM 3248 N N . LEU A 1 397 ? -13.615 -20.036 -2.791 1.00 92.44 397 LEU A N 1
ATOM 3249 C CA . LEU A 1 397 ? -14.006 -19.230 -3.950 1.00 92.44 397 LEU A CA 1
ATOM 3250 C C . LEU A 1 397 ? -15.516 -19.318 -4.218 1.00 92.44 397 LEU A C 1
ATOM 3252 O O . LEU A 1 397 ? -16.147 -18.311 -4.526 1.00 92.44 397 LEU A O 1
ATOM 3256 N N . ASP A 1 398 ? -16.108 -20.498 -4.040 1.00 93.19 398 ASP A N 1
ATOM 3257 C CA . ASP A 1 398 ? -17.542 -20.710 -4.244 1.00 93.19 398 ASP A CA 1
ATOM 3258 C C . ASP A 1 398 ? -18.398 -19.987 -3.200 1.00 93.19 398 ASP A C 1
ATOM 3260 O O . ASP A 1 398 ? -19.429 -19.410 -3.544 1.00 93.19 398 ASP A O 1
ATOM 3264 N N . GLU A 1 399 ? -17.990 -19.985 -1.928 1.00 93.88 399 GLU A N 1
ATOM 3265 C CA . GLU A 1 399 ? -18.688 -19.237 -0.874 1.00 93.88 399 GLU A CA 1
ATOM 3266 C C . GLU A 1 399 ? -18.639 -17.731 -1.116 1.00 93.88 399 GLU A C 1
ATOM 3268 O O . GLU A 1 399 ? -19.641 -17.045 -0.899 1.00 93.88 399 GLU A O 1
ATOM 3273 N N . SER A 1 400 ? -17.491 -17.217 -1.562 1.00 90.56 400 SER A N 1
ATOM 3274 C CA . SER A 1 400 ? -17.336 -15.796 -1.869 1.00 90.56 400 SER A CA 1
ATOM 3275 C C . SER A 1 400 ? -18.169 -15.408 -3.095 1.00 90.56 400 SER A C 1
ATOM 3277 O O . SER A 1 400 ? -19.019 -14.527 -2.995 1.00 90.56 400 SER A O 1
ATOM 3279 N N . ARG A 1 401 ? -18.089 -16.175 -4.193 1.00 89.31 401 ARG A N 1
ATOM 3280 C CA . ARG A 1 401 ? -18.917 -15.965 -5.397 1.00 89.31 401 ARG A CA 1
ATOM 3281 C C . ARG A 1 401 ? -20.415 -16.007 -5.112 1.00 89.31 401 ARG A C 1
ATOM 3283 O O . ARG A 1 401 ? -21.156 -15.163 -5.608 1.00 89.31 401 ARG A O 1
ATOM 3290 N N . LYS A 1 402 ? -20.884 -16.974 -4.313 1.00 90.50 402 LYS A N 1
ATOM 3291 C CA . LYS A 1 402 ? -22.304 -17.066 -3.926 1.00 90.50 402 LYS A CA 1
ATOM 3292 C C . LYS A 1 402 ? -22.754 -15.833 -3.148 1.00 90.50 402 LYS A C 1
ATOM 3294 O O . LYS A 1 402 ? -23.848 -15.327 -3.380 1.00 90.50 402 LYS A O 1
ATOM 3299 N N . ARG A 1 403 ? -21.920 -15.350 -2.230 1.00 89.31 403 ARG A N 1
ATOM 3300 C CA . ARG A 1 403 ? -22.210 -14.174 -1.404 1.00 89.31 403 ARG A CA 1
ATOM 3301 C C . ARG A 1 403 ? -22.242 -12.897 -2.229 1.00 89.31 403 ARG A C 1
ATOM 3303 O O . ARG A 1 403 ? -23.199 -12.136 -2.110 1.00 89.31 403 ARG A O 1
ATOM 3310 N N . ASP A 1 404 ? -21.253 -12.721 -3.098 1.00 87.31 404 ASP A N 1
ATOM 3311 C CA . ASP A 1 404 ? -21.175 -11.593 -4.020 1.00 87.31 404 ASP A CA 1
ATOM 3312 C C . ASP A 1 404 ? -22.382 -11.563 -4.942 1.00 87.31 404 ASP A C 1
ATOM 3314 O O . ASP A 1 404 ? -23.003 -10.516 -5.109 1.00 87.31 404 ASP A O 1
ATOM 3318 N N . LEU A 1 405 ? -22.775 -12.722 -5.472 1.00 88.25 405 LEU A N 1
ATOM 3319 C CA . LEU A 1 405 ? -23.959 -12.835 -6.304 1.00 88.25 405 LEU A CA 1
ATOM 3320 C C . LEU A 1 405 ? -25.221 -12.391 -5.557 1.00 88.25 405 LEU A C 1
ATOM 3322 O O . LEU A 1 405 ? -25.953 -11.537 -6.051 1.00 88.25 405 LEU A O 1
ATOM 3326 N N . VAL A 1 406 ? -25.458 -12.918 -4.352 1.00 90.62 406 VAL A N 1
ATOM 3327 C CA . VAL A 1 406 ? -26.630 -12.552 -3.538 1.00 90.62 406 VAL A CA 1
ATOM 3328 C C . VAL A 1 406 ? -26.635 -11.055 -3.222 1.00 90.62 406 VAL A C 1
ATOM 3330 O O . VAL A 1 406 ? -27.665 -10.395 -3.361 1.00 90.62 406 VAL A O 1
ATOM 3333 N N . GLN A 1 407 ? -25.491 -10.497 -2.823 1.00 88.31 407 GLN A N 1
ATOM 3334 C CA . GLN A 1 407 ? -25.377 -9.079 -2.493 1.00 88.31 407 GLN A CA 1
ATOM 3335 C C . GLN A 1 407 ? -25.607 -8.189 -3.719 1.00 88.31 407 GLN A C 1
ATOM 3337 O O . GLN A 1 407 ? -26.357 -7.217 -3.632 1.00 88.31 407 GLN A O 1
ATOM 3342 N N . ASN A 1 408 ? -25.026 -8.542 -4.865 1.00 89.62 408 ASN A N 1
ATOM 3343 C CA . ASN A 1 408 ? -25.162 -7.780 -6.101 1.00 89.62 408 ASN A CA 1
ATOM 3344 C C . ASN A 1 408 ? -26.591 -7.856 -6.661 1.00 89.62 408 ASN A C 1
ATOM 3346 O O . ASN A 1 408 ? -27.116 -6.838 -7.103 1.00 89.62 408 ASN A O 1
ATOM 3350 N N . VAL A 1 409 ? -27.257 -9.015 -6.590 1.00 92.31 409 VAL A N 1
ATOM 3351 C CA . VAL A 1 409 ? -28.671 -9.168 -6.988 1.00 92.31 409 VAL A CA 1
ATOM 3352 C C . VAL A 1 409 ? -29.579 -8.315 -6.102 1.00 92.31 409 VAL A C 1
ATOM 3354 O O . VAL A 1 409 ? -30.446 -7.598 -6.604 1.00 92.31 409 VAL A O 1
ATOM 3357 N N . ASN A 1 410 ? -29.359 -8.337 -4.785 1.00 92.50 410 ASN A N 1
ATOM 3358 C CA . ASN A 1 410 ? -30.112 -7.496 -3.855 1.00 92.50 410 ASN A CA 1
ATOM 3359 C C . ASN A 1 410 ? -29.858 -6.004 -4.106 1.00 92.50 410 ASN A C 1
ATOM 3361 O O . ASN A 1 410 ? -30.800 -5.213 -4.087 1.00 92.50 410 ASN A O 1
ATOM 3365 N N . GLY A 1 411 ? -28.609 -5.624 -4.389 1.00 91.75 411 GLY A N 1
ATOM 3366 C CA . GLY A 1 411 ? -28.237 -4.262 -4.769 1.00 91.75 411 GLY A CA 1
ATOM 3367 C C . GLY A 1 411 ? -28.927 -3.813 -6.058 1.00 91.75 411 GLY A C 1
ATOM 3368 O O . GLY A 1 411 ? -29.552 -2.756 -6.078 1.00 91.75 411 GLY A O 1
ATOM 3369 N N . PHE A 1 412 ? -28.900 -4.650 -7.099 1.00 94.06 412 PHE A N 1
ATOM 3370 C CA . PHE A 1 412 ? -29.586 -4.404 -8.369 1.00 94.06 412 PHE A CA 1
ATOM 3371 C C . PHE A 1 412 ? -31.082 -4.153 -8.151 1.00 94.06 412 PHE A C 1
ATOM 3373 O O . PHE A 1 412 ? -31.612 -3.130 -8.581 1.00 94.06 412 PHE A O 1
ATOM 3380 N N . ARG A 1 413 ? -31.760 -5.035 -7.407 1.00 94.31 413 ARG A N 1
ATOM 3381 C CA . ARG A 1 413 ? -33.179 -4.859 -7.063 1.00 94.31 413 ARG A CA 1
ATOM 3382 C C . ARG A 1 413 ? -33.435 -3.587 -6.264 1.00 94.31 413 ARG A C 1
ATOM 3384 O O . ARG A 1 413 ? -34.422 -2.906 -6.515 1.00 94.31 413 ARG A O 1
ATOM 3391 N N . GLY A 1 414 ? -32.548 -3.256 -5.329 1.00 95.25 414 GLY A N 1
ATOM 3392 C CA . GLY A 1 414 ? -32.630 -2.027 -4.544 1.00 95.25 414 GLY A CA 1
ATOM 3393 C C . GLY A 1 414 ? -32.579 -0.768 -5.413 1.00 95.25 414 GLY A C 1
ATOM 3394 O O . GLY A 1 414 ? -33.409 0.119 -5.233 1.00 95.25 414 GLY A O 1
ATOM 3395 N N . VAL A 1 415 ? -31.658 -0.719 -6.381 1.00 95.88 415 VAL A N 1
ATOM 3396 C CA . VAL A 1 415 ? -31.512 0.401 -7.332 1.00 95.88 415 VAL A CA 1
ATOM 3397 C C . VAL A 1 415 ? -32.738 0.532 -8.236 1.00 95.88 415 VAL A C 1
ATOM 3399 O O . VAL A 1 415 ? -33.216 1.637 -8.478 1.00 95.88 415 VAL A O 1
ATOM 3402 N N . PHE A 1 416 ? -33.275 -0.592 -8.710 1.00 96.12 416 PHE A N 1
ATOM 3403 C CA . PHE A 1 416 ? -34.397 -0.627 -9.650 1.00 96.12 416 PHE A CA 1
ATOM 3404 C C . PHE A 1 416 ? -35.773 -0.757 -8.992 1.00 96.12 416 PHE A C 1
ATOM 3406 O O . PHE A 1 416 ? -36.765 -1.015 -9.682 1.00 96.12 416 PHE A O 1
ATOM 3413 N N . LYS A 1 417 ? -35.854 -0.564 -7.676 1.00 97.19 417 LYS A N 1
ATOM 3414 C CA . LYS A 1 417 ? -37.083 -0.729 -6.902 1.00 97.19 417 LYS A CA 1
ATOM 3415 C C . LYS A 1 417 ? -38.218 0.144 -7.442 1.00 97.19 417 LYS A C 1
ATOM 3417 O O . LYS A 1 417 ? -38.055 1.345 -7.647 1.00 97.19 417 LYS A O 1
ATOM 3422 N N . GLY A 1 418 ? -39.386 -0.458 -7.650 1.00 96.00 418 GLY A N 1
ATOM 3423 C CA . GLY A 1 418 ? -40.573 0.192 -8.209 1.00 96.00 418 GLY A CA 1
ATOM 3424 C C . GLY A 1 418 ? -40.555 0.355 -9.731 1.00 96.00 418 GLY A C 1
ATOM 3425 O O . GLY A 1 418 ? -41.488 0.933 -10.287 1.00 96.00 418 GLY A O 1
ATOM 3426 N N . THR A 1 419 ? -39.529 -0.147 -10.420 1.00 97.19 419 THR A N 1
ATOM 3427 C CA . THR A 1 419 ? -39.459 -0.155 -11.888 1.00 97.19 419 THR A CA 1
ATOM 3428 C C . THR A 1 419 ? -39.759 -1.550 -12.442 1.00 97.19 419 THR A C 1
ATOM 3430 O O . THR A 1 419 ? -39.753 -2.543 -11.717 1.00 97.19 419 THR A O 1
ATOM 3433 N N . CYS A 1 420 ? -39.964 -1.661 -13.758 1.00 94.81 420 CYS A N 1
ATOM 3434 C CA . CYS A 1 420 ? -40.087 -2.963 -14.423 1.00 94.81 420 CYS A CA 1
ATOM 3435 C C . CYS A 1 420 ? -38.829 -3.842 -14.292 1.00 94.81 420 CYS A C 1
ATOM 3437 O O . CYS A 1 420 ? -38.921 -5.055 -14.454 1.00 94.81 420 CYS A O 1
ATOM 3439 N N . TRP A 1 421 ? -37.668 -3.249 -13.993 1.00 94.62 421 TRP A N 1
ATOM 3440 C CA . TRP A 1 421 ? -36.401 -3.965 -13.856 1.00 94.62 421 TRP A CA 1
ATOM 3441 C C . TRP A 1 421 ? -36.288 -4.724 -12.523 1.00 94.62 421 TRP A C 1
ATOM 3443 O O . TRP A 1 421 ? -35.543 -5.696 -12.440 1.00 94.62 421 TRP A O 1
ATOM 3453 N N . GLU A 1 422 ? -37.059 -4.345 -11.495 1.00 94.81 422 GLU A N 1
ATOM 3454 C CA . GLU A 1 422 ? -37.108 -5.072 -10.212 1.00 94.81 422 GLU A CA 1
ATOM 3455 C C . GLU A 1 422 ? -37.625 -6.511 -10.383 1.00 94.81 422 GLU A C 1
ATOM 3457 O O . GLU A 1 422 ? -37.221 -7.415 -9.649 1.00 94.81 422 GLU A O 1
ATOM 3462 N N . GLN A 1 423 ? -38.499 -6.723 -11.373 1.00 95.25 423 GLN A N 1
ATOM 3463 C CA . GLN A 1 423 ? -39.166 -7.998 -11.650 1.00 95.25 423 GLN A CA 1
ATOM 3464 C C . GLN A 1 423 ? -38.374 -8.908 -12.597 1.00 95.25 423 GLN A C 1
ATOM 3466 O O . GLN A 1 423 ? -38.893 -9.945 -13.015 1.00 95.25 423 GLN A O 1
ATOM 3471 N N . LEU A 1 424 ? -37.143 -8.535 -12.967 1.00 96.75 424 LEU A N 1
ATOM 3472 C CA . LEU A 1 424 ? -36.331 -9.398 -13.814 1.00 96.75 424 LEU A CA 1
ATOM 3473 C C . LEU A 1 424 ? -36.034 -10.738 -13.112 1.00 96.75 424 LEU A C 1
ATOM 3475 O O . LEU A 1 424 ? -35.784 -10.760 -11.901 1.00 96.75 424 LEU A O 1
ATOM 3479 N N . PRO A 1 425 ? -36.036 -11.852 -13.866 1.00 96.75 425 PRO A N 1
ATOM 3480 C CA . PRO A 1 425 ? -35.593 -13.149 -13.366 1.00 96.75 425 PRO A CA 1
ATOM 3481 C C . PRO A 1 425 ? -34.154 -13.110 -12.822 1.00 96.75 425 PRO A C 1
ATOM 3483 O O . PRO A 1 425 ? -33.297 -12.413 -13.372 1.00 96.75 425 PRO A O 1
ATOM 3486 N N . ASP A 1 426 ? -33.880 -13.865 -11.750 1.00 93.69 426 ASP A N 1
ATOM 3487 C CA . ASP A 1 426 ? -32.566 -13.887 -11.081 1.00 93.69 426 ASP A CA 1
ATOM 3488 C C . ASP A 1 426 ? -31.423 -14.279 -12.029 1.00 93.69 426 ASP A C 1
ATOM 3490 O O . ASP A 1 426 ? -30.321 -13.747 -11.919 1.00 93.69 426 ASP A O 1
ATOM 3494 N N . ASP A 1 427 ? -31.676 -15.179 -12.976 1.00 95.06 427 ASP A N 1
ATOM 3495 C CA . ASP A 1 427 ? -30.729 -15.618 -14.003 1.00 95.06 427 ASP A CA 1
ATOM 3496 C C . ASP A 1 427 ? -30.350 -14.483 -14.960 1.00 95.06 427 ASP A C 1
ATOM 3498 O O . ASP A 1 427 ? -29.167 -14.306 -15.261 1.00 95.06 427 ASP A O 1
ATOM 3502 N N . LEU A 1 428 ? -31.315 -13.653 -15.366 1.00 95.88 428 LEU A N 1
ATOM 3503 C CA . LEU A 1 428 ? -31.036 -12.480 -16.193 1.00 95.88 428 LEU A CA 1
ATOM 3504 C C . LEU A 1 428 ? -30.294 -11.395 -15.405 1.00 95.88 428 LEU A C 1
ATOM 3506 O O . LEU A 1 428 ? -29.346 -10.815 -15.929 1.00 95.88 428 LEU A O 1
ATOM 3510 N N . ILE A 1 429 ? -30.669 -11.143 -14.144 1.00 94.88 429 ILE A N 1
ATOM 3511 C CA . ILE A 1 429 ? -29.933 -10.205 -13.278 1.00 94.88 429 ILE A CA 1
ATOM 3512 C C . ILE A 1 429 ? -28.489 -10.688 -13.101 1.00 94.88 429 ILE A C 1
ATOM 3514 O O . ILE A 1 429 ? -27.554 -9.913 -13.279 1.00 94.88 429 ILE A O 1
ATOM 3518 N N . THR A 1 430 ? -28.297 -11.973 -12.807 1.00 91.81 430 THR A N 1
ATOM 3519 C CA . THR A 1 430 ? -26.974 -12.597 -12.666 1.00 91.81 430 THR A CA 1
ATOM 3520 C C . THR A 1 430 ? -26.141 -12.426 -13.932 1.00 91.81 430 THR A C 1
ATOM 3522 O O . THR A 1 430 ? -24.977 -12.037 -13.847 1.00 91.81 430 THR A O 1
ATOM 3525 N N . TRP A 1 431 ? -26.740 -12.661 -15.103 1.00 93.62 431 TRP A N 1
ATOM 3526 C CA . TRP A 1 431 ? -26.085 -12.460 -16.393 1.00 93.62 431 TRP A CA 1
ATOM 3527 C C . TRP A 1 431 ? -25.710 -10.991 -16.626 1.00 93.62 431 TRP A C 1
ATOM 3529 O O . TRP A 1 431 ? -24.594 -10.712 -17.048 1.00 93.62 431 TRP A O 1
ATOM 3539 N N . ILE A 1 432 ? -26.579 -10.029 -16.303 1.00 93.25 432 ILE A N 1
ATOM 3540 C CA . ILE A 1 432 ? -26.236 -8.598 -16.395 1.00 93.25 432 ILE A CA 1
ATOM 3541 C C . ILE A 1 432 ? -25.055 -8.282 -15.469 1.00 93.25 432 ILE A C 1
ATOM 3543 O O . ILE A 1 432 ? -24.065 -7.685 -15.890 1.00 93.25 432 ILE A O 1
ATOM 3547 N N . LEU A 1 43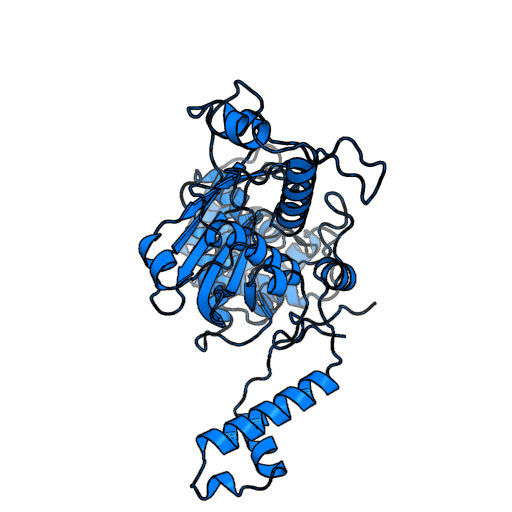3 ? -25.128 -8.717 -14.210 1.00 89.94 433 LEU A N 1
ATOM 3548 C CA . LEU A 1 433 ? -24.098 -8.449 -13.210 1.00 89.94 433 LEU A CA 1
ATOM 3549 C C . LEU A 1 433 ? -22.751 -9.069 -13.586 1.00 89.94 433 LEU A C 1
ATOM 3551 O O . LEU A 1 433 ? -21.731 -8.434 -13.344 1.00 89.94 433 LEU A O 1
ATOM 3555 N N . SER A 1 434 ? -22.723 -10.239 -14.233 1.00 86.25 434 SER A N 1
ATOM 3556 C CA . SER A 1 434 ? -21.468 -10.858 -14.681 1.00 86.25 434 SER A CA 1
ATOM 3557 C C . SER A 1 434 ? -20.747 -10.070 -15.779 1.00 86.25 434 SER A C 1
ATOM 3559 O O . SER A 1 434 ? -19.574 -10.330 -16.026 1.00 86.25 434 SER A O 1
ATOM 3561 N N . HIS A 1 435 ? -21.433 -9.140 -16.452 1.00 87.00 435 HIS A N 1
ATOM 3562 C CA . HIS A 1 435 ? -20.852 -8.286 -17.494 1.00 87.00 435 HIS A CA 1
ATOM 3563 C C . HIS A 1 435 ? -20.574 -6.858 -17.012 1.00 87.00 435 HIS A C 1
ATOM 3565 O O . HIS A 1 435 ? -19.761 -6.162 -17.615 1.00 87.00 435 HIS A O 1
ATOM 3571 N N . VAL A 1 436 ? -21.259 -6.405 -15.957 1.00 85.06 436 VAL A N 1
ATOM 3572 C CA . VAL A 1 436 ? -21.199 -5.009 -15.491 1.00 85.06 436 VAL A CA 1
ATOM 3573 C C . VAL A 1 436 ? -20.407 -4.867 -14.194 1.00 85.06 436 VAL A C 1
ATOM 3575 O O . VAL A 1 436 ? -19.714 -3.871 -14.002 1.00 85.06 436 VAL A O 1
ATOM 3578 N N . VAL A 1 437 ? -20.496 -5.844 -13.290 1.00 81.50 437 VAL A N 1
ATOM 3579 C CA . VAL A 1 437 ? -19.815 -5.786 -11.996 1.00 81.50 437 VAL A CA 1
ATOM 3580 C C . VAL A 1 437 ? -18.458 -6.451 -12.123 1.00 81.50 437 VAL A C 1
ATOM 3582 O O . VAL A 1 437 ? -18.360 -7.652 -12.375 1.00 81.50 437 VAL A O 1
ATOM 3585 N N . ARG A 1 438 ? -17.399 -5.669 -11.908 1.00 77.06 438 ARG A N 1
ATOM 3586 C CA . ARG A 1 438 ? -16.062 -6.234 -11.756 1.00 77.06 438 ARG A CA 1
ATOM 3587 C C . ARG A 1 438 ? -16.040 -7.118 -10.507 1.00 77.06 438 ARG A C 1
ATOM 3589 O O . ARG A 1 438 ? -16.503 -6.674 -9.452 1.00 77.06 438 ARG A O 1
ATOM 3596 N N . PRO A 1 439 ? -15.554 -8.365 -10.610 1.00 75.38 439 PRO A N 1
ATOM 3597 C CA . PRO A 1 439 ? -15.453 -9.233 -9.451 1.00 75.38 439 PRO A CA 1
ATOM 3598 C C . PRO A 1 439 ? -14.545 -8.585 -8.406 1.00 75.38 439 PRO A C 1
ATOM 3600 O O . PRO A 1 439 ? -13.558 -7.927 -8.740 1.00 75.38 439 PRO A O 1
ATOM 3603 N N . GLN A 1 440 ? -14.889 -8.774 -7.135 1.00 82.38 440 GLN A N 1
ATOM 3604 C CA . GLN A 1 440 ? -14.018 -8.366 -6.046 1.00 82.38 440 GLN A CA 1
ATOM 3605 C C . GLN A 1 440 ? -12.676 -9.092 -6.172 1.00 82.38 440 GLN A C 1
ATOM 3607 O O . GLN A 1 440 ? -12.615 -10.266 -6.545 1.00 82.38 440 GLN A O 1
ATOM 3612 N N . ARG A 1 441 ? -11.591 -8.390 -5.852 1.00 89.62 441 ARG A N 1
ATOM 3613 C CA . ARG A 1 441 ? -10.255 -8.978 -5.880 1.00 89.62 441 ARG A CA 1
ATOM 3614 C C . ARG A 1 441 ? -9.990 -9.649 -4.545 1.00 89.62 441 ARG A C 1
ATOM 3616 O O . ARG A 1 441 ? -10.005 -8.999 -3.498 1.00 89.62 441 ARG A O 1
ATOM 3623 N N . HIS A 1 442 ? -9.801 -10.959 -4.581 1.00 91.88 442 HIS A N 1
ATOM 3624 C CA . HIS A 1 442 ? -9.520 -11.758 -3.397 1.00 91.88 442 HIS A CA 1
ATOM 3625 C C . HIS A 1 442 ? -8.023 -12.014 -3.274 1.00 91.88 442 HIS A C 1
ATOM 3627 O O . HIS A 1 442 ? -7.352 -12.234 -4.281 1.00 91.88 442 HIS A O 1
ATOM 3633 N N . LEU A 1 443 ? -7.533 -12.084 -2.037 1.00 90.19 443 LEU A N 1
ATOM 3634 C CA . LEU A 1 443 ? -6.194 -12.598 -1.778 1.00 90.19 443 LEU A CA 1
ATOM 3635 C C . LEU A 1 443 ? -6.259 -14.124 -1.718 1.00 90.19 443 LEU A C 1
ATOM 3637 O O . LEU A 1 443 ? -6.917 -14.681 -0.835 1.00 90.19 443 LEU A O 1
ATOM 3641 N N . PHE A 1 444 ? -5.601 -14.807 -2.647 1.00 89.50 444 PHE A N 1
ATOM 3642 C CA . PHE A 1 444 ? -5.573 -16.266 -2.682 1.00 89.50 444 PHE A CA 1
ATOM 3643 C C . PHE A 1 444 ? -4.423 -16.814 -1.840 1.00 89.50 444 PHE A C 1
ATOM 3645 O O . PHE A 1 444 ? -3.321 -16.275 -1.849 1.00 89.50 444 PHE A O 1
ATOM 3652 N N . ARG A 1 445 ? -4.677 -17.927 -1.146 1.00 89.00 445 ARG A N 1
ATOM 3653 C CA . ARG A 1 445 ? -3.607 -18.750 -0.576 1.00 89.00 445 ARG A CA 1
ATOM 3654 C C . ARG A 1 445 ? -2.739 -19.286 -1.728 1.00 89.00 445 ARG A C 1
ATOM 3656 O O . ARG A 1 445 ? -3.328 -19.889 -2.633 1.00 89.00 445 ARG A O 1
ATOM 3663 N N . PRO A 1 446 ? -1.405 -19.104 -1.700 1.00 83.25 446 PRO A N 1
ATOM 3664 C CA . PRO A 1 446 ? -0.502 -19.699 -2.685 1.00 83.25 446 PRO A CA 1
ATOM 3665 C C . PRO A 1 446 ? -0.659 -21.230 -2.769 1.00 83.25 446 PRO A C 1
ATOM 3667 O O . PRO A 1 446 ? -1.062 -21.849 -1.777 1.00 83.25 446 PRO A O 1
ATOM 3670 N N . PRO A 1 447 ? -0.396 -21.852 -3.933 1.00 78.38 447 PRO A N 1
ATOM 3671 C CA . PRO A 1 447 ? -0.341 -23.310 -4.045 1.00 78.38 447 PRO A CA 1
ATOM 3672 C C . PRO A 1 447 ? 0.798 -23.884 -3.180 1.00 78.38 447 PRO A C 1
ATOM 3674 O O . PRO A 1 447 ? 1.829 -23.235 -3.031 1.00 78.38 447 PRO A O 1
ATOM 3677 N N . GLU A 1 448 ? 0.576 -25.071 -2.601 1.00 71.31 448 GLU A N 1
ATOM 3678 C CA . GLU A 1 448 ? 1.571 -25.823 -1.805 1.00 71.31 448 GLU A CA 1
ATOM 3679 C C . GLU A 1 448 ? 2.604 -26.554 -2.664 1.00 71.31 448 GLU A C 1
ATOM 3681 O O . GLU A 1 448 ? 2.230 -27.011 -3.775 1.00 71.31 448 GLU A O 1
#

Secondary structure (DSSP, 8-state):
-EE-TTTTTTTSHHHHTTEEEEEEEEE-SS---SS--HHHHHHHHHHSTTHHHHHHH-HHHHHHHHHHHS-GGG--S-THHHHHHHHHHHHHHHHSHHHHHHHHHHHHHS---S--TT-HHHHHHHHHHHHHHHHH-HHHHHHHEEEEE--STT--HHHHHHHHHHHHHH-TTS-HHHHHHHHHTEEEEEEEEEEE-TTS-EEEEEEEEEEE--GGGTT---EEEEEETTT--EEEEEEEE----SSS-PPPEEEEEES-HHHHHHH----S-S--S-SB--EE-GGGTT-TT---EE--GGGGSSS-TTSHHHHTTS-HHHHHHHHHHHHHHHHTS--SSSS-EEEESS--HHHHHHHHHHGGGGGG--GGGGGTT-S--SHHHHHHHTTPPPB-HHHHHHHHHHHHHHHHHHHTTTSGGGGS-HHHHHHHHHHHSPPPBPEEPPP-

Radius of gyration: 25.02 Å; chains: 1; bounding box: 78×45×76 Å